Protein AF-0000000074720911 (afdb_homodimer)

Solvent-accessible surface area (backbone atoms only — not comparable to full-atom values): 39497 Å² total; per-residue (Å²): 137,82,77,70,78,76,73,72,75,73,71,76,71,75,72,76,71,71,72,70,71,68,52,63,65,54,59,59,49,51,81,56,53,84,46,71,68,89,48,59,50,49,38,22,54,64,50,20,42,32,40,43,63,40,74,93,71,35,33,31,29,40,37,34,32,38,87,48,54,33,86,55,81,47,31,35,34,38,36,41,27,30,23,65,20,33,26,41,46,35,43,41,56,37,50,49,40,66,62,55,27,39,40,35,16,25,36,38,39,22,45,56,41,35,27,80,91,48,90,47,38,64,61,61,78,58,45,42,39,25,70,89,36,68,88,41,63,62,41,35,60,60,18,51,54,64,19,78,88,44,101,48,32,10,15,42,54,77,93,43,44,70,63,50,51,51,49,54,53,50,50,52,52,45,37,64,73,38,27,29,46,28,68,78,37,23,34,34,26,16,32,30,35,9,5,35,42,30,51,49,38,44,21,75,42,19,86,55,37,51,31,33,36,25,25,26,26,48,72,59,83,77,72,77,72,52,74,85,36,50,61,41,19,31,39,39,38,23,11,69,67,15,76,63,20,44,44,76,71,59,47,46,58,37,53,51,33,29,57,61,25,51,36,75,45,76,44,81,41,70,69,27,69,40,29,40,28,44,34,39,37,75,26,50,93,72,39,50,30,27,40,32,38,28,58,38,42,89,59,66,50,47,51,63,41,64,48,64,66,42,60,72,49,48,42,22,82,55,39,51,53,61,51,51,51,31,53,48,37,61,68,48,58,75,67,39,46,32,36,39,46,78,69,49,71,69,51,47,53,52,52,60,71,62,54,51,73,65,72,57,76,51,44,89,70,53,50,52,66,56,79,44,93,79,48,87,55,76,77,133,137,81,79,76,75,77,73,73,77,73,74,75,71,76,72,76,70,71,72,70,72,67,53,64,66,54,58,57,48,51,75,56,52,78,46,74,64,83,38,57,48,48,42,21,54,62,57,18,47,35,46,45,74,40,74,92,71,36,33,31,29,39,38,34,34,36,86,48,51,35,82,92,42,56,26,33,35,39,35,42,29,29,22,65,18,32,26,42,46,36,44,41,57,38,52,48,41,66,62,54,26,41,40,36,15,25,37,39,38,21,43,55,42,35,26,80,90,49,90,47,36,64,60,63,78,58,44,41,39,27,66,90,37,67,88,41,64,64,43,33,59,57,19,52,55,63,17,79,91,41,99,53,35,9,17,42,53,77,94,44,44,70,64,52,52,53,49,53,52,50,50,54,52,46,36,64,73,39,29,37,46,28,66,77,37,21,34,35,26,17,31,30,35,8,5,34,43,30,50,49,37,45,22,77,41,19,86,55,37,51,32,33,38,26,26,25,26,48,72,61,82,78,72,76,71,50,73,84,36,49,61,40,18,32,39,38,40,23,13,67,67,15,76,62,20,45,41,77,70,57,48,46,59,36,54,50,33,28,57,62,24,51,36,74,44,77,44,82,42,69,68,27,67,43,28,40,27,44,35,40,37,74,25,50,94,72,39,50,29,28,39,30,38,28,63,40,43,87,58,66,42,42,44,62,41,66,48,63,66,43,62,56,62,29,34,25,87,55,38,52,55,60,51,51,52,31,54,49,38,62,69,48,59,74,71,36,44,32,21,46,44,79,68,49,72,68,51,46,51,52,52,60,71,65,53,47,74,65,70,53,84,56,43,90,71,50,55,52,88,50,81,50,94,86,61,80,63,75,78,130

Radius of gyration: 31.22 Å; Cα contacts (8 Å, |Δi|>4): 1624; chains: 2; bounding box: 130×75×125 Å

Nearest PDB structures (foldseek):
  8jh9-assembly1_A  TM=7.903E-01  e=3.657E-13  Sodiomyces alcalophilus
  2h1i-assembly1_A  TM=7.775E-01  e=3.829E-07  Bacillus cereus ATCC 14579
  3og9-assembly2_B  TM=6.683E-01  e=6.910E-06  Lactococcus lactis subsp. lactis Il1403
  2r8b-assembly2_B  TM=6.765E-01  e=2.450E-05  Agrobacterium fabrum str. C58
  3b5e-assembly1_A  TM=7.027E-01  e=6.825E-05  Mesorhizobium japonicum MAFF 303099

Foldseek 3Di:
DCPPPPPVPPPPPPPPVPPPCPVPVVVVVPVVPVQPQPAFAQLLDAAAWFWAADVVLQWIKIKHFALDFQSDQAAAEEEEFEAWQAFQLQVCVQQVVRVLCNLFRHMYIYTWFFWPPDLHFNPPLCTSAACVCPPPSLCSNLPLDGNVPDNGIGGQAPVNLVSVVVVVVVVLVCSVVRHSHPQQQYEYEYAARRLQSLVVCQQPVLRRYQEYEYEQYFDDPPDDHSPPGAQHAYEYEYEPAAPGRPDPVNCVVLVVNLVRQVFDDWDWDDPDPFKIKIWGHPGHPGHTGIYMYGHDYRGQACGDRSNNPRPVDDPPVDSPSVVVSVVSCVVDDPSNTCSDDDPDPVRSVVSVVSHGHNPDPIDPPTPRPNVPVPPVPDDD/DDPPPPPVPPPPPVPPVPPPCPVPVVVVVVVVPVQPQPAQAQLNDAAAWFWAADVVLQWIKIKHFALDFQRPAAAEEEEEFEAWQFFQLQVCVQQVVRVLCNQQRHMYIYTWFFWPPDLHFNPPLCTSAACVCPPPSVCSNLPLDGNVPDRTIGGQAPVNLVSVVVVVVVVLVCSVVRHSHPQQQYEYEYAARRLQSLVVCQQPVLRRYQEYEYEQYFDDPPDDHSPPGAQHAYEYEYEPAAPGRPDPVNCVVLVVNLVRQPFDDWDWDDPDPFKIKIWGHPGHPGHTGIYMYGHDYRGQACGDRSNNPRPPPHGDVDSPSVVVSVVSCVVDDPSNTCSDDDPDPVRSVVSVVSHDHRPDPTPPPTDPDDCPPPDPPDDD

pLDDT: mean 75.84, std 22.83, range [20.45, 98.69]

InterPro domains:
  IPR029058 Alpha/Beta hydrolase fold [G3DSA:3.40.50.1820] (47-317)
  IPR029058 Alpha/Beta hydrolase fold [SSF53474] (48-242)
  IPR043595 Feruloyl esterase B/C/D [PTHR38050] (161-315)

Sequence (760 aa):
MAFFPLAALATLVSCRGEHVDVDLEDLSMSLLQQKHRVGDCSGGYGPGQHIVQLPEIQRQFLFIVPRDHAPLAKIPAMMFFHGMYQSPFFSLRLLGLPDQLERYGWFGILPWGIPENETTSMGGQRQCCAQLCGDDLNCCLESRFVMYQDEGACGFPPEKNDLNLRFVDAIFEWMARETCIDTSKVFAGGFSYGGHFAQVLACHRSHLFQLLAPNASPDFPSEFSCEGARPISYINYCGTADATSCTLRSARLGVLFAKQSRCTAQQHRRQSATVSCTEWTGCAEDHVVMDCRWEGDHDVPGRHAPDGTSVLRPASDIDWTKYIFEQFSLRVDPHQILFYGRPTPEEEEHKMAVWPPKKGTDHVYLRQALLKRGLLTLDEMAFFPLAALATLVSCRGEHVDVDLEDLSMSLLQQKHRVGDCSGGYGPGQHIVQLPEIQRQFLFIVPRDHAPLAKIPAMMFFHGMYQSPFFSLRLLGLPDQLERYGWFGILPWGIPENETTSMGGQRQCCAQLCGDDLNCCLESRFVMYQDEGACGFPPEKNDLNLRFVDAIFEWMARETCIDTSKVFAGGFSYGGHFAQVLACHRSHLFQLLAPNASPDFPSEFSCEGARPISYINYCGTADATSCTLRSARLGVLFAKQSRCTAQQHRRQSATVSCTEWTGCAEDHVVMDCRWEGDHDVPGRHAPDGTSVLRPASDIDWTKYIFEQFSLRVDPHQILFYGRPTPEEEEHKMAVWPPKKGTDHVYLRQALLKRGLLTLDE

Secondary structure (DSSP, 8-state):
-----------------------HHHHHHHTTTS---S-STBTT--SEEEEEEETTTTEEEEEEE-S---SSS-EEEEEEE--TT--HHHHHHHHTHHHHHHHHT-EEEEE--EETT-S-B--GGGTT--GGGTT-HHHHHHT----TTSTT-EE--GGGHHHHHHHHHHHHHHHHHHB-EEEEEEEEEEETHHHHHHHHHHHH-GGG-SEEEEES----SS----TTPPP-EEEEEEETT-TTTSSHHHHHHHHHHHHHTT--EEEEEESSSSEEEEEEES-GGG--EEEEEESSSSS-TTS--TTS-S-S-----S-HHHHHHHHHGGGS-GGG-----PPPHHHHHHHHHTPPPP-S-B-S--------SS------/-----------------------HHHHHHHHHHS---GGGGBTT--SEEEEEEETTTTEEEEEEE-S---SSS-EEEEEEE--TT--HHHHHHHHTHHHHHHHHT-EEEEE--EETT-S-B--GGGTT--GGGTT-HHHHHHT-S-STTSTT-EE--GGGHHHHHHHHHHHHHHHHHHB-EEEEEEEEEEETHHHHHHHHHHHH-GGG-SEEEEES----SS----TTPPP-EEEEEEETT-TTTSSHHHHHHHHHHHHHTT--EEEEEESSSSEEEEEEES-GGG--EEEEEESSSSS-TTS--TTS-S-SS---SS-HHHHHHHHHGGGS-GGG-----PPPHHHHHHHHHTPPP--S---S--------SS------

Structure (mmCIF, N/CA/C/O backbone):
data_AF-0000000074720911-model_v1
#
loop_
_entity.id
_entity.type
_entity.pdbx_description
1 polymer 'Feruloyl esterase'
#
loop_
_atom_site.group_PDB
_atom_site.id
_atom_site.type_symbol
_atom_site.label_atom_id
_atom_site.label_alt_id
_atom_site.label_comp_id
_atom_site.label_asym_id
_atom_site.label_entity_id
_atom_site.label_seq_id
_atom_site.pdbx_PDB_ins_code
_atom_site.Cartn_x
_atom_site.Cartn_y
_atom_site.Cartn_z
_atom_site.occupancy
_atom_site.B_iso_or_equiv
_atom_site.auth_seq_id
_atom_site.auth_comp_id
_atom_site.auth_asym_id
_atom_site.auth_atom_id
_atom_site.pdbx_PDB_model_num
ATOM 1 N N . MET A 1 1 ? -40.656 38.031 -75.312 1 21.39 1 MET A N 1
ATOM 2 C CA . MET A 1 1 ? -40.438 36.719 -74.75 1 21.39 1 MET A CA 1
ATOM 3 C C . MET A 1 1 ? -41.062 36.656 -73.312 1 21.39 1 MET A C 1
ATOM 5 O O . MET A 1 1 ? -41.156 37.656 -72.625 1 21.39 1 MET A O 1
ATOM 9 N N . ALA A 1 2 ? -41.719 35.469 -73.062 1 20.45 2 ALA A N 1
ATOM 10 C CA . ALA A 1 2 ? -42.812 34.812 -72.375 1 20.45 2 ALA A CA 1
ATOM 11 C C . ALA A 1 2 ? -42.562 34.625 -70.875 1 20.45 2 ALA A C 1
ATOM 13 O O . ALA A 1 2 ? -41.781 33.75 -70.5 1 20.45 2 ALA A O 1
ATOM 14 N N . PHE A 1 3 ? -42.062 35.625 -70.312 1 25.17 3 PHE A N 1
ATOM 15 C CA . PHE A 1 3 ? -41.438 35.5 -69 1 25.17 3 PHE A CA 1
ATOM 16 C C . PHE A 1 3 ? -42.469 35 -67.938 1 25.17 3 PHE A C 1
ATOM 18 O O . PHE A 1 3 ? -43.375 35.75 -67.562 1 25.17 3 PHE A O 1
ATOM 25 N N . PHE A 1 4 ? -42.938 33.812 -68.312 1 24.64 4 PHE A N 1
ATOM 26 C CA . PHE A 1 4 ? -44.062 33.25 -67.5 1 24.64 4 PHE A CA 1
ATOM 27 C C . PHE A 1 4 ? -43.688 33.188 -66.062 1 24.64 4 PHE A C 1
ATOM 29 O O . PHE A 1 4 ? -42.594 32.781 -65.688 1 24.64 4 PHE A O 1
ATOM 36 N N . PRO A 1 5 ? -44.312 34.031 -65.312 1 27.33 5 PRO A N 1
ATOM 37 C CA . PRO A 1 5 ? -44.156 34.219 -63.844 1 27.33 5 PRO A CA 1
ATOM 38 C C . PRO A 1 5 ? -44.5 32.969 -63.031 1 27.33 5 PRO A C 1
ATOM 40 O O . PRO A 1 5 ? -45.656 32.531 -63.062 1 27.33 5 PRO A O 1
ATOM 43 N N . LEU A 1 6 ? -43.719 31.875 -63.25 1 23.22 6 LEU A N 1
ATOM 44 C CA . LEU A 1 6 ? -44.125 30.609 -62.656 1 23.22 6 LEU A CA 1
ATOM 45 C C . LEU A 1 6 ? -44.344 30.766 -61.156 1 23.22 6 LEU A C 1
ATOM 47 O O . LEU A 1 6 ? -43.438 31.172 -60.438 1 23.22 6 LEU A O 1
ATOM 51 N N . ALA A 1 7 ? -45.531 31.156 -60.75 1 22.23 7 ALA A N 1
ATOM 52 C CA . ALA A 1 7 ? -46.062 31.344 -59.406 1 22.23 7 ALA A CA 1
ATOM 53 C C . ALA A 1 7 ? -45.938 30.062 -58.594 1 22.23 7 ALA A C 1
ATOM 55 O O . ALA A 1 7 ? -46.656 29.078 -58.844 1 22.23 7 ALA A O 1
ATOM 56 N N . ALA A 1 8 ? -44.719 29.531 -58.531 1 23.53 8 ALA A N 1
ATOM 57 C CA . ALA A 1 8 ? -44.625 28.219 -57.875 1 23.53 8 ALA A CA 1
ATOM 58 C C . ALA A 1 8 ? -45.281 28.234 -56.5 1 23.53 8 ALA A C 1
ATOM 60 O O . ALA A 1 8 ? -44.906 29.031 -55.656 1 23.53 8 ALA A O 1
ATOM 61 N N . LEU A 1 9 ? -46.531 27.984 -56.562 1 23.22 9 LEU A N 1
ATOM 62 C CA . LEU A 1 9 ? -47.375 27.828 -55.375 1 23.22 9 LEU A CA 1
ATOM 63 C C . LEU A 1 9 ? -46.75 26.859 -54.375 1 23.22 9 LEU A C 1
ATOM 65 O O . LEU A 1 9 ? -46.562 25.688 -54.688 1 23.22 9 LEU A O 1
ATOM 69 N N . ALA A 1 10 ? -45.812 27.344 -53.625 1 25.27 10 ALA A N 1
ATOM 70 C CA . ALA A 1 10 ? -45.125 26.547 -52.625 1 25.27 10 ALA A CA 1
ATOM 71 C C . ALA A 1 10 ? -46.094 25.891 -51.656 1 25.27 10 ALA A C 1
ATOM 73 O O . ALA A 1 10 ? -46.844 26.578 -50.969 1 25.27 10 ALA A O 1
ATOM 74 N N . THR A 1 11 ? -46.75 24.953 -52.156 1 24.45 11 THR A N 1
ATOM 75 C CA . THR A 1 11 ? -47.625 24.25 -51.25 1 24.45 11 THR A CA 1
ATOM 76 C C . THR A 1 11 ? -46.906 23.859 -49.969 1 24.45 11 THR A C 1
ATOM 78 O O . THR A 1 11 ? -45.844 23.25 -50.031 1 24.45 11 THR A O 1
ATOM 81 N N . LEU A 1 12 ? -47.062 24.609 -49.031 1 25.45 12 LEU A N 1
ATOM 82 C CA . LEU A 1 12 ? -46.562 24.391 -47.656 1 25.45 12 LEU A CA 1
ATOM 83 C C . LEU A 1 12 ? -47.094 23.062 -47.125 1 25.45 12 LEU A C 1
ATOM 85 O O . LEU A 1 12 ? -48.281 22.891 -46.938 1 25.45 12 LEU A O 1
ATOM 89 N N . VAL A 1 13 ? -46.656 22.047 -47.688 1 26.16 13 VAL A N 1
ATOM 90 C CA . VAL A 1 13 ? -47.062 20.766 -47.125 1 26.16 13 VAL A CA 1
ATOM 91 C C . VAL A 1 13 ? -46.875 20.781 -45.594 1 26.16 13 VAL A C 1
ATOM 93 O O . VAL A 1 13 ? -45.781 21.094 -45.125 1 26.16 13 VAL A O 1
ATOM 96 N N . SER A 1 14 ? -47.844 20.984 -44.938 1 26.94 14 SER A N 1
ATOM 97 C CA . SER A 1 14 ? -47.938 20.875 -43.469 1 26.94 14 SER A CA 1
ATOM 98 C C . SER A 1 14 ? -47.406 19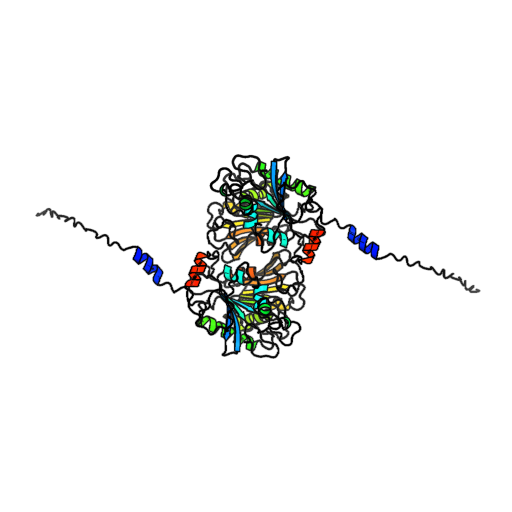.531 -43 1 26.94 14 SER A C 1
ATOM 100 O O . SER A 1 14 ? -48.031 18.5 -43.219 1 26.94 14 SER A O 1
ATOM 102 N N . CYS A 1 15 ? -46.219 19.25 -43.219 1 26.11 15 CYS A N 1
ATOM 103 C CA . CYS A 1 15 ? -45.688 17.984 -42.688 1 26.11 15 CYS A CA 1
ATOM 104 C C . CYS A 1 15 ? -46.094 17.781 -41.25 1 26.11 15 CYS A C 1
ATOM 106 O O . CYS A 1 15 ? -45.656 18.547 -40.375 1 26.11 15 CYS A O 1
ATOM 108 N N . ARG A 1 16 ? -47.344 17.438 -40.969 1 28.31 16 ARG A N 1
ATOM 109 C CA . ARG A 1 16 ? -47.781 16.922 -39.688 1 28.31 16 ARG A CA 1
ATOM 110 C C . ARG A 1 16 ? -46.75 15.914 -39.156 1 28.31 16 ARG A C 1
ATOM 112 O O . ARG A 1 16 ? -46.656 14.797 -39.656 1 28.31 16 ARG A O 1
ATOM 119 N N . GLY A 1 17 ? -45.594 16.406 -38.812 1 26.88 17 GLY A N 1
ATOM 120 C CA . GLY A 1 17 ? -44.531 15.594 -38.25 1 26.88 17 GLY A CA 1
ATOM 121 C C . GLY A 1 17 ? -45 14.695 -37.125 1 26.88 17 GLY A C 1
ATOM 122 O O . GLY A 1 17 ? -45.5 15.188 -36.094 1 26.88 17 GLY A O 1
ATOM 123 N N . GLU A 1 18 ? -45.719 13.641 -37.531 1 30.45 18 GLU A N 1
ATOM 124 C CA . GLU A 1 18 ? -46 12.633 -36.5 1 30.45 18 GLU A CA 1
ATOM 125 C C . GLU A 1 18 ? -44.781 12.414 -35.594 1 30.45 18 GLU A C 1
ATOM 127 O O . GLU A 1 18 ? -43.688 12.117 -36.094 1 30.45 18 GLU A O 1
ATOM 132 N N . HIS A 1 19 ? -44.875 13.117 -34.562 1 30.62 19 HIS A N 1
ATOM 133 C CA . HIS A 1 19 ? -43.938 12.867 -33.469 1 30.62 19 HIS A CA 1
ATOM 134 C C . HIS A 1 19 ? -43.844 11.383 -33.156 1 30.62 19 HIS A C 1
ATOM 136 O O . HIS A 1 19 ? -44.812 10.789 -32.688 1 30.62 19 HIS A O 1
ATOM 142 N N . VAL A 1 20 ? -43.312 10.609 -34.094 1 31.17 20 VAL A N 1
ATOM 143 C CA . VAL A 1 20 ? -43 9.273 -33.594 1 31.17 20 VAL A CA 1
ATOM 144 C C . VAL A 1 20 ? -42.375 9.383 -32.219 1 31.17 20 VAL A C 1
ATOM 146 O O . VAL A 1 20 ? -41.281 9.969 -32.062 1 31.17 20 VAL A O 1
ATOM 149 N N . ASP A 1 21 ? -43.281 9.367 -31.328 1 29.66 21 ASP A N 1
ATOM 150 C CA . ASP A 1 21 ? -42.844 9.125 -29.953 1 29.66 21 ASP A CA 1
ATOM 151 C C . ASP A 1 21 ? -41.906 7.934 -29.875 1 29.66 21 ASP A C 1
ATOM 153 O O . ASP A 1 21 ? -42.312 6.781 -29.906 1 29.66 21 ASP A O 1
ATOM 157 N N . VAL A 1 22 ? -40.781 8.102 -30.672 1 31.47 22 VAL A N 1
ATOM 158 C CA . VAL A 1 22 ? -39.781 7.078 -30.328 1 31.47 22 VAL A CA 1
ATOM 159 C C . VAL A 1 22 ? -39.625 6.988 -28.812 1 31.47 22 VAL A C 1
ATOM 161 O O . VAL A 1 22 ? -39.188 7.941 -28.172 1 31.47 22 VAL A O 1
ATOM 164 N N . ASP A 1 23 ? -40.562 6.254 -28.359 1 30.52 23 ASP A N 1
ATOM 165 C CA . ASP A 1 23 ? -40.5 6.004 -26.922 1 30.52 23 ASP A CA 1
ATOM 166 C C . ASP A 1 23 ? -39.094 5.699 -26.469 1 30.52 23 ASP A C 1
ATOM 168 O O . ASP A 1 23 ? -38.531 4.645 -26.797 1 30.52 23 ASP A O 1
ATOM 172 N N . LEU A 1 24 ? -38.312 6.746 -26.172 1 33.47 24 LEU A N 1
ATOM 173 C CA . LEU A 1 24 ? -36.969 6.758 -25.578 1 33.47 24 LEU A CA 1
ATOM 174 C C . LEU A 1 24 ? -36.844 5.676 -24.516 1 33.47 24 LEU A C 1
ATOM 176 O O . LEU A 1 24 ? -35.75 5.453 -23.984 1 33.47 24 LEU A O 1
ATOM 180 N N . GLU A 1 25 ? -38.031 5.16 -24.078 1 37.59 25 GLU A N 1
ATOM 181 C CA . GLU A 1 25 ? -38.031 3.977 -23.234 1 37.59 25 GLU A CA 1
ATOM 182 C C . GLU A 1 25 ? -37.406 2.777 -23.953 1 37.59 25 GLU A C 1
ATOM 184 O O . GLU A 1 25 ? -36.719 1.963 -23.359 1 37.59 25 GLU A O 1
ATOM 189 N N . ASP A 1 26 ? -37.75 2.594 -25.219 1 37.47 26 ASP A N 1
ATOM 190 C CA . ASP A 1 26 ? -37.312 1.421 -25.984 1 37.47 26 ASP A CA 1
ATOM 191 C C . ASP A 1 26 ? -35.844 1.496 -26.328 1 37.47 26 ASP A C 1
ATOM 193 O O . ASP A 1 26 ? -35.156 0.474 -26.344 1 37.47 26 ASP A O 1
ATOM 197 N N . LEU A 1 27 ? -35.438 2.693 -26.859 1 32.62 27 LEU A N 1
ATOM 198 C CA . LEU A 1 27 ? -34.031 2.771 -27.234 1 32.62 27 LEU A CA 1
ATOM 199 C C . LEU A 1 27 ? -33.125 2.625 -26 1 32.62 27 LEU A C 1
ATOM 201 O O . LEU A 1 27 ? -32 2.131 -26.109 1 32.62 27 LEU A O 1
ATOM 205 N N . SER A 1 28 ? -33.625 3.273 -24.844 1 33 28 SER A N 1
ATOM 206 C CA . SER A 1 28 ? -32.844 3.117 -23.625 1 33 28 SER A CA 1
ATOM 207 C C . SER A 1 28 ? -32.781 1.655 -23.203 1 33 28 SER A C 1
ATOM 209 O O . SER A 1 28 ? -31.766 1.211 -22.656 1 33 28 SER A O 1
ATOM 211 N N . MET A 1 29 ? -33.812 0.8 -23.422 1 31.39 29 MET A N 1
ATOM 212 C CA . MET A 1 29 ? -33.875 -0.64 -23.188 1 31.39 29 MET A CA 1
ATOM 213 C C . MET A 1 29 ? -32.938 -1.389 -24.141 1 31.39 29 MET A C 1
ATOM 215 O O . MET A 1 29 ? -32.375 -2.432 -23.781 1 31.39 29 MET A O 1
ATOM 219 N N . SER A 1 30 ? -32.969 -1.17 -25.453 1 32.44 30 SER A N 1
ATOM 220 C CA . SER A 1 30 ? -32.25 -1.946 -26.453 1 32.44 30 SER A CA 1
ATOM 221 C C . SER A 1 30 ? -30.75 -1.8 -26.297 1 32.44 30 SER A C 1
ATOM 223 O O . SER A 1 30 ? -30 -2.732 -26.578 1 32.44 30 SER A O 1
ATOM 225 N N . LEU A 1 31 ? -30.156 -0.633 -26.266 1 30.3 31 LEU A N 1
ATOM 226 C CA . LEU A 1 31 ? -28.734 -0.447 -26.062 1 30.3 31 LEU A CA 1
ATOM 227 C C . LEU A 1 31 ? -28.297 -0.999 -24.719 1 30.3 31 LEU A C 1
ATOM 229 O O . LEU A 1 31 ? -27.094 -1.013 -24.406 1 30.3 31 LEU A O 1
ATOM 233 N N . LEU A 1 32 ? -29.172 -1.229 -23.672 1 29.94 32 LEU A N 1
ATOM 234 C CA . LEU A 1 32 ? -29.094 -2.104 -22.516 1 29.94 32 LEU A CA 1
AT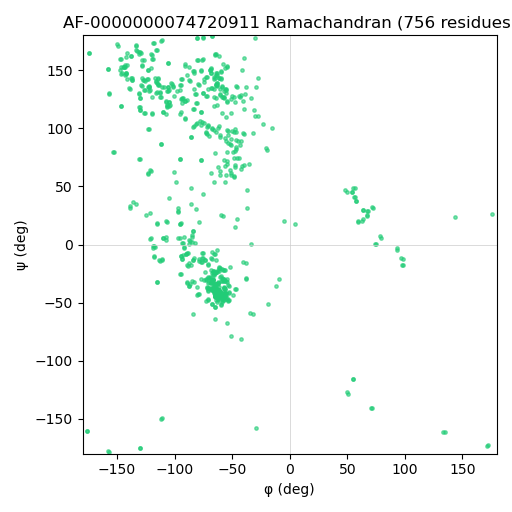OM 235 C C . LEU A 1 32 ? -28.797 -3.541 -22.922 1 29.94 32 LEU A C 1
ATOM 237 O O . LEU A 1 32 ? -28.453 -4.375 -22.094 1 29.94 32 LEU A O 1
ATOM 241 N N . GLN A 1 33 ? -29.531 -4.121 -23.938 1 30.36 33 GLN A N 1
ATOM 242 C CA . GLN A 1 33 ? -29.781 -5.531 -24.219 1 30.36 33 GLN A CA 1
ATOM 243 C C . GLN A 1 33 ? -28.484 -6.25 -24.594 1 30.36 33 GLN A C 1
ATOM 245 O O . GLN A 1 33 ? -28.391 -7.473 -24.469 1 30.36 33 GLN A O 1
ATOM 250 N N . GLN A 1 34 ? -27.859 -5.84 -25.734 1 29.86 34 GLN A N 1
ATOM 251 C CA . GLN A 1 34 ? -26.812 -6.789 -26.078 1 29.86 34 GLN A CA 1
ATOM 252 C C . GLN A 1 34 ? -25.781 -6.902 -24.969 1 29.86 34 GLN A C 1
ATOM 254 O O . GLN A 1 34 ? -24.672 -6.359 -25.062 1 29.86 34 GLN A O 1
ATOM 259 N N . LYS A 1 35 ? -26.188 -6.598 -23.656 1 34.22 35 LYS A N 1
ATOM 260 C CA . LYS A 1 35 ? -25.547 -6.934 -22.391 1 34.22 35 LYS A CA 1
ATOM 261 C C . LYS A 1 35 ? -24.891 -8.312 -22.453 1 34.22 35 LYS A C 1
ATOM 263 O O . LYS A 1 35 ? -25.594 -9.328 -22.594 1 34.22 35 LYS A O 1
ATOM 268 N N . HIS A 1 36 ? -23.828 -8.453 -23.219 1 34.31 36 HIS A N 1
ATOM 269 C CA . HIS A 1 36 ? -23.188 -9.68 -22.75 1 34.31 36 HIS A CA 1
ATOM 270 C C . HIS A 1 36 ? -23.656 -10.031 -21.344 1 34.31 36 HIS A C 1
ATOM 272 O O . HIS A 1 36 ? -23.578 -9.203 -20.438 1 34.31 36 HIS A O 1
ATOM 278 N N . ARG A 1 37 ? -24.688 -10.602 -21 1 35.47 37 ARG A N 1
ATOM 279 C CA . ARG A 1 37 ? -25.047 -11.016 -19.656 1 35.47 37 ARG A CA 1
ATOM 280 C C . ARG A 1 37 ? -23.844 -11.016 -18.734 1 35.47 37 ARG A C 1
ATOM 282 O O . ARG A 1 37 ? -22.766 -11.492 -19.109 1 35.47 37 ARG A O 1
ATOM 289 N N . VAL A 1 38 ? -23.422 -10.109 -17.797 1 40.84 38 VAL A N 1
ATOM 290 C CA . VAL A 1 38 ? -22.531 -10.172 -16.656 1 40.84 38 VAL A CA 1
ATOM 291 C C . VAL A 1 38 ? -22.141 -11.625 -16.375 1 40.84 38 VAL A C 1
ATOM 293 O O . VAL A 1 38 ? -21.453 -11.914 -15.391 1 40.84 38 VAL A O 1
ATOM 296 N N . GLY A 1 39 ? -22.875 -12.641 -16.625 1 45.41 39 GLY A N 1
ATOM 297 C CA . GLY A 1 39 ? -22.859 -14.016 -16.156 1 45.41 39 GLY A CA 1
ATOM 298 C C . GLY A 1 39 ? -21.453 -14.609 -16.094 1 45.41 39 GLY A C 1
ATOM 299 O O . GLY A 1 39 ? -21.016 -15.055 -15.039 1 45.41 39 GLY A O 1
ATOM 300 N N . ASP A 1 40 ? -20.656 -15.234 -17.422 1 57.28 40 ASP A N 1
ATOM 301 C CA . ASP A 1 40 ? -19.828 -16.391 -17.734 1 57.28 40 ASP A CA 1
ATOM 302 C C . ASP A 1 40 ? -18.344 -16.047 -17.609 1 57.28 40 ASP A C 1
ATOM 304 O O . ASP A 1 40 ? -17.484 -16.859 -17.953 1 57.28 40 ASP A O 1
ATOM 308 N N . CYS A 1 41 ? -18 -15.141 -17.031 1 77.38 41 CYS A N 1
ATOM 309 C CA . CYS A 1 41 ? -16.594 -14.781 -17.094 1 77.38 41 CYS A CA 1
ATOM 310 C C . CYS A 1 41 ? -15.781 -15.594 -16.094 1 77.38 41 CYS A C 1
ATOM 312 O O . CYS A 1 41 ? -14.555 -15.625 -16.156 1 77.38 41 CYS A O 1
ATOM 314 N N . SER A 1 42 ? -16.438 -16.203 -15.289 1 78.31 42 SER A N 1
ATOM 315 C CA . SER A 1 42 ? -15.727 -16.922 -14.234 1 78.31 42 SER A CA 1
ATOM 316 C C . SER A 1 42 ? -16.062 -18.406 -14.258 1 78.31 42 SER A C 1
ATOM 318 O O . SER A 1 42 ? -16.031 -19.078 -13.219 1 78.31 42 SER A O 1
ATOM 320 N N . GLY A 1 43 ? -16.438 -18.891 -15.508 1 75.19 43 GLY A N 1
ATOM 321 C CA . GLY A 1 43 ? -16.734 -20.297 -15.617 1 75.19 43 GLY A CA 1
ATOM 322 C C . GLY A 1 43 ? -17.922 -20.734 -14.781 1 75.19 43 GLY A C 1
ATOM 323 O O . GLY A 1 43 ? -18.016 -21.891 -14.375 1 75.19 43 GLY A O 1
ATOM 324 N N . GLY A 1 44 ? -18.719 -19.781 -14.445 1 75.19 44 GLY A N 1
ATOM 325 C CA . GLY A 1 44 ? -19.891 -20.078 -13.625 1 75.19 44 GLY A CA 1
ATOM 326 C C . GLY A 1 44 ? -19.641 -19.906 -12.141 1 75.19 44 GLY A C 1
ATOM 327 O O . GLY A 1 44 ? -20.531 -20.125 -11.328 1 75.19 44 GLY A O 1
ATOM 328 N N . TYR A 1 45 ? -18.438 -19.578 -11.758 1 78.06 45 TYR A N 1
ATOM 329 C CA . TYR A 1 45 ? -18.125 -19.328 -10.359 1 78.06 45 TYR A CA 1
ATOM 330 C C . TYR A 1 45 ? -18.5 -17.906 -9.961 1 78.06 45 TYR A C 1
ATOM 332 O O . TYR A 1 45 ? -18.141 -16.953 -10.656 1 78.06 45 TYR A O 1
ATOM 340 N N . GLY A 1 46 ? -19.25 -17.734 -8.836 1 74.19 46 GLY A N 1
ATOM 341 C CA . GLY A 1 46 ? -19.594 -16.422 -8.328 1 74.19 46 GLY A CA 1
ATOM 342 C C . GLY A 1 46 ? -18.469 -15.781 -7.52 1 74.19 46 GLY A C 1
ATOM 343 O O . GLY A 1 46 ? -17.406 -16.391 -7.328 1 74.19 46 GLY A O 1
ATOM 344 N N . PRO A 1 47 ? -18.734 -14.539 -7.07 1 75.62 47 PRO A N 1
ATOM 345 C CA . PRO A 1 47 ? -17.719 -13.883 -6.246 1 75.62 47 PRO A CA 1
ATOM 346 C C . PRO A 1 47 ? -17.328 -14.711 -5.023 1 75.62 47 PRO A C 1
ATOM 348 O O . PRO A 1 47 ? -18.172 -15.344 -4.402 1 75.62 47 PRO A O 1
ATOM 351 N N . GLY A 1 48 ? -16.031 -14.828 -4.805 1 79.56 48 GLY A N 1
ATOM 352 C CA . GLY A 1 48 ? -15.555 -15.586 -3.658 1 79.56 48 GLY A CA 1
ATOM 353 C C . GLY A 1 48 ? -14.414 -16.516 -4 1 79.56 48 GLY A C 1
ATOM 354 O O . GLY A 1 48 ? -13.672 -16.281 -4.957 1 79.56 48 GLY A O 1
ATOM 355 N N . GLN A 1 49 ? -14.203 -17.5 -3.111 1 85.44 49 GLN A N 1
ATOM 356 C CA . GLN A 1 49 ? -13.148 -18.5 -3.266 1 85.44 49 GLN A CA 1
ATOM 357 C C . GLN A 1 49 ? -13.719 -19.844 -3.674 1 85.44 49 GLN A C 1
ATOM 359 O O . GLN A 1 49 ? -14.727 -20.297 -3.119 1 85.44 49 GLN A O 1
ATOM 364 N N . HIS A 1 50 ? -13.031 -20.484 -4.672 1 84.62 50 HIS A N 1
ATOM 365 C CA . HIS A 1 50 ? -13.484 -21.766 -5.191 1 84.62 50 HIS A CA 1
ATOM 366 C C . HIS A 1 50 ? -12.305 -22.719 -5.398 1 84.62 50 HIS A C 1
ATOM 368 O O . HIS A 1 50 ? -11.219 -22.281 -5.793 1 84.62 50 HIS A O 1
ATOM 374 N N . ILE A 1 51 ? -12.555 -23.984 -5.113 1 88.44 51 ILE A N 1
ATOM 375 C CA . ILE A 1 51 ? -11.586 -25.016 -5.477 1 88.44 51 ILE A CA 1
ATOM 376 C C . ILE A 1 51 ? -11.961 -25.609 -6.832 1 88.44 51 ILE A C 1
ATOM 378 O O . ILE A 1 51 ? -13.008 -26.25 -6.973 1 88.44 51 ILE A O 1
ATOM 382 N N . VAL A 1 52 ? -11.172 -25.406 -7.766 1 89.06 52 VAL A N 1
ATOM 383 C CA . VAL A 1 52 ? -11.359 -25.969 -9.094 1 89.06 52 VAL A CA 1
ATOM 384 C C . VAL A 1 52 ? -10.516 -27.234 -9.242 1 89.06 52 VAL A C 1
ATOM 386 O O . VAL A 1 52 ? -9.32 -27.234 -8.938 1 89.06 52 VAL A O 1
ATOM 389 N N . GLN A 1 53 ? -11.125 -28.281 -9.734 1 90.19 53 GLN A N 1
ATOM 390 C CA . GLN A 1 53 ? -10.43 -29.547 -9.922 1 90.19 53 GLN A CA 1
ATOM 391 C C . GLN A 1 53 ? -10.211 -29.844 -11.406 1 90.19 53 GLN A C 1
ATOM 393 O O . GLN A 1 53 ? -11.086 -29.578 -12.227 1 90.19 53 GLN A O 1
ATOM 398 N N . LEU A 1 54 ? -9.055 -30.266 -11.664 1 91.81 54 LEU A N 1
ATOM 399 C CA . LEU A 1 54 ? -8.688 -30.75 -12.992 1 91.81 54 LEU A CA 1
ATOM 400 C C . LEU A 1 54 ? -8.438 -32.25 -12.961 1 91.81 54 LEU A C 1
ATOM 402 O O . LEU A 1 54 ? -7.293 -32.688 -12.852 1 91.81 54 LEU A O 1
ATOM 406 N N . PRO A 1 55 ? -9.523 -33 -13.133 1 89.81 55 PRO A N 1
ATOM 407 C CA . PRO A 1 55 ? -9.422 -34.469 -12.953 1 89.81 55 PRO A CA 1
ATOM 408 C C . PRO A 1 55 ? -8.469 -35.094 -13.945 1 89.81 55 PRO A C 1
ATOM 410 O O . PRO A 1 55 ? -7.824 -36.125 -13.625 1 89.81 55 PRO A O 1
ATOM 413 N N . GLU A 1 56 ? -8.391 -34.594 -15.094 1 90.62 56 GLU A N 1
ATOM 414 C CA . GLU A 1 56 ? -7.574 -35.188 -16.141 1 90.62 56 GLU A CA 1
ATOM 415 C C . GLU A 1 56 ? -6.109 -35.281 -15.727 1 90.62 56 GLU A C 1
ATOM 417 O O . GLU A 1 56 ? -5.383 -36.188 -16.172 1 90.62 56 GLU A O 1
ATOM 422 N N . ILE A 1 57 ? -5.652 -34.344 -14.844 1 93.94 57 ILE A N 1
ATOM 423 C CA . ILE A 1 57 ? -4.262 -34.375 -14.406 1 93.94 57 ILE A CA 1
ATOM 424 C C . ILE A 1 57 ? -4.199 -34.531 -12.891 1 93.94 57 ILE A C 1
ATOM 426 O O . ILE A 1 57 ? -3.117 -34.5 -12.297 1 93.94 57 ILE A O 1
ATOM 430 N N . GLN A 1 58 ? -5.281 -34.719 -12.266 1 93.25 58 GLN A N 1
ATOM 431 C CA . GLN A 1 58 ? -5.445 -34.938 -10.836 1 93.25 58 GLN A CA 1
ATOM 432 C C . GLN A 1 58 ? -4.809 -33.812 -10.016 1 93.25 58 GLN A C 1
ATOM 434 O O . GLN A 1 58 ? -4.035 -34.094 -9.094 1 93.25 58 GLN A O 1
ATOM 439 N N . ARG A 1 59 ? -5.102 -32.594 -10.375 1 95 59 ARG A N 1
ATOM 440 C CA . ARG A 1 59 ? -4.645 -31.391 -9.68 1 95 59 ARG A CA 1
ATOM 441 C C . ARG A 1 59 ? -5.805 -30.438 -9.398 1 95 59 ARG A C 1
ATOM 443 O O . ARG A 1 59 ? -6.914 -30.656 -9.891 1 95 59 ARG A O 1
ATOM 450 N N . GLN A 1 60 ? -5.598 -29.469 -8.539 1 93 60 GLN A N 1
ATOM 451 C CA . GLN A 1 60 ? -6.621 -28.484 -8.219 1 93 60 GLN A CA 1
ATOM 452 C C . GLN A 1 60 ? -5.996 -27.125 -7.906 1 93 60 GLN A C 1
ATOM 454 O O . GLN A 1 60 ? -4.805 -27.047 -7.609 1 93 60 GLN A O 1
ATOM 459 N N . PHE A 1 61 ? -6.746 -26.125 -8 1 95.06 61 PHE A N 1
ATOM 460 C CA . PHE A 1 61 ? -6.305 -24.781 -7.609 1 95.06 61 PHE A CA 1
ATOM 461 C C . PHE A 1 61 ? -7.445 -24 -6.973 1 95.06 61 PHE A C 1
ATOM 463 O O . PHE A 1 61 ? -8.617 -24.344 -7.148 1 95.06 61 PHE A O 1
ATOM 470 N N . LEU A 1 62 ? -7.039 -23.094 -6.137 1 92.81 62 LEU A N 1
ATOM 471 C CA . LEU A 1 62 ? -7.973 -22.141 -5.566 1 92.81 62 LEU A CA 1
ATOM 472 C C . LEU A 1 62 ? -8.242 -21 -6.543 1 92.81 62 LEU A C 1
ATOM 474 O O . LEU A 1 62 ? -7.301 -20.375 -7.047 1 92.81 62 LEU A O 1
ATOM 478 N N . PHE A 1 63 ? -9.508 -20.781 -6.93 1 91.81 63 PHE A N 1
ATOM 479 C CA . PHE A 1 63 ? -9.938 -19.734 -7.848 1 91.81 63 PHE A CA 1
ATOM 480 C C . PHE A 1 63 ? -10.664 -18.625 -7.102 1 91.81 63 PHE A C 1
ATOM 482 O O . PHE A 1 63 ? -11.648 -18.875 -6.406 1 91.81 63 PHE A O 1
ATOM 489 N N . ILE A 1 64 ? -10.125 -17.422 -7.164 1 90.44 64 ILE A N 1
ATOM 490 C CA . ILE A 1 64 ? -10.711 -16.281 -6.484 1 90.44 64 ILE A CA 1
ATOM 491 C C . ILE A 1 64 ? -11.414 -15.375 -7.5 1 90.44 64 ILE A C 1
ATOM 493 O O . ILE A 1 64 ? -10.781 -14.883 -8.438 1 90.44 64 ILE A O 1
ATOM 497 N N . VAL A 1 65 ? -12.672 -15.172 -7.262 1 85.06 65 VAL A N 1
ATOM 498 C CA . VAL A 1 65 ? -13.5 -14.328 -8.117 1 85.06 65 VAL A CA 1
ATOM 499 C C . VAL A 1 65 ? -13.867 -13.039 -7.387 1 85.06 65 VAL A C 1
ATOM 501 O O . VAL A 1 65 ? -14.5 -13.078 -6.332 1 85.06 65 VAL A O 1
ATOM 504 N N . PRO A 1 66 ? -13.352 -11.875 -7.902 1 84.19 66 PRO A N 1
ATOM 505 C CA . PRO A 1 66 ? -13.742 -10.617 -7.254 1 84.19 66 PRO A CA 1
ATOM 506 C C . PRO A 1 66 ? -15.234 -10.32 -7.398 1 84.19 66 PRO A C 1
ATOM 508 O O . PRO A 1 66 ? -15.906 -10.898 -8.258 1 84.19 66 PRO A O 1
ATOM 511 N N . ARG A 1 67 ? -15.773 -9.383 -6.59 1 78.25 67 ARG A N 1
ATOM 512 C CA . ARG A 1 67 ? -17.188 -9.023 -6.586 1 78.25 67 ARG A CA 1
ATOM 513 C C . ARG A 1 67 ? -17.562 -8.266 -7.855 1 78.25 67 ARG A C 1
ATOM 515 O O . ARG A 1 67 ? -18.734 -8.242 -8.25 1 78.25 67 ARG A O 1
ATOM 522 N N . ASP A 1 68 ? -16.5 -7.574 -8.383 1 76.62 68 ASP A N 1
ATOM 523 C CA . ASP A 1 68 ? -16.688 -6.805 -9.609 1 76.62 68 ASP A CA 1
ATOM 524 C C . ASP A 1 68 ? -15.422 -6.805 -10.461 1 76.62 68 ASP A C 1
ATOM 526 O O . ASP A 1 68 ? -14.336 -7.098 -9.961 1 76.62 68 ASP A O 1
ATOM 530 N N . HIS A 1 69 ? -15.664 -6.66 -11.719 1 77.94 69 HIS A N 1
ATOM 531 C CA . HIS A 1 69 ? -14.562 -6.508 -12.656 1 77.94 69 HIS A CA 1
ATOM 532 C C . HIS A 1 69 ? -14.906 -5.508 -13.758 1 77.94 69 HIS A C 1
ATOM 534 O O . HIS A 1 69 ? -16.062 -5.105 -13.898 1 77.94 69 HIS A O 1
ATOM 540 N N . ALA A 1 70 ? -13.859 -5.043 -14.391 1 73.94 70 ALA A N 1
ATOM 541 C CA . ALA A 1 70 ? -14.062 -4.105 -15.492 1 73.94 70 ALA A CA 1
ATOM 542 C C . ALA A 1 70 ? -14.992 -4.695 -16.547 1 73.94 70 ALA A C 1
ATOM 544 O O . ALA A 1 70 ? -14.938 -5.898 -16.828 1 73.94 70 ALA A O 1
ATOM 545 N N . PRO A 1 71 ? -15.961 -3.93 -16.922 1 65.19 71 PRO A N 1
ATOM 546 C CA . PRO A 1 71 ? -17 -4.414 -17.844 1 65.19 71 PRO A CA 1
ATOM 547 C C . PRO A 1 71 ? -16.422 -4.969 -19.141 1 65.19 71 PRO A C 1
ATOM 549 O O . PRO A 1 71 ? -17.062 -5.785 -19.812 1 65.19 71 PRO A O 1
ATOM 552 N N . LEU A 1 72 ? -15.359 -4.453 -19.547 1 61.31 72 LEU A N 1
ATOM 553 C CA . LEU A 1 72 ? -14.922 -4.848 -20.875 1 61.31 72 LEU A CA 1
ATOM 554 C C . LEU A 1 72 ? -14.164 -6.168 -20.844 1 61.31 72 LEU A C 1
ATOM 556 O O . LEU A 1 72 ? -13.445 -6.445 -19.875 1 61.31 72 LEU A O 1
ATOM 560 N N . ALA A 1 73 ? -14.547 -7.246 -21.922 1 66.19 73 ALA A N 1
ATOM 561 C CA . ALA A 1 73 ? -14.516 -8.633 -22.375 1 66.19 73 ALA A CA 1
ATOM 562 C C . ALA A 1 73 ? -13.422 -9.422 -21.672 1 66.19 73 ALA A C 1
ATOM 564 O O . ALA A 1 73 ? -13.68 -10.492 -21.109 1 66.19 73 ALA A O 1
ATOM 565 N N . LYS A 1 74 ? -12.047 -9.047 -21.547 1 88 74 LYS A N 1
ATOM 566 C CA . LYS A 1 74 ? -11.031 -9.953 -21.016 1 88 74 LYS A CA 1
ATOM 567 C C . LYS A 1 74 ? -10.367 -9.375 -19.766 1 88 74 LYS A C 1
ATOM 569 O O . LYS A 1 74 ? -10.094 -8.172 -19.703 1 88 74 LYS A O 1
ATOM 574 N N . ILE A 1 75 ? -10.352 -10.156 -18.672 1 92.69 75 ILE A N 1
ATOM 575 C CA . ILE A 1 75 ? -9.938 -9.719 -17.344 1 92.69 75 ILE A CA 1
ATOM 576 C C . ILE A 1 75 ? -8.578 -10.312 -17 1 92.69 75 ILE A C 1
ATOM 578 O O . ILE A 1 75 ? -8.352 -11.516 -17.188 1 92.69 75 ILE A O 1
ATOM 582 N N . PRO A 1 76 ? -7.648 -9.508 -16.516 1 95.19 76 PRO A N 1
ATOM 583 C CA . PRO A 1 76 ? -6.352 -10.039 -16.094 1 95.19 76 PRO A CA 1
ATOM 584 C C . PRO A 1 76 ? -6.473 -11 -14.906 1 95.19 76 PRO A C 1
ATOM 586 O O . PRO A 1 76 ? -7.512 -11.039 -14.242 1 95.19 76 PRO A O 1
ATOM 589 N N . ALA A 1 77 ? -5.387 -11.781 -14.695 1 97 77 ALA A N 1
ATOM 590 C CA . ALA A 1 77 ? -5.367 -12.711 -13.57 1 97 77 ALA A CA 1
ATOM 591 C C . ALA A 1 77 ? -3.977 -12.789 -12.945 1 97 77 ALA A C 1
ATOM 593 O O . ALA A 1 77 ? -2.98 -12.453 -13.594 1 97 77 ALA A O 1
ATOM 594 N N . MET A 1 78 ? -3.992 -13.141 -11.719 1 97.38 78 MET A N 1
ATOM 595 C CA . MET A 1 78 ? -2.75 -13.383 -10.992 1 97.38 78 MET A CA 1
ATOM 596 C C . MET A 1 78 ? -2.652 -14.844 -10.547 1 97.38 78 MET A C 1
ATOM 598 O O . MET A 1 78 ? -3.645 -15.43 -10.125 1 97.38 78 MET A O 1
ATOM 602 N N . MET A 1 79 ? -1.46 -15.398 -10.648 1 98.44 79 MET A N 1
ATOM 603 C CA . MET A 1 79 ? -1.16 -16.703 -10.062 1 98.44 79 MET A CA 1
ATOM 604 C C . MET A 1 79 ? -0.135 -16.562 -8.938 1 98.44 79 MET A C 1
ATOM 606 O O . MET A 1 79 ? 0.779 -15.742 -9.016 1 98.44 79 MET A O 1
ATOM 610 N N . PHE A 1 80 ? -0.292 -17.344 -7.914 1 98.31 80 PHE A N 1
ATOM 611 C CA . PHE A 1 80 ? 0.708 -17.344 -6.855 1 98.31 80 PHE A CA 1
ATOM 612 C C . PHE A 1 80 ? 0.98 -18.766 -6.363 1 98.31 80 PHE A C 1
ATOM 614 O O . PHE A 1 80 ? 0.047 -19.516 -6.094 1 98.31 80 PHE A O 1
ATOM 621 N N . PHE A 1 81 ? 2.232 -19.094 -6.207 1 98.06 81 PHE A N 1
ATOM 622 C CA . PHE A 1 81 ? 2.664 -20.422 -5.781 1 98.06 81 PHE A CA 1
ATOM 623 C C . PHE A 1 81 ? 3.182 -20.391 -4.348 1 98.06 81 PHE A C 1
ATOM 625 O O . PHE A 1 81 ? 4.129 -19.672 -4.043 1 98.06 81 PHE A O 1
ATOM 632 N N . HIS A 1 82 ? 2.549 -21.234 -3.494 1 94.75 82 HIS A N 1
ATOM 633 C CA . HIS A 1 82 ? 2.857 -21.219 -2.068 1 94.75 82 HIS A CA 1
ATOM 634 C C . HIS A 1 82 ? 4.195 -21.891 -1.785 1 94.75 82 HIS A C 1
ATOM 636 O O . HIS A 1 82 ? 4.695 -22.656 -2.615 1 94.75 82 HIS A O 1
ATOM 642 N N . GLY A 1 83 ? 4.777 -21.578 -0.629 1 92 83 GLY A N 1
ATOM 643 C CA . GLY A 1 83 ? 6.02 -22.172 -0.184 1 92 83 GLY A CA 1
ATOM 644 C C . GLY A 1 83 ? 5.844 -23.594 0.328 1 92 83 GLY A C 1
ATOM 645 O O . GLY A 1 83 ? 4.719 -24.094 0.415 1 92 83 GLY A O 1
ATOM 646 N N . MET A 1 84 ? 7.004 -24.109 0.676 1 89.69 84 MET A N 1
ATOM 647 C CA . MET A 1 84 ? 6.941 -25.422 1.315 1 89.69 84 MET A CA 1
ATOM 648 C C . MET A 1 84 ? 6.199 -25.359 2.645 1 89.69 84 MET A C 1
ATOM 650 O O . MET A 1 84 ? 6.324 -24.375 3.377 1 89.69 84 MET A O 1
ATOM 654 N N . TYR A 1 85 ? 5.328 -26.297 2.969 1 85.88 85 TYR A N 1
ATOM 655 C CA . TYR A 1 85 ? 4.578 -26.453 4.211 1 85.88 85 TYR A CA 1
ATOM 656 C C . TYR A 1 85 ? 3.383 -25.516 4.25 1 85.88 85 TYR A C 1
ATOM 658 O O . TYR A 1 85 ? 2.719 -25.375 5.281 1 85.88 85 TYR A O 1
ATOM 666 N N . GLN A 1 86 ? 3.178 -24.859 3.166 1 88.56 86 GLN A N 1
ATOM 667 C CA . GLN A 1 86 ? 2.068 -23.922 3.111 1 88.56 86 GLN A CA 1
ATOM 668 C C . GLN A 1 86 ? 0.97 -24.422 2.176 1 88.56 86 GLN A C 1
ATOM 670 O O . GLN A 1 86 ? 1.091 -25.484 1.58 1 88.56 86 GLN A O 1
ATOM 675 N N . SER A 1 87 ? -0.107 -23.703 2.109 1 88 87 SER A N 1
ATOM 676 C CA . SER A 1 87 ? -1.247 -23.969 1.235 1 88 87 SER A CA 1
ATOM 677 C C . SER A 1 87 ? -1.693 -22.688 0.521 1 88 87 SER A C 1
ATOM 679 O O . SER A 1 87 ? -1.257 -21.594 0.867 1 88 87 SER A O 1
ATOM 681 N N . PRO A 1 88 ? -2.518 -22.875 -0.459 1 92.06 88 PRO A N 1
ATOM 682 C CA . PRO A 1 88 ? -3.064 -21.672 -1.096 1 92.06 88 PRO A CA 1
ATOM 683 C C . PRO A 1 88 ? -3.816 -20.766 -0.116 1 92.06 88 PRO A C 1
ATOM 685 O O . PRO A 1 88 ? -3.781 -19.547 -0.245 1 92.06 88 PRO A O 1
ATOM 688 N N . PHE A 1 89 ? -4.406 -21.375 0.904 1 86.31 89 PHE A N 1
ATOM 689 C CA . PHE A 1 89 ? -5.113 -20.578 1.904 1 86.31 89 PHE A CA 1
ATOM 690 C C . PHE A 1 89 ? -4.137 -19.734 2.711 1 86.31 89 PHE A C 1
ATOM 692 O O . PHE A 1 89 ? -4.422 -18.578 3.021 1 86.31 89 PHE A O 1
ATOM 699 N N . PHE A 1 90 ? -3.057 -20.312 2.979 1 85.12 90 PHE A N 1
ATOM 700 C CA . PHE A 1 90 ? -2.014 -19.578 3.682 1 85.12 90 PHE A CA 1
ATOM 701 C C . PHE A 1 90 ? -1.538 -18.391 2.852 1 85.12 90 PHE A C 1
ATOM 703 O O . PHE A 1 90 ? -1.444 -17.266 3.359 1 85.12 90 PHE A O 1
ATOM 710 N N . SER A 1 91 ? -1.29 -18.609 1.585 1 90.06 91 SER A N 1
ATOM 711 C CA . SER A 1 91 ? -0.809 -17.547 0.698 1 90.06 91 SER A CA 1
ATOM 712 C C . SER A 1 91 ? -1.842 -16.438 0.547 1 90.06 91 SER A C 1
ATOM 714 O O . SER A 1 91 ? -1.488 -15.258 0.49 1 90.06 91 SER A O 1
ATOM 716 N N . LEU A 1 92 ? -3.039 -16.875 0.434 1 88.94 92 LEU A N 1
ATOM 717 C CA . LEU A 1 92 ? -4.117 -15.914 0.287 1 88.94 92 LEU A CA 1
ATOM 718 C C . LEU A 1 92 ? -4.113 -14.914 1.442 1 88.94 92 LEU A C 1
ATOM 720 O O . LEU A 1 92 ? -4.211 -13.703 1.226 1 88.94 92 LEU A O 1
ATOM 724 N N . ARG A 1 93 ? -3.908 -15.336 2.588 1 82.06 93 ARG A N 1
ATOM 725 C CA . ARG A 1 93 ? -3.928 -14.508 3.785 1 82.06 93 ARG A CA 1
ATOM 726 C C . ARG A 1 93 ? -2.609 -13.758 3.953 1 82.06 93 ARG A C 1
ATOM 728 O O . ARG A 1 93 ? -2.604 -12.562 4.266 1 82.06 93 ARG A O 1
ATOM 735 N N . LEU A 1 94 ? -1.563 -14.484 3.721 1 81.5 94 LEU A N 1
ATOM 736 C CA . LEU A 1 94 ? -0.236 -13.891 3.85 1 81.5 94 LEU A CA 1
ATOM 737 C C . LEU A 1 94 ? -0.093 -12.672 2.951 1 81.5 94 LEU A C 1
ATOM 739 O O . LEU A 1 94 ? 0.484 -11.664 3.357 1 81.5 94 LEU A O 1
ATOM 743 N N . LEU A 1 95 ? -0.661 -12.75 1.84 1 87.5 95 LEU A N 1
ATOM 744 C CA . LEU A 1 95 ? -0.455 -11.719 0.827 1 87.5 95 LEU A CA 1
ATOM 745 C C . LEU A 1 95 ? -1.554 -10.664 0.895 1 87.5 95 LEU A C 1
ATOM 747 O O . LEU A 1 95 ? -1.447 -9.609 0.262 1 87.5 95 LEU A O 1
ATOM 751 N N . GLY A 1 96 ? -2.609 -10.875 1.655 1 83.38 96 GLY A N 1
ATOM 752 C CA . GLY A 1 96 ? -3.758 -9.984 1.57 1 83.38 96 GLY A CA 1
ATOM 753 C C . GLY A 1 96 ? -4.34 -9.898 0.172 1 83.38 96 GLY A C 1
ATOM 754 O O . GLY A 1 96 ? -4.75 -8.82 -0.265 1 83.38 96 GLY A O 1
ATOM 755 N N . LEU A 1 97 ? -4.363 -10.969 -0.518 1 88.5 97 LEU A N 1
ATOM 756 C CA . LEU A 1 97 ? -4.656 -11 -1.946 1 88.5 97 LEU A CA 1
ATOM 757 C C . LEU A 1 97 ? -6.102 -10.594 -2.215 1 88.5 97 LEU A C 1
ATOM 759 O O . LEU A 1 97 ? -6.387 -9.906 -3.197 1 88.5 97 LEU A O 1
ATOM 763 N N . PRO A 1 98 ? -7.059 -11.008 -1.376 1 82.19 98 PRO A N 1
ATOM 764 C CA . PRO A 1 98 ? -8.453 -10.68 -1.692 1 82.19 98 PRO A CA 1
ATOM 765 C C . PRO A 1 98 ? -8.68 -9.18 -1.857 1 82.19 98 PRO A C 1
ATOM 767 O O . PRO A 1 98 ? -9.383 -8.75 -2.779 1 82.19 98 PRO A O 1
ATOM 770 N N . ASP A 1 99 ? -8.023 -8.359 -1.025 1 79.31 99 ASP A N 1
ATOM 771 C CA . ASP A 1 99 ? -8.195 -6.91 -1.105 1 79.31 99 ASP A CA 1
ATOM 772 C C . ASP A 1 99 ? -7.684 -6.367 -2.438 1 79.31 99 ASP A C 1
ATOM 774 O O . ASP A 1 99 ? -8.328 -5.52 -3.059 1 79.31 99 ASP A O 1
ATOM 778 N N . GLN A 1 100 ? -6.547 -6.852 -2.834 1 87.25 100 GLN A N 1
ATOM 779 C CA . GLN A 1 100 ? -5.965 -6.359 -4.078 1 87.25 100 GLN A CA 1
ATOM 780 C C . GLN A 1 100 ? -6.754 -6.852 -5.289 1 87.25 100 GLN A C 1
ATOM 782 O O . GLN A 1 100 ? -6.957 -6.105 -6.25 1 87.25 100 GLN A O 1
ATOM 787 N N . LEU A 1 101 ? -7.188 -8.102 -5.246 1 90.25 101 LEU A N 1
ATOM 788 C CA . LEU A 1 101 ? -7.984 -8.641 -6.344 1 90.25 101 LEU A CA 1
ATOM 789 C C . LEU A 1 101 ? -9.312 -7.898 -6.473 1 90.25 101 LEU A C 1
ATOM 791 O O . LEU A 1 101 ? -9.773 -7.633 -7.586 1 90.25 101 LEU A O 1
ATOM 795 N N . GLU A 1 102 ? -9.891 -7.582 -5.367 1 81.38 102 GLU A N 1
ATOM 796 C CA . GLU A 1 102 ? -11.125 -6.805 -5.375 1 81.38 102 GLU A CA 1
ATOM 797 C C . GLU A 1 102 ? -10.891 -5.402 -5.938 1 81.38 102 GLU A C 1
ATOM 799 O O . GLU A 1 102 ? -11.703 -4.895 -6.707 1 81.38 102 GLU A O 1
ATOM 804 N N . ARG A 1 103 ? -9.805 -4.812 -5.52 1 81.06 103 ARG A N 1
ATOM 805 C CA . ARG A 1 103 ? -9.508 -3.443 -5.922 1 81.06 103 ARG A CA 1
ATOM 806 C C . ARG A 1 103 ? -9.305 -3.348 -7.43 1 81.06 103 ARG A C 1
ATOM 808 O O . ARG A 1 103 ? -9.82 -2.43 -8.07 1 81.06 103 ARG A O 1
ATOM 815 N N . TYR A 1 104 ? -8.586 -4.23 -8.008 1 87.12 104 TYR A N 1
ATOM 816 C CA . TYR A 1 104 ? -8.25 -4.168 -9.422 1 87.12 104 TYR A CA 1
ATOM 817 C C . TYR A 1 104 ? -9.32 -4.852 -10.273 1 87.12 104 TYR A C 1
ATOM 819 O O . TYR A 1 104 ? -9.391 -4.641 -11.484 1 87.12 104 TYR A O 1
ATOM 827 N N . GLY A 1 105 ? -10.164 -5.738 -9.57 1 86.56 105 GLY A N 1
ATOM 828 C CA . GLY A 1 105 ? -11.141 -6.531 -10.297 1 86.56 105 GLY A CA 1
ATOM 829 C C . GLY A 1 105 ? -10.516 -7.648 -11.109 1 86.56 105 GLY A C 1
ATOM 830 O O . GLY A 1 105 ? -10.953 -7.941 -12.227 1 86.56 105 GLY A O 1
ATOM 831 N N . TRP A 1 106 ? -9.422 -8.219 -10.672 1 92.31 106 TRP A N 1
ATOM 832 C CA . TRP A 1 106 ? -8.711 -9.273 -11.375 1 92.31 106 TRP A CA 1
ATOM 833 C C . TRP A 1 106 ? -8.938 -10.633 -10.711 1 92.31 106 TRP A C 1
ATOM 835 O O . TRP A 1 106 ? -9.266 -10.695 -9.523 1 92.31 106 TRP A O 1
ATOM 845 N N . PHE A 1 107 ? -8.781 -11.688 -11.453 1 93.69 107 PHE A N 1
ATOM 846 C CA . PHE A 1 107 ? -8.961 -13.031 -10.922 1 93.69 107 PHE A CA 1
ATOM 847 C C . PHE A 1 107 ? -7.691 -13.516 -10.234 1 93.69 107 PHE A C 1
ATOM 849 O O . PHE A 1 107 ? -6.59 -13.086 -10.578 1 93.69 107 PHE A O 1
ATOM 856 N N . GLY A 1 108 ? -7.902 -14.328 -9.25 1 96.75 108 GLY A N 1
ATOM 857 C CA . GLY A 1 108 ? -6.793 -14.992 -8.578 1 96.75 108 GLY A CA 1
ATOM 858 C C . GLY A 1 108 ? -6.797 -16.5 -8.773 1 96.75 108 GLY A C 1
ATOM 859 O O . GLY A 1 108 ? -7.855 -17.125 -8.75 1 96.75 108 GLY A O 1
ATOM 860 N N . ILE A 1 109 ? -5.641 -17.062 -9.023 1 97.81 109 ILE A N 1
ATOM 861 C CA . ILE A 1 109 ? -5.441 -18.5 -9.18 1 97.81 109 ILE A CA 1
ATOM 862 C C . ILE A 1 109 ? -4.273 -18.953 -8.305 1 97.81 109 ILE A C 1
ATOM 864 O O . ILE A 1 109 ? -3.131 -18.547 -8.516 1 97.81 109 ILE A O 1
ATOM 868 N N . LEU A 1 110 ? -4.543 -19.781 -7.344 1 97.38 110 LEU A N 1
ATOM 869 C CA . LEU A 1 110 ? -3.525 -20.281 -6.426 1 97.38 110 LEU A CA 1
ATOM 870 C C . LEU A 1 110 ? -3.471 -21.812 -6.457 1 97.38 110 LEU A C 1
ATOM 872 O O . LEU A 1 110 ? -4.266 -22.484 -5.793 1 97.38 110 LEU A O 1
ATOM 876 N N . PRO A 1 111 ? -2.52 -22.312 -7.184 1 97.88 111 PRO A N 1
ATOM 877 C CA . PRO A 1 111 ? -2.408 -23.766 -7.332 1 97.88 111 PRO A CA 1
ATOM 878 C C . PRO A 1 111 ? -1.896 -24.453 -6.066 1 97.88 111 PRO A C 1
ATOM 880 O O . PRO A 1 111 ? -1.043 -23.906 -5.367 1 97.88 111 PRO A O 1
ATOM 883 N N . TRP A 1 112 ? -2.438 -25.656 -5.836 1 95.31 112 TRP A N 1
ATOM 884 C CA . TRP A 1 112 ? -1.873 -26.5 -4.785 1 95.31 112 TRP A CA 1
ATOM 885 C C . TRP A 1 112 ? -0.562 -27.125 -5.238 1 95.31 112 TRP A C 1
ATOM 887 O O . TRP A 1 112 ? -0.458 -27.609 -6.371 1 95.31 112 TRP A O 1
ATOM 897 N N . GLY A 1 113 ? 0.466 -27.016 -4.398 1 95.5 113 GLY A N 1
ATOM 898 C CA . GLY A 1 113 ? 1.66 -27.812 -4.625 1 95.5 113 GLY A CA 1
ATOM 899 C C . GLY A 1 113 ? 1.432 -29.297 -4.426 1 95.5 113 GLY A C 1
ATOM 900 O O . GLY A 1 113 ? 0.313 -29.719 -4.133 1 95.5 113 GLY A O 1
ATOM 901 N N . ILE A 1 114 ? 2.496 -30.047 -4.633 1 92 114 ILE A N 1
ATOM 902 C CA . ILE A 1 114 ? 2.436 -31.5 -4.531 1 92 114 ILE A CA 1
ATOM 903 C C . ILE A 1 114 ? 3.105 -31.953 -3.238 1 92 114 ILE A C 1
ATOM 905 O O . ILE A 1 114 ? 4.191 -31.484 -2.896 1 92 114 ILE A O 1
ATOM 909 N N . PRO A 1 115 ? 2.41 -32.844 -2.508 1 85.81 115 PRO A N 1
ATOM 910 C CA . PRO A 1 115 ? 3.129 -33.438 -1.379 1 85.81 115 PRO A CA 1
ATOM 911 C C . PRO A 1 115 ? 4.391 -34.188 -1.81 1 85.81 115 PRO A C 1
ATOM 913 O O . PRO A 1 115 ? 4.445 -34.719 -2.918 1 85.81 115 PRO A O 1
ATOM 916 N N . GLU A 1 116 ? 5.363 -34.188 -0.982 1 79.06 116 GLU A N 1
ATOM 917 C CA . GLU A 1 116 ? 6.684 -34.719 -1.293 1 79.06 116 GLU A CA 1
ATOM 918 C C . GLU A 1 116 ? 6.586 -36.156 -1.82 1 79.06 116 GLU A C 1
ATOM 920 O O . GLU A 1 116 ? 7.312 -36.531 -2.738 1 79.06 116 GLU A O 1
ATOM 925 N N . ASN A 1 117 ? 5.691 -36.938 -1.331 1 81.94 117 ASN A N 1
ATOM 926 C CA . ASN A 1 117 ? 5.645 -38.344 -1.699 1 81.94 117 ASN A CA 1
ATOM 927 C C . ASN A 1 117 ? 4.484 -38.656 -2.648 1 81.94 117 ASN A C 1
ATOM 929 O O . ASN A 1 117 ? 4.098 -39.812 -2.822 1 81.94 117 ASN A O 1
ATOM 933 N N . GLU A 1 118 ? 3.988 -37.656 -3.275 1 88.25 118 GLU A N 1
ATOM 934 C CA . GLU A 1 118 ? 2.854 -37.812 -4.176 1 88.25 118 GLU A CA 1
ATOM 935 C C . GLU A 1 118 ? 3.123 -37.188 -5.531 1 88.25 118 GLU A C 1
ATOM 937 O O . GLU A 1 118 ? 4.117 -36.469 -5.703 1 88.25 118 GLU A O 1
ATOM 942 N N . THR A 1 119 ? 2.299 -37.531 -6.523 1 89.56 119 THR A N 1
ATOM 943 C CA . THR A 1 119 ? 2.373 -36.938 -7.848 1 89.56 119 THR A CA 1
ATOM 944 C C . THR A 1 119 ? 1.071 -36.219 -8.18 1 89.56 119 THR A C 1
ATOM 946 O O . THR A 1 119 ? 0.939 -35.625 -9.258 1 89.56 119 THR A O 1
ATOM 949 N N . THR A 1 120 ? 0.142 -36.312 -7.289 1 90 120 THR A N 1
ATOM 950 C CA . THR A 1 120 ? -1.166 -35.688 -7.445 1 90 120 THR A CA 1
ATOM 951 C C . THR A 1 120 ? -1.501 -34.812 -6.227 1 90 120 THR A C 1
ATOM 953 O O . THR A 1 120 ? -0.836 -34.906 -5.191 1 90 120 THR A O 1
ATOM 956 N N . SER A 1 121 ? -2.379 -33.906 -6.371 1 91.12 121 SER A N 1
ATOM 957 C CA . SER A 1 121 ? -2.828 -33.031 -5.305 1 91.12 121 SER A CA 1
ATOM 958 C C . SER A 1 121 ? -4.254 -32.531 -5.547 1 91.12 121 SER A C 1
ATOM 960 O O . SER A 1 121 ? -4.465 -31.5 -6.164 1 91.12 121 SER A O 1
ATOM 962 N N . MET A 1 122 ? -5.266 -33.375 -5.234 1 87.62 122 MET A N 1
ATOM 963 C CA . MET A 1 122 ? -6.664 -33.031 -5.48 1 87.62 122 MET A CA 1
ATOM 964 C C . MET A 1 122 ? -7.535 -33.406 -4.277 1 87.62 122 MET A C 1
ATOM 966 O O . MET A 1 122 ? -8.656 -33.875 -4.438 1 87.62 122 MET A O 1
ATOM 970 N N . GLY A 1 123 ? -6.949 -33.219 -3.1 1 84.06 123 GLY A N 1
ATOM 971 C CA . GLY A 1 123 ? -7.613 -33.594 -1.861 1 84.06 123 GLY A CA 1
ATOM 972 C C . GLY A 1 123 ? -8.562 -32.531 -1.349 1 84.06 123 GLY A C 1
ATOM 973 O O . GLY A 1 123 ? -8.984 -32.562 -0.191 1 84.06 123 GLY A O 1
ATOM 974 N N . GLY A 1 124 ? -8.852 -31.547 -2.152 1 84.31 124 GLY A N 1
ATOM 975 C CA . GLY A 1 124 ? -9.781 -30.5 -1.747 1 84.31 124 GLY A CA 1
ATOM 976 C C . GLY A 1 124 ? -9.227 -29.578 -0.684 1 84.31 124 GLY A C 1
ATOM 977 O O . GLY A 1 124 ? -8.047 -29.219 -0.731 1 84.31 124 GLY A O 1
ATOM 978 N N . GLN A 1 125 ? -10.047 -29.203 0.232 1 81.38 125 GLN A N 1
ATOM 979 C CA . GLN A 1 125 ? -9.695 -28.234 1.261 1 81.38 125 GLN A CA 1
ATOM 980 C C . GLN A 1 125 ? -8.617 -28.781 2.193 1 81.38 125 GLN A C 1
ATOM 982 O O . GLN A 1 125 ? -7.82 -28.031 2.746 1 81.38 125 GLN A O 1
ATOM 987 N N . ARG A 1 126 ? -8.57 -30.047 2.236 1 81.56 126 ARG A N 1
ATOM 988 C CA . ARG A 1 126 ? -7.66 -30.672 3.184 1 81.56 126 ARG A CA 1
ATOM 989 C C . ARG A 1 126 ? -6.27 -30.844 2.582 1 81.56 126 ARG A C 1
ATOM 991 O O . ARG A 1 126 ? -5.305 -31.109 3.301 1 81.56 126 ARG A O 1
ATOM 998 N N . GLN A 1 127 ? -6.312 -30.703 1.288 1 85.94 127 GLN A N 1
ATOM 999 C CA . GLN A 1 127 ? -5.016 -30.859 0.632 1 85.94 127 GLN A CA 1
ATOM 1000 C C . GLN A 1 127 ? -4.004 -29.859 1.184 1 85.94 127 GLN A C 1
ATOM 1002 O O . GLN A 1 127 ? -4.277 -28.656 1.243 1 85.94 127 GLN A O 1
ATOM 1007 N N . CYS A 1 128 ? -2.824 -30.25 1.64 1 85.94 128 CYS A N 1
ATOM 1008 C CA . CYS A 1 128 ? -1.728 -29.453 2.176 1 85.94 128 CYS A CA 1
ATOM 1009 C C . CYS A 1 128 ? -2.117 -28.812 3.504 1 85.94 128 CYS A C 1
ATOM 1011 O O . CYS A 1 128 ? -1.614 -27.734 3.854 1 85.94 128 CYS A O 1
ATOM 1013 N N . CYS A 1 129 ? -3.033 -29.375 4.176 1 81 129 CYS A N 1
ATOM 1014 C CA . CYS A 1 129 ? -3.43 -28.891 5.488 1 81 129 CYS A CA 1
ATOM 1015 C C . CYS A 1 129 ? -2.557 -29.484 6.582 1 81 129 CYS A C 1
ATOM 1017 O O . CYS A 1 129 ? -2.25 -30.688 6.555 1 81 129 CYS A O 1
ATOM 1019 N N . ALA A 1 130 ? -2.273 -28.594 7.504 1 78 130 ALA A N 1
ATOM 1020 C CA . ALA A 1 130 ? -1.455 -29.094 8.609 1 78 130 ALA A CA 1
ATOM 1021 C C . ALA A 1 130 ? -2.176 -30.188 9.383 1 78 130 ALA A C 1
ATOM 1023 O O . ALA A 1 130 ? -3.387 -30.109 9.609 1 78 130 ALA A O 1
ATOM 1024 N N . GLN A 1 131 ? -1.418 -31.109 9.859 1 76.81 131 GLN A N 1
ATOM 1025 C CA . GLN A 1 131 ? -1.996 -32.219 10.641 1 76.81 131 GLN A CA 1
ATOM 1026 C C . GLN A 1 131 ? -2.564 -31.703 11.961 1 76.81 131 GLN A C 1
ATOM 1028 O O . GLN A 1 131 ? -3.537 -32.25 12.477 1 76.81 131 GLN A O 1
ATOM 1033 N N . LEU A 1 132 ? -1.988 -30.688 12.43 1 77.69 132 LEU A N 1
ATOM 1034 C CA . LEU A 1 132 ? -2.414 -30.109 13.703 1 77.69 132 LEU A CA 1
ATOM 1035 C C . LEU A 1 132 ? -3.861 -29.641 13.625 1 77.69 132 LEU A C 1
ATOM 1037 O O . LEU A 1 132 ? -4.508 -29.422 14.656 1 77.69 132 LEU A O 1
ATOM 1041 N N . CYS A 1 133 ? -4.301 -29.453 12.438 1 77.69 133 CYS A N 1
ATOM 1042 C CA . CYS A 1 133 ? -5.68 -29.016 12.266 1 77.69 133 CYS A CA 1
ATOM 1043 C C . CYS A 1 133 ? -6.656 -30.156 12.539 1 77.69 133 CYS A C 1
ATOM 1045 O O . CYS A 1 133 ? -7.848 -29.922 12.75 1 77.69 133 CYS A O 1
ATOM 1047 N N . GLY A 1 134 ? -6.199 -31.344 12.617 1 77.88 134 GLY A N 1
ATOM 1048 C CA . GLY A 1 134 ? -7.102 -32.469 12.789 1 77.88 134 GLY A CA 1
ATOM 1049 C C . GLY A 1 134 ? -8.258 -32.469 11.805 1 77.88 134 GLY A C 1
ATOM 1050 O O . GLY A 1 134 ? -8.055 -32.312 10.602 1 77.88 134 GLY A O 1
ATOM 1051 N N . ASP A 1 135 ? -9.453 -32.562 12.297 1 78.56 135 ASP A N 1
ATOM 1052 C CA . ASP A 1 135 ? -10.633 -32.656 11.445 1 78.56 135 ASP A CA 1
ATOM 1053 C C . ASP A 1 135 ? -11.281 -31.266 11.266 1 78.56 135 ASP A C 1
ATOM 1055 O O . ASP A 1 135 ? -12.305 -31.141 10.586 1 78.56 135 ASP A O 1
ATOM 1059 N N . ASP A 1 136 ? -10.656 -30.312 11.766 1 78.12 136 ASP A N 1
ATOM 1060 C CA . ASP A 1 136 ? -11.211 -28.969 11.664 1 78.12 136 ASP A CA 1
ATOM 1061 C C . ASP A 1 136 ? -10.852 -28.328 10.328 1 78.12 136 ASP A C 1
ATOM 1063 O O . ASP A 1 136 ? -9.766 -27.766 10.172 1 78.12 136 ASP A O 1
ATOM 1067 N N . LEU A 1 137 ? -11.797 -28.344 9.469 1 73.75 137 LEU A N 1
ATOM 1068 C CA . LEU A 1 137 ? -11.562 -27.781 8.141 1 73.75 137 LEU A CA 1
ATOM 1069 C C . LEU A 1 137 ? -11.375 -26.281 8.203 1 73.75 137 LEU A C 1
ATOM 1071 O O . LEU A 1 137 ? -10.68 -25.688 7.367 1 73.75 137 LEU A O 1
ATOM 1075 N N . ASN A 1 138 ? -11.922 -25.672 9.242 1 74.56 138 ASN A N 1
ATOM 1076 C CA . ASN A 1 138 ? -11.75 -24.234 9.406 1 74.56 138 ASN A CA 1
ATOM 1077 C C . ASN A 1 138 ? -10.305 -23.875 9.75 1 74.56 138 ASN A C 1
ATOM 1079 O O . ASN A 1 138 ? -9.812 -22.828 9.344 1 74.56 138 ASN A O 1
ATOM 1083 N N . CYS A 1 139 ? -9.758 -24.75 10.344 1 74 139 CYS A N 1
ATOM 1084 C CA . CYS A 1 139 ? -8.352 -24.578 10.672 1 74 139 CYS A CA 1
ATOM 1085 C C . CYS A 1 139 ? -7.5 -24.5 9.406 1 74 139 CYS A C 1
ATOM 1087 O O . CYS A 1 139 ? -6.598 -23.672 9.305 1 74 139 CYS A O 1
ATOM 1089 N N . CYS A 1 140 ? -7.844 -25.281 8.383 1 76.75 140 CYS A N 1
ATOM 1090 C CA . CYS A 1 140 ? -7.137 -25.297 7.105 1 76.75 140 CYS A CA 1
ATOM 1091 C C . CYS A 1 140 ? -7.379 -24 6.34 1 76.75 140 CYS A C 1
ATOM 1093 O O . CYS A 1 140 ? -6.441 -23.406 5.809 1 76.75 140 CYS A O 1
ATOM 1095 N N . LEU A 1 141 ? -8.555 -23.562 6.469 1 76.75 141 LEU A N 1
ATOM 1096 C CA . LEU A 1 141 ? -8.953 -22.359 5.762 1 76.75 141 LEU A CA 1
ATOM 1097 C C . LEU A 1 141 ? -8.273 -21.125 6.367 1 76.75 141 LEU A C 1
ATOM 1099 O O . LEU A 1 141 ? -7.902 -20.203 5.648 1 76.75 141 LEU A O 1
ATOM 1103 N N . GLU A 1 142 ? -8.078 -21.203 7.668 1 73.94 142 GLU A N 1
ATOM 1104 C CA . GLU A 1 142 ? -7.52 -20.062 8.383 1 73.94 142 GLU A CA 1
ATOM 1105 C C . GLU A 1 142 ? -5.996 -20.109 8.398 1 73.94 142 GLU A C 1
ATOM 1107 O O . GLU A 1 142 ? -5.34 -19.125 8.766 1 73.94 142 GLU A O 1
ATOM 1112 N N . SER A 1 143 ? -5.508 -21.219 7.918 1 75.06 143 SER A N 1
ATOM 1113 C CA . SER A 1 143 ? -4.066 -21.406 7.82 1 75.06 143 SER A CA 1
ATOM 1114 C C . SER A 1 143 ? -3.367 -21.062 9.125 1 75.06 143 SER A C 1
ATOM 1116 O O . SER A 1 143 ? -2.371 -20.328 9.133 1 75.06 143 SER A O 1
ATOM 1118 N N . ARG A 1 144 ? -3.826 -21.469 10.141 1 66.25 144 ARG A N 1
ATOM 1119 C CA . ARG A 1 144 ? -3.314 -21.172 11.469 1 66.25 144 ARG A CA 1
ATOM 1120 C C . ARG A 1 144 ? -1.935 -21.781 11.68 1 66.25 144 ARG A C 1
ATOM 1122 O O . ARG A 1 144 ? -1.129 -21.266 12.453 1 66.25 144 ARG A O 1
ATOM 1129 N N . PHE A 1 145 ? -1.731 -22.984 10.938 1 64.44 145 PHE A N 1
ATOM 1130 C CA . PHE A 1 145 ? -0.478 -23.703 11.102 1 64.44 145 PHE A CA 1
ATOM 1131 C C . PHE A 1 145 ? 0.162 -24 9.75 1 64.44 145 PHE A C 1
ATOM 1133 O O . PHE A 1 145 ? -0.537 -24.141 8.742 1 64.44 145 PHE A O 1
ATOM 1140 N N . VAL A 1 146 ? 1.568 -23.906 9.773 1 67.69 146 VAL A N 1
ATOM 1141 C CA . VAL A 1 146 ? 2.285 -24.453 8.625 1 67.69 146 VAL A CA 1
ATOM 1142 C C . VAL A 1 146 ? 2.629 -25.922 8.875 1 67.69 146 VAL A C 1
ATOM 1144 O O . VAL A 1 146 ? 2.57 -26.391 10.016 1 67.69 146 VAL A O 1
ATOM 1147 N N . MET A 1 147 ? 2.807 -26.641 7.805 1 61.5 147 MET A N 1
ATOM 1148 C CA . MET A 1 147 ? 2.975 -28.094 7.871 1 61.5 147 MET A CA 1
ATOM 1149 C C . MET A 1 147 ? 4.434 -28.453 8.117 1 61.5 147 MET A C 1
ATOM 1151 O O . MET A 1 147 ? 4.922 -29.453 7.582 1 61.5 147 MET A O 1
ATOM 1155 N N . TYR A 1 148 ? 5.234 -27.672 8.906 1 58.03 148 TYR A N 1
ATOM 1156 C CA . TYR A 1 148 ? 6.66 -27.984 8.953 1 58.03 148 TYR A CA 1
ATOM 1157 C C . TYR A 1 148 ? 6.887 -29.438 9.359 1 58.03 148 TYR A C 1
ATOM 1159 O O . TYR A 1 148 ? 7.855 -30.062 8.93 1 58.03 148 TYR A O 1
ATOM 1167 N N . GLN A 1 149 ? 6.207 -29.922 10.414 1 52.88 149 GLN A N 1
ATOM 1168 C CA . GLN A 1 149 ? 6.641 -31.172 11.023 1 52.88 149 GLN A CA 1
ATOM 1169 C C . GLN A 1 149 ? 5.922 -32.375 10.398 1 52.88 149 GLN A C 1
ATOM 1171 O O . GLN A 1 149 ? 6.004 -33.5 10.914 1 52.88 149 GLN A O 1
ATOM 1176 N N . ASP A 1 150 ? 5.125 -32.219 9.336 1 56.47 150 ASP A N 1
ATOM 1177 C CA . ASP A 1 150 ? 4.254 -33.375 9.109 1 56.47 150 ASP A CA 1
ATOM 1178 C C . ASP A 1 150 ? 4.559 -34.031 7.766 1 56.47 150 ASP A C 1
ATOM 1180 O O . ASP A 1 150 ? 5.156 -33.406 6.883 1 56.47 150 ASP A O 1
ATOM 1184 N N . GLU A 1 151 ? 4.449 -35.469 7.789 1 57.09 151 GLU A N 1
ATOM 1185 C CA . GLU A 1 151 ? 4.434 -36.344 6.641 1 57.09 151 GLU A CA 1
ATOM 1186 C C . GLU A 1 151 ? 3.465 -35.875 5.57 1 57.09 151 GLU A C 1
ATOM 1188 O O . GLU A 1 151 ? 2.307 -35.562 5.867 1 57.09 151 GLU A O 1
ATOM 1193 N N . GLY A 1 152 ? 3.576 -34.625 4.98 1 62.94 152 GLY A N 1
ATOM 1194 C CA . GLY A 1 152 ? 2.656 -34.188 3.939 1 62.94 152 GLY A CA 1
ATOM 1195 C C . GLY A 1 152 ? 2.881 -32.75 3.496 1 62.94 152 GLY A C 1
ATOM 1196 O O . GLY A 1 152 ? 1.952 -32.094 3.037 1 62.94 152 GLY A O 1
ATOM 1197 N N . ALA A 1 153 ? 4.164 -32.469 3.73 1 77.69 153 ALA A N 1
ATOM 1198 C CA . ALA A 1 153 ? 4.516 -31.125 3.295 1 77.69 153 ALA A CA 1
ATOM 1199 C C . ALA A 1 153 ? 4.242 -30.953 1.806 1 77.69 153 ALA A C 1
ATOM 1201 O O . ALA A 1 153 ? 4.484 -31.859 1.007 1 77.69 153 ALA A O 1
ATOM 1202 N N . CYS A 1 154 ? 3.539 -29.984 1.517 1 88.44 154 CYS A N 1
ATOM 1203 C CA . CYS A 1 154 ? 3.154 -29.641 0.154 1 88.44 154 CYS A CA 1
ATOM 1204 C C . CYS A 1 154 ? 3.984 -28.469 -0.362 1 88.44 154 CYS A C 1
ATOM 1206 O O . CYS A 1 154 ? 4.34 -27.578 0.401 1 88.44 154 CYS A O 1
ATOM 1208 N N . GLY A 1 155 ? 4.395 -28.578 -1.653 1 92.12 155 GLY A N 1
ATOM 1209 C CA . GLY A 1 155 ? 5.094 -27.469 -2.26 1 92.12 155 GLY A CA 1
ATOM 1210 C C . GLY A 1 155 ? 5.41 -27.672 -3.727 1 92.12 155 GLY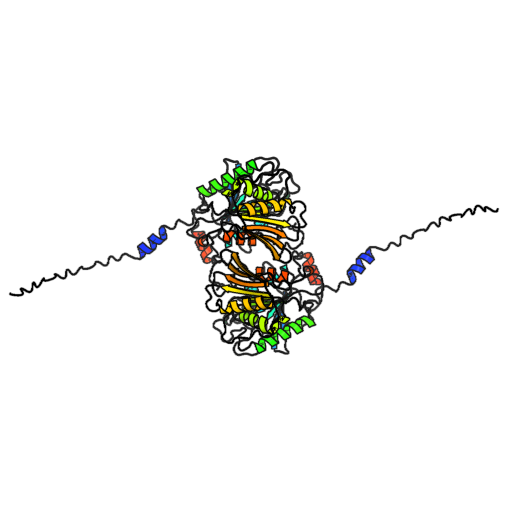 A C 1
ATOM 1211 O O . GLY A 1 155 ? 4.688 -28.391 -4.426 1 92.12 155 GLY A O 1
ATOM 1212 N N . PHE A 1 156 ? 6.316 -26.953 -4.211 1 94.44 156 PHE A N 1
ATOM 1213 C CA . PHE A 1 156 ? 6.766 -27 -5.598 1 94.44 156 PHE A CA 1
ATOM 1214 C C . PHE A 1 156 ? 8.25 -27.328 -5.68 1 94.44 156 PHE A C 1
ATOM 1216 O O . PHE A 1 156 ? 9.047 -26.531 -6.18 1 94.44 156 PHE A O 1
ATOM 1223 N N . PRO A 1 157 ? 8.602 -28.5 -5.246 1 90.88 157 PRO A N 1
ATOM 1224 C CA . PRO A 1 157 ? 10.023 -28.844 -5.258 1 90.88 157 PRO A CA 1
ATOM 1225 C C . PRO A 1 157 ? 10.586 -29 -6.668 1 90.88 157 PRO A C 1
ATOM 1227 O O . PRO A 1 157 ? 9.859 -29.391 -7.586 1 90.88 157 PRO A O 1
ATOM 1230 N N . PRO A 1 158 ? 11.898 -28.719 -6.824 1 90.25 158 PRO A N 1
ATOM 1231 C CA . PRO A 1 158 ? 12.516 -28.734 -8.148 1 90.25 158 PRO A CA 1
ATOM 1232 C C . PRO A 1 158 ? 12.352 -30.078 -8.867 1 90.25 158 PRO A C 1
ATOM 1234 O O . PRO A 1 158 ? 12.242 -30.125 -10.094 1 90.25 158 PRO A O 1
ATOM 1237 N N . GLU A 1 159 ? 12.305 -31.188 -8.125 1 89.75 159 GLU A N 1
ATOM 1238 C CA . GLU A 1 159 ? 12.211 -32.531 -8.719 1 89.75 159 GLU A CA 1
ATOM 1239 C C . GLU A 1 159 ? 10.859 -32.719 -9.391 1 89.75 159 GLU A C 1
ATOM 1241 O O . GLU A 1 159 ? 10.688 -33.688 -10.156 1 89.75 159 GLU A O 1
ATOM 1246 N N . LYS A 1 160 ? 9.969 -31.844 -9.133 1 92.5 160 LYS A N 1
ATOM 1247 C CA . LYS A 1 160 ? 8.633 -32 -9.695 1 92.5 160 LYS A CA 1
ATOM 1248 C C . LYS A 1 160 ? 8.32 -30.875 -10.68 1 92.5 160 LYS A C 1
ATOM 1250 O O . LYS A 1 160 ? 7.152 -30.641 -11.008 1 92.5 160 LYS A O 1
ATOM 1255 N N . ASN A 1 161 ? 9.266 -30.141 -11.211 1 92.81 161 ASN A N 1
ATOM 1256 C CA . ASN A 1 161 ? 9.062 -29 -12.102 1 92.81 161 ASN A CA 1
ATOM 1257 C C . ASN A 1 161 ? 8.281 -29.391 -13.344 1 92.81 161 ASN A C 1
ATOM 1259 O O . ASN A 1 161 ? 7.363 -28.688 -13.758 1 92.81 161 ASN A O 1
ATOM 1263 N N . ASP A 1 162 ? 8.609 -30.594 -13.906 1 93.44 162 ASP A N 1
ATOM 1264 C CA . ASP A 1 162 ? 7.918 -31.016 -15.117 1 93.44 162 ASP A CA 1
ATOM 1265 C C . ASP A 1 162 ? 6.426 -31.203 -14.867 1 93.44 162 ASP A C 1
ATOM 1267 O O . ASP A 1 162 ? 5.594 -30.766 -15.672 1 93.44 162 ASP A O 1
ATOM 1271 N N . LEU A 1 163 ? 6.102 -31.859 -13.758 1 95.62 163 LEU A N 1
ATOM 1272 C CA . LEU A 1 163 ? 4.703 -32.062 -13.391 1 95.62 163 LEU A CA 1
ATOM 1273 C C . LEU A 1 163 ? 4.012 -30.719 -13.148 1 95.62 163 LEU A C 1
ATOM 1275 O O . LEU A 1 163 ? 2.871 -30.516 -13.562 1 95.62 163 LEU A O 1
ATOM 1279 N N . ASN A 1 164 ? 4.73 -29.828 -12.5 1 96.94 164 ASN A N 1
ATOM 1280 C CA . ASN A 1 164 ? 4.156 -28.531 -12.164 1 96.94 164 ASN A CA 1
ATOM 1281 C C . ASN A 1 164 ? 4.004 -27.656 -13.398 1 96.94 164 ASN A C 1
ATOM 1283 O O . ASN A 1 164 ? 3.047 -26.891 -13.508 1 96.94 164 ASN A O 1
ATOM 1287 N N . LEU A 1 165 ? 4.969 -27.703 -14.367 1 96.88 165 LEU A N 1
ATOM 1288 C CA . LEU A 1 165 ? 4.836 -26.969 -15.617 1 96.88 165 LEU A CA 1
ATOM 1289 C C . LEU A 1 165 ? 3.613 -27.438 -16.406 1 96.88 165 LEU A C 1
ATOM 1291 O O . LEU A 1 165 ? 2.861 -26.609 -16.938 1 96.88 165 LEU A O 1
ATOM 1295 N N . ARG A 1 166 ? 3.359 -28.734 -16.438 1 97.38 166 ARG A N 1
ATOM 1296 C CA . ARG A 1 166 ? 2.176 -29.266 -17.109 1 97.38 166 ARG A CA 1
ATOM 1297 C C . ARG A 1 166 ? 0.9 -28.797 -16.422 1 97.38 166 ARG A C 1
ATOM 1299 O O . ARG A 1 166 ? -0.113 -28.562 -17.078 1 97.38 166 ARG A O 1
ATOM 1306 N N . PHE A 1 167 ? 0.954 -28.766 -15.125 1 98.25 167 PHE A N 1
ATOM 1307 C CA . PHE A 1 167 ? -0.175 -28.266 -14.352 1 98.25 167 PHE A CA 1
ATOM 1308 C C . PHE A 1 167 ? -0.515 -26.844 -14.758 1 98.25 167 PHE A C 1
ATOM 1310 O O . PHE A 1 167 ? -1.679 -26.516 -15 1 98.25 167 PHE A O 1
ATOM 1317 N N . VAL A 1 168 ? 0.506 -25.906 -14.867 1 98.69 168 VAL A N 1
ATOM 1318 C CA . VAL A 1 168 ? 0.299 -24.516 -15.266 1 98.69 168 VAL A CA 1
ATOM 1319 C C . VAL A 1 168 ? -0.273 -24.469 -16.688 1 98.69 168 VAL A C 1
ATOM 1321 O O . VAL A 1 168 ? -1.198 -23.703 -16.953 1 98.69 168 VAL A O 1
ATOM 1324 N N . ASP A 1 169 ? 0.218 -25.344 -17.625 1 98.62 169 ASP A N 1
ATOM 1325 C CA . ASP A 1 169 ? -0.35 -25.438 -18.953 1 98.62 169 ASP A CA 1
ATOM 1326 C C . ASP A 1 169 ? -1.842 -25.75 -18.906 1 98.62 169 ASP A C 1
ATOM 1328 O O . ASP A 1 169 ? -2.643 -25.141 -19.609 1 98.62 169 ASP A O 1
ATOM 1332 N N . ALA A 1 170 ? -2.184 -26.672 -18.047 1 97.81 170 ALA A N 1
ATOM 1333 C CA . ALA A 1 170 ? -3.576 -27.094 -17.922 1 97.81 170 ALA A CA 1
ATOM 1334 C C . ALA A 1 170 ? -4.441 -25.969 -17.375 1 97.81 170 ALA A C 1
ATOM 1336 O O . ALA A 1 170 ? -5.602 -25.812 -17.766 1 97.81 170 ALA A O 1
ATOM 1337 N N . ILE A 1 171 ? -3.898 -25.203 -16.469 1 98.12 171 ILE A N 1
ATOM 1338 C CA . ILE A 1 171 ? -4.641 -24.078 -15.906 1 98.12 171 ILE A CA 1
ATOM 1339 C C . ILE A 1 171 ? -4.91 -23.047 -17 1 98.12 171 ILE A C 1
ATOM 1341 O O . ILE A 1 171 ? -6.016 -22.5 -17.094 1 98.12 171 ILE A O 1
ATOM 1345 N N . PHE A 1 172 ? -3.928 -22.734 -17.812 1 98.31 172 PHE A N 1
ATOM 1346 C CA . PHE A 1 172 ? -4.125 -21.781 -18.891 1 98.31 172 PHE A CA 1
ATOM 1347 C C . PHE A 1 172 ? -5.184 -22.266 -19.875 1 98.31 172 PHE A C 1
ATOM 1349 O O . PHE A 1 172 ? -5.988 -21.484 -20.375 1 98.31 172 PHE A O 1
ATOM 1356 N N . GLU A 1 173 ? -5.199 -23.594 -20.172 1 96.62 173 GLU A N 1
ATOM 1357 C CA . GLU A 1 173 ? -6.246 -24.172 -21.016 1 96.62 173 GLU A CA 1
ATOM 1358 C C . GLU A 1 173 ? -7.625 -24 -20.375 1 96.62 173 GLU A C 1
ATOM 1360 O O . GLU A 1 173 ? -8.586 -23.625 -21.062 1 96.62 173 GLU A O 1
ATOM 1365 N N . TRP A 1 174 ? -7.625 -24.25 -19.125 1 93.38 174 TRP A N 1
ATOM 1366 C CA . TRP A 1 174 ? -8.883 -24.094 -18.406 1 93.38 174 TRP A CA 1
ATOM 1367 C C . TRP A 1 174 ? -9.359 -22.641 -18.469 1 93.38 174 TRP A C 1
ATOM 1369 O O . TRP A 1 174 ? -10.539 -22.375 -18.719 1 93.38 174 TRP A O 1
ATOM 1379 N N . MET A 1 175 ? -8.453 -21.703 -18.188 1 94.88 175 MET A N 1
ATOM 1380 C CA . MET A 1 175 ? -8.805 -20.281 -18.25 1 94.88 175 MET A CA 1
ATOM 1381 C C . MET A 1 175 ? -9.383 -19.922 -19.609 1 94.88 175 MET A C 1
ATOM 1383 O O . MET A 1 175 ? -10.422 -19.266 -19.703 1 94.88 175 MET A O 1
ATOM 1387 N N . ALA A 1 176 ? -8.734 -20.375 -20.672 1 93.62 176 ALA A N 1
ATOM 1388 C CA . ALA A 1 176 ? -9.141 -20.047 -22.047 1 93.62 176 ALA A CA 1
ATOM 1389 C C . ALA A 1 176 ? -10.523 -20.625 -22.344 1 93.62 176 ALA A C 1
ATOM 1391 O O . ALA A 1 176 ? -11.32 -19.984 -23.047 1 93.62 176 ALA A O 1
ATOM 1392 N N . ARG A 1 177 ? -10.805 -21.703 -21.812 1 90.25 177 ARG A N 1
ATOM 1393 C CA . ARG A 1 177 ? -12.039 -22.406 -22.156 1 90.25 177 ARG A CA 1
ATOM 1394 C C . ARG A 1 177 ? -13.195 -21.938 -21.281 1 90.25 177 ARG A C 1
ATOM 1396 O O . ARG A 1 177 ? -14.328 -21.828 -21.75 1 90.25 177 ARG A O 1
ATOM 1403 N N . GLU A 1 178 ? -12.891 -21.641 -20 1 86.75 178 GLU A N 1
ATOM 1404 C CA . GLU A 1 178 ? -13.984 -21.547 -19.047 1 86.75 178 GLU A CA 1
ATOM 1405 C C . GLU A 1 178 ? -14.211 -20.109 -18.578 1 86.75 178 GLU A C 1
ATOM 1407 O O . GLU A 1 178 ? -15.234 -19.797 -17.984 1 86.75 178 GLU A O 1
ATOM 1412 N N . THR A 1 179 ? -13.25 -19.25 -18.891 1 89.25 179 THR A N 1
ATOM 1413 C CA . THR A 1 179 ? -13.328 -17.922 -18.297 1 89.25 179 THR A CA 1
ATOM 1414 C C . THR A 1 179 ? -13.086 -16.828 -19.344 1 89.25 179 THR A C 1
ATOM 1416 O O . THR A 1 179 ? -12.734 -17.141 -20.484 1 89.25 179 THR A O 1
ATOM 1419 N N . CYS A 1 180 ? -13.32 -15.594 -18.953 1 90.69 180 CYS A N 1
ATOM 1420 C CA . CYS A 1 180 ? -13 -14.445 -19.797 1 90.69 180 CYS A CA 1
ATOM 1421 C C . CYS A 1 180 ? -11.641 -13.867 -19.438 1 90.69 180 CYS A C 1
ATOM 1423 O O . CYS A 1 180 ? -11.367 -12.695 -19.703 1 90.69 180 CYS A O 1
ATOM 1425 N N . ILE A 1 181 ? -10.836 -14.641 -18.75 1 94.75 181 ILE A N 1
ATOM 1426 C CA . ILE A 1 181 ? -9.5 -14.18 -18.391 1 94.75 181 ILE A CA 1
ATOM 1427 C C . ILE A 1 181 ? -8.703 -13.875 -19.656 1 94.75 181 ILE A C 1
ATOM 1429 O O . ILE A 1 181 ? -8.75 -14.648 -20.625 1 94.75 181 ILE A O 1
ATOM 1433 N N . ASP A 1 182 ? -8.133 -12.719 -19.703 1 95.31 182 ASP A N 1
ATOM 1434 C CA . ASP A 1 182 ? -7.172 -12.391 -20.75 1 95.31 182 ASP A CA 1
ATOM 1435 C C . ASP A 1 182 ? -5.855 -13.133 -20.547 1 95.31 182 ASP A C 1
ATOM 1437 O O . ASP A 1 182 ? -4.977 -12.672 -19.812 1 95.31 182 ASP A O 1
ATOM 1441 N N . THR A 1 183 ? -5.711 -14.273 -21.219 1 96.31 183 THR A N 1
ATOM 1442 C CA . THR A 1 183 ? -4.57 -15.148 -20.984 1 96.31 183 THR A CA 1
ATOM 1443 C C . THR A 1 183 ? -3.27 -14.469 -21.391 1 96.31 183 THR A C 1
ATOM 1445 O O . THR A 1 183 ? -2.182 -14.945 -21.062 1 96.31 183 THR A O 1
ATOM 1448 N N . SER A 1 184 ? -3.326 -13.305 -22.031 1 95.81 184 SER A N 1
ATOM 1449 C CA . SER A 1 184 ? -2.125 -12.539 -22.359 1 95.81 184 SER A CA 1
ATOM 1450 C C . SER A 1 184 ? -1.762 -11.57 -21.234 1 95.81 184 SER A C 1
ATOM 1452 O O . SER A 1 184 ? -0.712 -10.93 -21.281 1 95.81 184 SER A O 1
ATOM 1454 N N . LYS A 1 185 ? -2.621 -11.438 -20.25 1 96.62 185 LYS A N 1
ATOM 1455 C CA . LYS A 1 185 ? -2.412 -10.539 -19.109 1 96.62 185 LYS A CA 1
ATOM 1456 C C . LYS A 1 185 ? -2.479 -11.305 -17.797 1 96.62 185 LYS A C 1
ATOM 1458 O O . LYS A 1 185 ? -3.293 -10.977 -16.922 1 96.62 185 LYS A O 1
ATOM 1463 N N . VAL A 1 186 ? -1.572 -12.227 -17.656 1 98.19 186 VAL A N 1
ATOM 1464 C CA . VAL A 1 186 ? -1.416 -13 -16.438 1 98.19 186 VAL A CA 1
ATOM 1465 C C . VAL A 1 186 ? -0.048 -12.719 -15.812 1 98.19 186 VAL A C 1
ATOM 1467 O O . VAL A 1 186 ? 0.959 -12.656 -16.531 1 98.19 186 VAL A O 1
ATOM 1470 N N . PHE A 1 187 ? 0.013 -12.43 -14.57 1 98.31 187 PHE A N 1
ATOM 1471 C CA . PHE A 1 187 ? 1.286 -12.375 -13.859 1 98.31 187 PHE A CA 1
ATOM 1472 C C . PHE A 1 187 ? 1.324 -13.398 -12.727 1 98.31 187 PHE A C 1
ATOM 1474 O O . PHE A 1 187 ? 0.283 -13.906 -12.312 1 98.31 187 PHE A O 1
ATOM 1481 N N . ALA A 1 188 ? 2.557 -13.734 -12.281 1 98.5 188 ALA A N 1
ATOM 1482 C CA . ALA A 1 188 ? 2.67 -14.75 -11.242 1 98.5 188 ALA A CA 1
ATOM 1483 C C . ALA A 1 188 ? 3.787 -14.414 -10.258 1 98.5 188 ALA A C 1
ATOM 1485 O O . ALA A 1 188 ? 4.746 -13.727 -10.617 1 98.5 188 ALA A O 1
ATOM 1486 N N . GLY A 1 189 ? 3.59 -14.75 -9.055 1 97.5 189 GLY A N 1
ATOM 1487 C CA . GLY A 1 189 ? 4.617 -14.766 -8.023 1 97.5 189 GLY A CA 1
ATOM 1488 C C . GLY A 1 189 ? 4.664 -16.062 -7.246 1 97.5 189 GLY A C 1
ATOM 1489 O O . GLY A 1 189 ? 3.996 -17.031 -7.609 1 97.5 189 GLY A O 1
ATOM 1490 N N . GLY A 1 190 ? 5.453 -16.141 -6.281 1 96.94 190 GLY A N 1
ATOM 1491 C CA . GLY A 1 190 ? 5.578 -17.25 -5.363 1 96.94 190 GLY A CA 1
ATOM 1492 C C . GLY A 1 190 ? 6.531 -16.984 -4.215 1 96.94 190 GLY A C 1
ATOM 1493 O O . GLY A 1 190 ? 7.297 -16.016 -4.254 1 96.94 190 GLY A O 1
ATOM 1494 N N . PHE A 1 191 ? 6.438 -17.812 -3.238 1 93.44 191 PHE A N 1
ATOM 1495 C CA . PHE A 1 191 ? 7.266 -17.688 -2.045 1 93.44 191 PHE A CA 1
ATOM 1496 C C . PHE A 1 191 ? 8.07 -18.953 -1.8 1 93.44 191 PHE A C 1
ATOM 1498 O O . PHE A 1 191 ? 7.52 -20.062 -1.845 1 93.44 191 PHE A O 1
ATOM 1505 N N . SER A 1 192 ? 9.359 -18.703 -1.472 1 92.38 192 SER A N 1
ATOM 1506 C CA . SER A 1 192 ? 10.227 -19.828 -1.153 1 92.38 192 SER A CA 1
ATOM 1507 C C . SER A 1 192 ? 10.242 -20.859 -2.287 1 92.38 192 SER A C 1
ATOM 1509 O O . SER A 1 192 ? 10.57 -20.516 -3.428 1 92.38 192 SER A O 1
ATOM 1511 N N . TYR A 1 193 ? 9.758 -22.109 -2.062 1 93.44 193 TYR A N 1
ATOM 1512 C CA . TYR A 1 193 ? 9.703 -23.094 -3.135 1 93.44 193 TYR A CA 1
ATOM 1513 C C . TYR A 1 193 ? 8.797 -22.625 -4.266 1 93.44 193 TYR A C 1
ATOM 1515 O O . TYR A 1 193 ? 9.078 -22.875 -5.441 1 93.44 193 TYR A O 1
ATOM 1523 N N . GLY A 1 194 ? 7.738 -21.969 -3.893 1 96 194 GLY A N 1
ATOM 1524 C CA . GLY A 1 194 ? 6.887 -21.375 -4.91 1 96 194 GLY A CA 1
ATOM 1525 C C . GLY A 1 194 ? 7.562 -20.266 -5.68 1 96 194 GLY A C 1
ATOM 1526 O O . GLY A 1 194 ? 7.285 -20.062 -6.863 1 96 194 GLY A O 1
ATOM 1527 N N . GLY A 1 195 ? 8.414 -19.516 -4.965 1 95.56 195 GLY A N 1
ATOM 1528 C CA . GLY A 1 195 ? 9.234 -18.516 -5.645 1 95.56 195 GLY A CA 1
ATOM 1529 C C . GLY A 1 195 ? 10.195 -19.125 -6.652 1 95.56 195 GLY A C 1
ATOM 1530 O O . GLY A 1 195 ? 10.352 -18.609 -7.758 1 95.56 195 GLY A O 1
ATOM 1531 N N . HIS A 1 196 ? 10.805 -20.188 -6.254 1 93.81 196 HIS A N 1
ATOM 1532 C CA . HIS A 1 196 ? 11.672 -20.906 -7.18 1 93.81 196 HIS A CA 1
ATOM 1533 C C . HIS A 1 196 ? 10.891 -21.375 -8.406 1 93.81 196 HIS A C 1
ATOM 1535 O O . HIS A 1 196 ? 11.375 -21.25 -9.539 1 93.81 196 HIS A O 1
ATOM 1541 N N . PHE A 1 197 ? 9.75 -21.859 -8.195 1 95.5 197 PHE A N 1
ATOM 1542 C CA . PHE A 1 197 ? 8.945 -22.312 -9.328 1 95.5 197 PHE A CA 1
ATOM 1543 C C . PHE A 1 197 ? 8.57 -21.141 -10.227 1 95.5 197 PHE A C 1
ATOM 1545 O O . PHE A 1 197 ? 8.523 -21.297 -11.453 1 95.5 197 PHE A O 1
ATOM 1552 N N . ALA A 1 198 ? 8.266 -19.984 -9.648 1 95.75 198 ALA A N 1
ATOM 1553 C CA . ALA A 1 198 ? 8.039 -18.797 -10.461 1 95.75 198 ALA A CA 1
ATOM 1554 C C . ALA A 1 198 ? 9.242 -18.484 -11.344 1 95.75 198 ALA A C 1
ATOM 1556 O O . ALA A 1 198 ? 9.094 -18.047 -12.484 1 95.75 198 ALA A O 1
ATOM 1557 N N . GLN A 1 199 ? 10.43 -18.719 -10.805 1 94.06 199 GLN A N 1
ATOM 1558 C CA . GLN A 1 199 ? 11.633 -18.562 -11.617 1 94.06 199 GLN A CA 1
ATOM 1559 C C . GLN A 1 199 ? 11.672 -19.578 -12.75 1 94.06 199 GLN A C 1
ATOM 1561 O O . GLN A 1 199 ? 12.062 -19.25 -13.875 1 94.06 199 GLN A O 1
ATOM 1566 N N . VAL A 1 200 ? 11.281 -20.781 -12.461 1 94.25 200 VAL A N 1
ATOM 1567 C CA . VAL A 1 200 ? 11.211 -21.828 -13.469 1 94.25 200 VAL A CA 1
ATOM 1568 C C . VAL A 1 200 ? 10.227 -21.422 -14.562 1 94.25 200 VAL A C 1
ATOM 1570 O O . VAL A 1 200 ? 10.516 -21.594 -15.758 1 94.25 200 VAL A O 1
ATOM 1573 N N . LEU A 1 201 ? 9.094 -20.844 -14.156 1 96.12 201 LEU A N 1
ATOM 1574 C CA . LEU A 1 201 ? 8.109 -20.375 -15.125 1 96.12 201 LEU A CA 1
ATOM 1575 C C . LEU A 1 201 ? 8.695 -19.266 -16 1 96.12 201 LEU A C 1
ATOM 1577 O O . LEU A 1 201 ? 8.438 -19.219 -17.203 1 96.12 201 LEU A O 1
ATOM 1581 N N . ALA A 1 202 ? 9.461 -18.359 -15.422 1 94.75 202 ALA A N 1
ATOM 1582 C CA . ALA A 1 202 ? 10.086 -17.281 -16.188 1 94.75 202 ALA A CA 1
ATOM 1583 C C . ALA A 1 202 ? 10.992 -17.828 -17.281 1 94.75 202 ALA A C 1
ATOM 1585 O O . ALA A 1 202 ? 11.102 -17.25 -18.359 1 94.75 202 ALA A O 1
ATOM 1586 N N . CYS A 1 203 ? 11.586 -18.969 -17.031 1 93.25 203 CYS A N 1
ATOM 1587 C CA . CYS A 1 203 ? 12.555 -19.547 -17.969 1 93.25 203 CYS A CA 1
ATOM 1588 C C . CYS A 1 203 ? 11.859 -20.438 -18.984 1 93.25 203 CYS A C 1
ATOM 1590 O O . CYS A 1 203 ? 12.25 -20.469 -20.156 1 93.25 203 CYS A O 1
ATOM 1592 N N . HIS A 1 204 ? 10.789 -21.094 -18.562 1 94.44 204 HIS A N 1
ATOM 1593 C CA . HIS A 1 204 ? 10.305 -22.188 -19.406 1 94.44 204 HIS A CA 1
ATOM 1594 C C . HIS A 1 204 ? 8.891 -21.906 -19.906 1 94.44 204 HIS A C 1
ATOM 1596 O O . HIS A 1 204 ? 8.383 -22.625 -20.781 1 94.44 204 HIS A O 1
ATOM 1602 N N . ARG A 1 205 ? 8.297 -20.922 -19.375 1 96.75 205 ARG A N 1
ATOM 1603 C CA . ARG A 1 205 ? 6.945 -20.547 -19.797 1 96.75 205 ARG A CA 1
ATOM 1604 C C . ARG A 1 205 ? 6.801 -19.031 -19.891 1 96.75 205 ARG A C 1
ATOM 1606 O O . ARG A 1 205 ? 5.734 -18.5 -19.594 1 96.75 205 ARG A O 1
ATOM 1613 N N . SER A 1 206 ? 7.863 -18.312 -20.234 1 95.75 206 SER A N 1
ATOM 1614 C CA . SER A 1 206 ? 7.859 -16.859 -20.312 1 95.75 206 SER A CA 1
ATOM 1615 C C . SER A 1 206 ? 6.777 -16.359 -21.266 1 95.75 206 SER A C 1
ATOM 1617 O O . SER A 1 206 ? 6.297 -15.234 -21.125 1 95.75 206 SER A O 1
ATOM 1619 N N . HIS A 1 207 ? 6.293 -17.141 -22.188 1 96 207 HIS A N 1
ATOM 1620 C CA . HIS A 1 207 ? 5.309 -16.734 -23.188 1 96 207 HIS A CA 1
ATOM 1621 C C . HIS A 1 207 ? 3.912 -16.656 -22.578 1 96 207 HIS A C 1
ATOM 1623 O O . HIS A 1 207 ? 3.006 -16.062 -23.156 1 96 207 HIS A O 1
ATOM 1629 N N . LEU A 1 208 ? 3.736 -17.234 -21.406 1 97.81 208 LEU A N 1
ATOM 1630 C CA . LEU A 1 208 ? 2.408 -17.312 -20.812 1 97.81 208 LEU A CA 1
ATOM 1631 C C . LEU A 1 208 ? 2.178 -16.125 -19.859 1 97.81 208 LEU A C 1
ATOM 1633 O O . LEU A 1 208 ? 1.038 -15.844 -19.484 1 97.81 208 LEU A O 1
ATOM 1637 N N . PHE A 1 209 ? 3.24 -15.391 -19.531 1 98 209 PHE A N 1
ATOM 1638 C CA . PHE A 1 209 ? 3.107 -14.414 -18.453 1 98 209 PHE A CA 1
ATOM 1639 C C . PHE A 1 209 ? 3.604 -13.047 -18.906 1 98 209 PHE A C 1
ATOM 1641 O O . PHE A 1 209 ? 4.457 -12.945 -19.781 1 98 209 PHE A O 1
ATOM 1648 N N . GLN A 1 210 ? 3.064 -11.969 -18.266 1 97 210 GLN A N 1
ATOM 1649 C CA . GLN A 1 210 ? 3.516 -10.594 -18.484 1 97 210 GLN A CA 1
ATOM 1650 C C . GLN A 1 210 ? 4.555 -10.18 -17.453 1 97 210 GLN A C 1
ATOM 1652 O O . GLN A 1 210 ? 5.355 -9.273 -17.703 1 97 210 GLN A O 1
ATOM 1657 N N . LEU A 1 211 ? 4.512 -10.805 -16.328 1 98.06 211 LEU A N 1
ATOM 1658 C CA . LEU A 1 211 ? 5.379 -10.469 -15.203 1 98.06 211 LEU A CA 1
ATOM 1659 C C . LEU A 1 211 ? 5.527 -11.648 -14.25 1 98.06 211 LEU A C 1
ATOM 1661 O O . LEU A 1 211 ? 4.547 -12.32 -13.93 1 98.06 211 LEU A O 1
ATOM 1665 N N . LEU A 1 212 ? 6.738 -11.977 -13.898 1 97.75 212 LEU A N 1
ATOM 1666 C CA . LEU A 1 212 ? 7.027 -12.93 -12.828 1 97.75 212 LEU A CA 1
ATOM 1667 C C . LEU A 1 212 ? 7.691 -12.227 -11.648 1 97.75 212 LEU A C 1
ATOM 1669 O O . LEU A 1 212 ? 8.625 -11.445 -11.828 1 97.75 212 LEU A O 1
ATOM 1673 N N . ALA A 1 213 ? 7.188 -12.469 -10.445 1 97.62 213 ALA A N 1
ATOM 1674 C CA . ALA A 1 213 ? 7.672 -11.773 -9.258 1 97.62 213 ALA A CA 1
ATOM 1675 C C . ALA A 1 213 ? 7.98 -12.766 -8.133 1 97.62 213 ALA A C 1
ATOM 1677 O O . ALA A 1 213 ? 7.281 -12.797 -7.121 1 97.62 213 ALA A O 1
ATOM 1678 N N . PRO A 1 214 ? 9.023 -13.5 -8.219 1 96.19 214 PRO A N 1
ATOM 1679 C CA . PRO A 1 214 ? 9.406 -14.438 -7.152 1 96.19 214 PRO A CA 1
ATOM 1680 C C . PRO A 1 214 ? 9.852 -13.727 -5.879 1 96.19 214 PRO A C 1
ATOM 1682 O O . PRO A 1 214 ? 10.352 -12.602 -5.934 1 96.19 214 PRO A O 1
ATOM 1685 N N . ASN A 1 215 ? 9.586 -14.344 -4.77 1 93.56 215 ASN A N 1
ATOM 1686 C CA . ASN A 1 215 ? 9.992 -13.875 -3.451 1 93.56 215 ASN A CA 1
ATOM 1687 C C . ASN A 1 215 ? 10.664 -14.984 -2.641 1 93.56 215 ASN A C 1
ATOM 1689 O O . ASN A 1 215 ? 10.133 -16.094 -2.541 1 93.56 215 ASN A O 1
ATOM 1693 N N . ALA A 1 216 ? 11.883 -14.68 -2.055 1 91.75 216 ALA A N 1
ATOM 1694 C CA . ALA A 1 216 ? 12.625 -15.594 -1.185 1 91.75 216 ALA A CA 1
ATOM 1695 C C . ALA A 1 216 ? 12.844 -16.938 -1.861 1 91.75 216 ALA A C 1
ATOM 1697 O O . ALA A 1 216 ? 12.555 -17.984 -1.278 1 91.75 216 ALA A O 1
ATOM 1698 N N . SER A 1 217 ? 13.234 -16.906 -3.09 1 93.38 217 SER A N 1
ATOM 1699 C CA . SER A 1 217 ? 13.422 -18.109 -3.9 1 93.38 217 SER A CA 1
ATOM 1700 C C . SER A 1 217 ? 14.727 -18.812 -3.547 1 93.38 217 SER A C 1
ATOM 1702 O O . SER A 1 217 ? 15.812 -18.312 -3.854 1 93.38 217 SER A O 1
ATOM 1704 N N . PRO A 1 218 ? 14.625 -19.969 -3.004 1 88.75 218 PRO A N 1
ATOM 1705 C CA . PRO A 1 218 ? 15.867 -20.688 -2.699 1 88.75 218 PRO A CA 1
ATOM 1706 C C . PRO A 1 218 ? 16.703 -20.984 -3.947 1 88.75 218 PRO A C 1
ATOM 1708 O O . PRO A 1 218 ? 16.141 -21.219 -5.023 1 88.75 218 PRO A O 1
ATOM 1711 N N . ASP A 1 219 ? 17.938 -20.891 -3.738 1 80.56 219 ASP A N 1
ATOM 1712 C CA . ASP A 1 219 ? 18.875 -21.234 -4.801 1 80.56 219 ASP A CA 1
ATOM 1713 C C . ASP A 1 219 ? 19.078 -22.75 -4.883 1 80.56 219 ASP A C 1
ATOM 1715 O O . ASP A 1 219 ? 19.609 -23.359 -3.949 1 80.56 219 ASP A O 1
ATOM 1719 N N . PHE A 1 220 ? 18.484 -23.375 -5.879 1 75.12 220 PHE A N 1
ATOM 1720 C CA . PHE A 1 220 ? 18.734 -24.797 -6.059 1 75.12 220 PHE A CA 1
ATOM 1721 C C . PHE A 1 220 ? 19.844 -25.031 -7.078 1 75.12 220 PHE A C 1
ATOM 1723 O O . PHE A 1 220 ? 20 -24.25 -8.023 1 75.12 220 PHE A O 1
ATOM 1730 N N . PRO A 1 221 ? 20.656 -25.969 -6.668 1 60.47 221 PRO A N 1
ATOM 1731 C CA . PRO A 1 221 ? 21.766 -26.25 -7.566 1 60.47 221 PRO A CA 1
ATOM 1732 C C . PRO A 1 221 ? 21.328 -26.547 -8.992 1 60.47 221 PRO A C 1
ATOM 1734 O O . PRO A 1 221 ? 22.062 -26.312 -9.945 1 60.47 221 PRO A O 1
ATOM 1737 N N . SER A 1 222 ? 20.266 -27.297 -9.078 1 55.97 222 SER A N 1
ATOM 1738 C CA . SER A 1 222 ? 19.828 -27.625 -10.43 1 55.97 222 SER A CA 1
ATOM 1739 C C . SER A 1 222 ? 19.469 -26.391 -11.227 1 55.97 222 SER A C 1
ATOM 1741 O O . SER A 1 222 ? 18.594 -25.609 -10.812 1 55.97 222 SER A O 1
ATOM 1743 N N . GLU A 1 223 ? 20.5 -25.922 -11.977 1 59.12 223 GLU A N 1
ATOM 1744 C CA . GLU A 1 223 ? 20.406 -24.734 -12.836 1 59.12 223 GLU A CA 1
ATOM 1745 C C . GLU A 1 223 ? 19.438 -24.969 -13.992 1 59.12 223 GLU A C 1
ATOM 1747 O O . GLU A 1 223 ? 19.438 -26.047 -14.594 1 59.12 223 GLU A O 1
ATOM 1752 N N . PHE A 1 224 ? 18.203 -24.469 -13.797 1 64.25 224 PHE A N 1
ATOM 1753 C CA . PHE A 1 224 ? 17.453 -24.469 -15.039 1 64.25 224 PHE A CA 1
ATOM 1754 C C . PHE A 1 224 ? 17.969 -23.391 -15.984 1 64.25 224 PHE A C 1
ATOM 1756 O O . PHE A 1 224 ? 18.5 -22.359 -15.539 1 64.25 224 PHE A O 1
ATOM 1763 N N . SER A 1 225 ? 18.266 -23.891 -17.234 1 79.19 225 SER A N 1
ATOM 1764 C CA . SER A 1 225 ? 18.625 -22.984 -18.328 1 79.19 225 SER A CA 1
ATOM 1765 C C . SER A 1 225 ? 17.422 -22.141 -18.75 1 79.19 225 SER A C 1
ATOM 1767 O O . SER A 1 225 ? 16.281 -22.609 -18.719 1 79.19 225 SER A O 1
ATOM 1769 N N . CYS A 1 226 ? 17.672 -20.906 -18.906 1 88.88 226 CYS A N 1
ATOM 1770 C CA . CYS A 1 226 ? 16.609 -20.047 -19.422 1 88.88 226 CYS A CA 1
ATOM 1771 C C . CYS A 1 226 ? 16.75 -19.844 -20.922 1 88.88 226 CYS A C 1
ATOM 1773 O O . CYS A 1 226 ? 16.344 -18.812 -21.453 1 88.88 226 CYS A O 1
ATOM 1775 N N . GLU A 1 227 ? 17.375 -20.953 -21.453 1 84.69 227 GLU A N 1
ATOM 1776 C CA . GLU A 1 227 ? 17.469 -20.891 -22.906 1 84.69 227 GLU A CA 1
ATOM 1777 C C . GLU A 1 227 ? 16.094 -20.906 -23.562 1 84.69 227 GLU A C 1
ATOM 1779 O O . GLU A 1 227 ? 15.258 -21.75 -23.234 1 84.69 227 GLU A O 1
ATOM 1784 N N . GLY A 1 228 ? 15.766 -20 -24.375 1 84.75 228 GLY A N 1
ATOM 1785 C CA . GLY A 1 228 ? 14.5 -19.953 -25.094 1 84.75 228 GLY A CA 1
ATOM 1786 C C . GLY A 1 228 ? 13.484 -19.031 -24.438 1 84.75 228 GLY A C 1
ATOM 1787 O O . GLY A 1 228 ? 12.422 -18.766 -24.984 1 84.75 228 GLY A O 1
ATOM 1788 N N . ALA A 1 229 ? 13.773 -18.609 -23.219 1 90 229 ALA A N 1
ATOM 1789 C CA . ALA A 1 229 ? 12.867 -17.688 -22.547 1 90 229 ALA A CA 1
ATOM 1790 C C . ALA A 1 229 ? 12.688 -16.406 -23.359 1 90 229 ALA A C 1
ATOM 1792 O O . ALA A 1 229 ? 13.641 -15.898 -23.938 1 90 229 ALA A O 1
ATOM 1793 N N . ARG A 1 230 ? 11.516 -15.945 -23.484 1 94.31 230 ARG A N 1
ATOM 1794 C CA . ARG A 1 230 ? 11.234 -14.641 -24.078 1 94.31 230 ARG A CA 1
ATOM 1795 C C . ARG A 1 230 ? 11.453 -13.523 -23.062 1 94.31 230 ARG A C 1
ATOM 1797 O O . ARG A 1 230 ? 11.477 -13.758 -21.859 1 94.31 230 ARG A O 1
ATOM 1804 N N . PRO A 1 231 ? 11.664 -12.305 -23.641 1 95.94 231 PRO A N 1
ATOM 1805 C CA . PRO A 1 231 ? 11.695 -11.18 -22.703 1 95.94 231 PRO A CA 1
ATOM 1806 C C . PRO A 1 231 ? 10.422 -11.078 -21.859 1 95.94 231 PRO A C 1
ATOM 1808 O O . PRO A 1 231 ? 9.32 -11.25 -22.391 1 95.94 231 PRO A O 1
ATOM 1811 N N . ILE A 1 232 ? 10.625 -10.898 -20.641 1 95.88 232 ILE A N 1
ATOM 1812 C CA . ILE A 1 232 ? 9.5 -10.812 -19.719 1 95.88 232 ILE A CA 1
ATOM 1813 C C . ILE A 1 232 ? 9.828 -9.844 -18.578 1 95.88 232 ILE A C 1
ATOM 1815 O O . ILE A 1 232 ? 11 -9.664 -18.234 1 95.88 232 ILE A O 1
ATOM 1819 N N . SER A 1 233 ? 8.82 -9.148 -18.094 1 97.69 233 SER A N 1
ATOM 1820 C CA . SER A 1 233 ? 9.016 -8.398 -16.844 1 97.69 233 SER A CA 1
ATOM 1821 C C . SER A 1 233 ? 9.312 -9.336 -15.68 1 97.69 233 SER A C 1
ATOM 1823 O O . SER A 1 233 ? 8.711 -10.406 -15.57 1 97.69 233 SER A O 1
ATOM 1825 N N . TYR A 1 234 ? 10.242 -8.883 -14.875 1 96.88 234 TYR A N 1
ATOM 1826 C CA . TYR A 1 234 ? 10.758 -9.734 -13.805 1 96.88 234 TYR A CA 1
ATOM 1827 C C . TYR A 1 234 ? 11.133 -8.906 -12.586 1 96.88 234 TYR A C 1
ATOM 1829 O O . TYR A 1 234 ? 11.977 -8.008 -12.672 1 96.88 234 TYR A O 1
ATOM 1837 N N . ILE A 1 235 ? 10.5 -9.164 -11.461 1 97 235 ILE A N 1
ATOM 1838 C CA . ILE A 1 235 ? 10.789 -8.461 -10.211 1 97 235 ILE A CA 1
ATOM 1839 C C . ILE A 1 235 ? 11.094 -9.469 -9.109 1 97 235 ILE A C 1
ATOM 1841 O O . ILE A 1 235 ? 10.203 -10.188 -8.648 1 97 235 ILE A O 1
ATOM 1845 N N . ASN A 1 236 ? 12.297 -9.461 -8.664 1 95.69 236 ASN A N 1
ATOM 1846 C CA . ASN A 1 236 ? 12.727 -10.367 -7.605 1 95.69 236 ASN A CA 1
ATOM 1847 C C . ASN A 1 236 ? 12.789 -9.656 -6.258 1 95.69 236 ASN A C 1
ATOM 1849 O O . ASN A 1 236 ? 13.273 -8.531 -6.168 1 95.69 236 ASN A O 1
ATOM 1853 N N . TYR A 1 237 ? 12.281 -10.312 -5.203 1 93.5 237 TYR A N 1
ATOM 1854 C CA . TYR A 1 237 ? 12.43 -9.828 -3.834 1 93.5 237 TYR A CA 1
ATOM 1855 C C . TYR A 1 237 ? 13.078 -10.891 -2.951 1 93.5 237 TYR A C 1
ATOM 1857 O O . TYR A 1 237 ? 12.781 -12.078 -3.072 1 93.5 237 TYR A O 1
ATOM 1865 N N . CYS A 1 238 ? 13.922 -10.492 -2.045 1 91.88 238 CYS A N 1
ATOM 1866 C CA . CYS A 1 238 ? 14.445 -11.383 -1.008 1 91.88 238 CYS A CA 1
ATOM 1867 C C . CYS A 1 238 ? 14.938 -10.578 0.194 1 91.88 238 CYS A C 1
ATOM 1869 O O . CYS A 1 238 ? 15.312 -9.414 0.057 1 91.88 238 CYS A O 1
ATOM 1871 N N . GLY A 1 239 ? 14.867 -11.188 1.366 1 88.56 239 GLY A N 1
ATOM 1872 C CA . GLY A 1 239 ? 15.391 -10.578 2.578 1 88.56 239 GLY A CA 1
ATOM 1873 C C . GLY A 1 239 ? 16.891 -10.719 2.709 1 88.56 239 GLY A C 1
ATOM 1874 O O . GLY A 1 239 ? 17.453 -11.797 2.49 1 88.56 239 GLY A O 1
ATOM 1875 N N . THR A 1 240 ? 17.531 -9.672 3.123 1 88.06 240 THR A N 1
ATOM 1876 C CA . THR A 1 240 ? 19 -9.625 3.145 1 88.06 240 THR A CA 1
ATOM 1877 C C . THR A 1 240 ? 19.547 -10.617 4.16 1 88.06 240 THR A C 1
ATOM 1879 O O . THR A 1 240 ? 20.688 -11.062 4.043 1 88.06 240 THR A O 1
ATOM 1882 N N . ALA A 1 241 ? 18.75 -11 5.156 1 86.69 241 ALA A N 1
ATOM 1883 C CA . ALA A 1 241 ? 19.203 -11.938 6.184 1 86.69 241 ALA A CA 1
ATOM 1884 C C . ALA A 1 241 ? 18.859 -13.375 5.797 1 86.69 241 ALA A C 1
ATOM 1886 O O . ALA A 1 241 ? 19.188 -14.312 6.531 1 86.69 241 ALA A O 1
ATOM 1887 N N . ASP A 1 242 ? 18.203 -13.547 4.676 1 89.25 242 ASP A N 1
ATOM 1888 C CA . ASP A 1 242 ? 17.859 -14.875 4.18 1 89.25 242 ASP A CA 1
ATOM 1889 C C . ASP A 1 242 ? 19 -15.477 3.365 1 89.25 242 ASP A C 1
ATOM 1891 O O . ASP A 1 242 ? 19.016 -15.383 2.137 1 89.25 242 ASP A O 1
ATOM 1895 N N . ALA A 1 243 ? 19.812 -16.188 3.936 1 87.19 243 ALA A N 1
ATOM 1896 C CA . ALA A 1 243 ? 21.016 -16.703 3.307 1 87.19 243 ALA A CA 1
ATOM 1897 C C . ALA A 1 243 ? 20.688 -17.766 2.273 1 87.19 243 ALA A C 1
ATOM 1899 O O . ALA A 1 243 ? 21.5 -18.078 1.402 1 87.19 243 ALA A O 1
ATOM 1900 N N . THR A 1 244 ? 19.531 -18.312 2.33 1 85.56 244 THR A N 1
ATOM 1901 C CA . THR A 1 244 ? 19.156 -19.391 1.425 1 85.56 244 THR A CA 1
ATOM 1902 C C . THR A 1 244 ? 18.672 -18.844 0.093 1 85.56 244 THR A C 1
ATOM 1904 O O . THR A 1 244 ? 18.859 -19.469 -0.954 1 85.56 244 THR A O 1
ATOM 1907 N N . SER A 1 245 ? 18.047 -17.688 0.145 1 87.56 245 SER A N 1
ATOM 1908 C CA . SER A 1 245 ? 17.344 -17.203 -1.047 1 87.56 245 SER A CA 1
ATOM 1909 C C . SER A 1 245 ? 17.984 -15.922 -1.571 1 87.56 245 SER A C 1
ATOM 1911 O O . SER A 1 245 ? 17.875 -15.609 -2.76 1 87.56 245 SER A O 1
ATOM 1913 N N . CYS A 1 246 ? 18.484 -15.164 -0.72 1 86.56 246 CYS A N 1
ATOM 1914 C CA . CYS A 1 246 ? 19.016 -13.875 -1.147 1 86.56 246 CYS A CA 1
ATOM 1915 C C . CYS A 1 246 ? 20.516 -13.961 -1.402 1 86.56 246 CYS A C 1
ATOM 1917 O O . CYS A 1 246 ? 21.312 -13.438 -0.626 1 86.56 246 CYS A O 1
ATOM 1919 N N . THR A 1 247 ? 20.797 -14.633 -2.564 1 80.44 247 THR A N 1
ATOM 1920 C CA . THR A 1 247 ? 22.172 -14.891 -2.98 1 80.44 247 THR A CA 1
ATOM 1921 C C . THR A 1 247 ? 22.484 -14.164 -4.281 1 80.44 247 THR A C 1
ATOM 1923 O O . THR A 1 247 ? 21.609 -13.539 -4.883 1 80.44 247 THR A O 1
ATOM 1926 N N . LEU A 1 248 ? 23.75 -14.125 -4.598 1 77.06 248 LEU A N 1
ATOM 1927 C CA . LEU A 1 248 ? 24.141 -13.539 -5.875 1 77.06 248 LEU A CA 1
ATOM 1928 C C . LEU A 1 248 ? 23.438 -14.242 -7.035 1 77.06 248 LEU A C 1
ATOM 1930 O O . LEU A 1 248 ? 23.125 -13.617 -8.047 1 77.06 248 LEU A O 1
ATOM 1934 N N . ARG A 1 249 ? 23.172 -15.469 -6.859 1 74.44 249 ARG A N 1
ATOM 1935 C CA . ARG A 1 249 ? 22.5 -16.25 -7.902 1 74.44 249 ARG A CA 1
ATOM 1936 C C . ARG A 1 249 ? 21.078 -15.773 -8.125 1 74.44 249 ARG A C 1
ATOM 1938 O O . ARG A 1 249 ? 20.594 -15.781 -9.258 1 74.44 249 ARG A O 1
ATOM 1945 N N . SER A 1 250 ? 20.484 -15.273 -7.051 1 75 250 SER A N 1
ATOM 1946 C CA . SER A 1 250 ? 19.125 -14.789 -7.164 1 75 250 SER A CA 1
ATOM 1947 C C . SER A 1 250 ? 19.047 -13.562 -8.07 1 75 250 SER A C 1
ATOM 1949 O O . SER A 1 250 ? 18.016 -13.328 -8.719 1 75 250 SER A O 1
ATOM 1951 N N . ALA A 1 251 ? 20.125 -12.891 -8.117 1 81.56 251 ALA A N 1
ATOM 1952 C CA . ALA A 1 251 ? 20.156 -11.664 -8.914 1 81.56 251 ALA A CA 1
ATOM 1953 C C . ALA A 1 251 ? 20.438 -11.969 -10.383 1 81.56 251 ALA A C 1
ATOM 1955 O O . ALA A 1 251 ? 20.203 -11.133 -11.25 1 81.56 251 ALA A O 1
ATOM 1956 N N . ARG A 1 252 ? 20.859 -13.133 -10.727 1 86.25 252 ARG A N 1
ATOM 1957 C CA . ARG A 1 252 ? 21.297 -13.484 -12.07 1 86.25 252 ARG A CA 1
ATOM 1958 C C . ARG A 1 252 ? 20.141 -13.406 -13.07 1 86.25 252 ARG A C 1
ATOM 1960 O O . ARG A 1 252 ? 20.328 -13.008 -14.219 1 86.25 252 ARG A O 1
ATOM 1967 N N . LEU A 1 253 ? 18.984 -13.82 -12.633 1 89.19 253 LEU A N 1
ATOM 1968 C CA . LEU A 1 253 ? 17.859 -13.797 -13.555 1 89.19 253 LEU A CA 1
ATOM 1969 C C . LEU A 1 253 ? 17.453 -12.359 -13.875 1 89.19 253 LEU A C 1
ATOM 1971 O O . LEU A 1 253 ? 17.016 -12.07 -14.992 1 89.19 253 LEU A O 1
ATOM 1975 N N . GLY A 1 254 ? 17.609 -11.438 -12.898 1 91.25 254 GLY A N 1
ATOM 1976 C CA . GLY A 1 254 ? 17.391 -10.031 -13.203 1 91.25 254 GLY A CA 1
ATOM 1977 C C . GLY A 1 254 ? 18.281 -9.523 -14.32 1 91.25 254 GLY A C 1
ATOM 1978 O O . GLY A 1 254 ? 17.797 -8.852 -15.242 1 91.25 254 GLY A O 1
ATOM 1979 N N . VAL A 1 255 ? 19.516 -9.898 -14.234 1 92.31 255 VAL A N 1
ATOM 1980 C CA . VAL A 1 255 ? 20.469 -9.484 -15.258 1 92.31 255 VAL A CA 1
ATOM 1981 C C . VAL A 1 255 ? 20.094 -10.109 -16.594 1 92.31 255 VAL A C 1
ATOM 1983 O O . VAL A 1 255 ? 20.109 -9.43 -17.625 1 92.31 255 VAL A O 1
ATOM 1986 N N . LEU A 1 256 ? 19.766 -11.359 -16.578 1 92 256 LEU A N 1
ATOM 1987 C CA . LEU A 1 256 ? 19.391 -12.07 -17.797 1 92 256 LEU A CA 1
ATOM 1988 C C . LEU A 1 256 ? 18.188 -11.414 -18.469 1 92 256 LEU A C 1
ATOM 1990 O O . LEU A 1 256 ? 18.219 -11.133 -19.672 1 92 256 LEU A O 1
ATOM 1994 N N . PHE A 1 257 ? 17.188 -11.133 -17.734 1 95.25 257 PHE A N 1
ATOM 1995 C CA . PHE A 1 257 ? 15.969 -10.602 -18.344 1 95.25 257 PHE A CA 1
ATOM 1996 C C . PHE A 1 257 ? 16.141 -9.133 -18.703 1 95.25 257 PHE A C 1
ATOM 1998 O O . PHE A 1 257 ? 15.492 -8.641 -19.641 1 95.25 257 PHE A O 1
ATOM 2005 N N . ALA A 1 258 ? 17 -8.422 -17.922 1 96.31 258 ALA A N 1
ATOM 2006 C CA . ALA A 1 258 ? 17.344 -7.07 -18.359 1 96.31 258 ALA A CA 1
ATOM 2007 C C . ALA A 1 258 ? 17.984 -7.086 -19.75 1 96.31 258 ALA A C 1
ATOM 2009 O O . ALA A 1 258 ? 17.656 -6.266 -20.609 1 96.31 258 ALA A O 1
ATOM 2010 N N . LYS A 1 259 ? 18.891 -8.031 -19.969 1 95.12 259 LYS A N 1
ATOM 2011 C CA . LYS A 1 259 ? 19.547 -8.172 -21.266 1 95.12 259 LYS A CA 1
ATOM 2012 C C . LYS A 1 259 ? 18.547 -8.562 -22.344 1 95.12 259 LYS A C 1
ATOM 2014 O O . LYS A 1 259 ? 18.516 -7.973 -23.422 1 95.12 259 LYS A O 1
ATOM 2019 N N . GLN A 1 260 ? 17.719 -9.492 -22.031 1 94.88 260 GLN A N 1
ATOM 2020 C CA . GLN A 1 260 ? 16.734 -9.969 -22.984 1 94.88 260 GLN A CA 1
ATOM 2021 C C . GLN A 1 260 ? 15.734 -8.867 -23.359 1 94.88 260 GLN A C 1
ATOM 2023 O O . GLN A 1 260 ? 15.266 -8.805 -24.484 1 94.88 260 GLN A O 1
ATOM 2028 N N . SER A 1 261 ? 15.461 -8.055 -22.391 1 96.94 261 SER A N 1
ATOM 2029 C CA . SER A 1 261 ? 14.531 -6.953 -22.609 1 96.94 261 SER A CA 1
ATOM 2030 C C . SER A 1 261 ? 15.25 -5.723 -23.141 1 96.94 261 SER A C 1
ATOM 2032 O O . SER A 1 261 ? 14.656 -4.645 -23.234 1 96.94 261 SER A O 1
ATOM 2034 N N . ARG A 1 262 ? 16.531 -5.836 -23.391 1 97.69 262 ARG A N 1
ATOM 2035 C CA . ARG A 1 262 ? 17.344 -4.785 -23.984 1 97.69 262 ARG A CA 1
ATOM 2036 C C . ARG A 1 262 ? 17.266 -3.498 -23.172 1 97.69 262 ARG A C 1
ATOM 2038 O O . ARG A 1 262 ? 17.062 -2.42 -23.734 1 97.69 262 ARG A O 1
ATOM 2045 N N . CYS A 1 263 ? 17.297 -3.67 -21.953 1 97.38 263 CYS A N 1
ATOM 2046 C CA . CYS A 1 263 ? 17.359 -2.492 -21.094 1 97.38 263 CYS A CA 1
ATOM 2047 C C . CYS A 1 263 ? 18.656 -1.729 -21.312 1 97.38 263 CYS A C 1
ATOM 2049 O O . CYS A 1 263 ? 19.719 -2.334 -21.531 1 97.38 263 CYS A O 1
ATOM 2051 N N . THR A 1 264 ? 18.625 -0.352 -21.156 1 96.44 264 THR A N 1
ATOM 2052 C CA . THR A 1 264 ? 19.75 0.458 -21.578 1 96.44 264 THR A CA 1
ATOM 2053 C C . THR A 1 264 ? 20.438 1.101 -20.375 1 96.44 264 THR A C 1
ATOM 2055 O O . THR A 1 264 ? 21.547 1.64 -20.484 1 96.44 264 THR A O 1
ATOM 2058 N N . ALA A 1 265 ? 19.797 1.081 -19.234 1 94.06 265 ALA A N 1
ATOM 2059 C CA . ALA A 1 265 ? 20.375 1.707 -18.047 1 94.06 265 ALA A CA 1
ATOM 2060 C C . ALA A 1 265 ? 20.031 0.915 -16.781 1 94.06 265 ALA A C 1
ATOM 2062 O O . ALA A 1 265 ? 19.141 0.051 -16.812 1 94.06 265 ALA A O 1
ATOM 2063 N N . GLN A 1 266 ? 20.891 1.021 -15.82 1 93.44 266 GLN A N 1
ATOM 2064 C CA . GLN A 1 266 ? 20.703 0.44 -14.492 1 93.44 266 GLN A CA 1
ATOM 2065 C C . GLN A 1 266 ? 20.766 1.51 -13.406 1 93.44 266 GLN A C 1
ATOM 2067 O O . GLN A 1 266 ? 21.609 2.42 -13.484 1 93.44 266 GLN A O 1
ATOM 2072 N N . GLN A 1 267 ? 19.797 1.402 -12.469 1 90.06 267 GLN A N 1
ATOM 2073 C CA . GLN A 1 267 ? 19.844 2.33 -11.344 1 90.06 267 GLN A CA 1
ATOM 2074 C C . GLN A 1 267 ? 19.547 1.61 -10.031 1 90.06 267 GLN A C 1
ATOM 2076 O O . GLN A 1 267 ? 18.797 0.635 -10 1 90.06 267 GLN A O 1
ATOM 2081 N N . HIS A 1 268 ? 20.281 2.037 -9.047 1 90.94 268 HIS A N 1
ATOM 2082 C CA . HIS A 1 268 ? 19.984 1.603 -7.688 1 90.94 268 HIS A CA 1
ATOM 2083 C C . HIS A 1 268 ? 19.031 2.564 -6.996 1 90.94 268 HIS A C 1
ATOM 2085 O O . HIS A 1 268 ? 19.266 3.773 -6.969 1 90.94 268 HIS A O 1
ATOM 2091 N N . ARG A 1 269 ? 17.938 1.979 -6.559 1 88.5 269 ARG A N 1
ATOM 2092 C CA . ARG A 1 269 ? 16.906 2.82 -5.949 1 88.5 269 ARG A CA 1
ATOM 2093 C C . ARG A 1 269 ? 16.531 2.314 -4.559 1 88.5 269 ARG A C 1
ATOM 2095 O O . ARG A 1 269 ? 16.281 1.122 -4.371 1 88.5 269 ARG A O 1
ATOM 2102 N N . ARG A 1 270 ? 16.484 3.287 -3.646 1 87.81 270 ARG A N 1
ATOM 2103 C CA . ARG A 1 270 ? 15.898 2.994 -2.344 1 87.81 270 ARG A CA 1
ATOM 2104 C C . ARG A 1 270 ? 14.398 3.303 -2.34 1 87.81 270 ARG A C 1
ATOM 2106 O O . ARG A 1 270 ? 14 4.465 -2.41 1 87.81 270 ARG A O 1
ATOM 2113 N N . GLN A 1 271 ? 13.602 2.248 -2.309 1 88.12 271 GLN A N 1
ATOM 2114 C CA . GLN A 1 271 ? 12.156 2.422 -2.248 1 88.12 271 GLN A CA 1
ATOM 2115 C C . GLN A 1 271 ? 11.711 2.902 -0.868 1 88.12 271 GLN A C 1
ATOM 2117 O O . GLN A 1 271 ? 10.688 3.572 -0.735 1 88.12 271 GLN A O 1
ATOM 2122 N N . SER A 1 272 ? 12.422 2.547 0.14 1 85.94 272 SER A N 1
ATOM 2123 C CA . SER A 1 272 ? 12.234 2.928 1.536 1 85.94 272 SER A CA 1
ATOM 2124 C C . SER A 1 272 ? 13.523 2.77 2.33 1 85.94 272 SER A C 1
ATOM 2126 O O . SER A 1 272 ? 14.562 2.418 1.771 1 85.94 272 SER A O 1
ATOM 2128 N N . ALA A 1 273 ? 13.406 3.051 3.637 1 82.62 273 ALA A N 1
ATOM 2129 C CA . ALA A 1 273 ? 14.578 2.895 4.492 1 82.62 273 ALA A CA 1
ATOM 2130 C C . ALA A 1 273 ? 15.047 1.441 4.523 1 82.62 273 ALA A C 1
ATOM 2132 O O . ALA A 1 273 ? 16.234 1.169 4.711 1 82.62 273 ALA A O 1
ATOM 2133 N N . THR A 1 274 ? 14.125 0.537 4.195 1 81.88 274 THR A N 1
ATOM 2134 C CA . THR A 1 274 ? 14.469 -0.863 4.43 1 81.88 274 THR A CA 1
ATOM 2135 C C . THR A 1 274 ? 14.469 -1.645 3.119 1 81.88 274 THR A C 1
ATOM 2137 O O . THR A 1 274 ? 14.75 -2.846 3.107 1 81.88 274 THR A O 1
ATOM 2140 N N . VAL A 1 275 ? 14.156 -1.012 2.012 1 88.5 275 VAL A N 1
ATOM 2141 C CA . VAL A 1 275 ? 14.062 -1.734 0.748 1 88.5 275 VAL A CA 1
ATOM 2142 C C . VAL A 1 275 ? 14.883 -1.01 -0.322 1 88.5 275 VAL A C 1
ATOM 2144 O O . VAL A 1 275 ? 14.703 0.191 -0.538 1 88.5 275 VAL A O 1
ATOM 2147 N N . SER A 1 276 ? 15.719 -1.701 -0.919 1 91.19 276 SER A N 1
ATOM 2148 C CA . SER A 1 276 ? 16.516 -1.2 -2.033 1 91.19 276 SER A CA 1
ATOM 2149 C C . SER A 1 276 ? 16.391 -2.107 -3.254 1 91.19 276 SER A C 1
ATOM 2151 O O . SER A 1 276 ? 16.375 -3.332 -3.123 1 91.19 276 SER A O 1
ATOM 2153 N N . CYS A 1 277 ? 16.344 -1.486 -4.434 1 93.94 277 CYS A N 1
ATOM 2154 C CA . CYS A 1 277 ? 16.188 -2.248 -5.668 1 93.94 277 CYS A CA 1
ATOM 2155 C C . CYS A 1 277 ? 17.25 -1.849 -6.695 1 93.94 277 CYS A C 1
ATOM 2157 O O . CYS A 1 277 ? 17.594 -0.671 -6.812 1 93.94 277 CYS A O 1
ATOM 2159 N N . THR A 1 278 ? 17.781 -2.816 -7.324 1 95.5 278 THR A N 1
ATOM 2160 C CA . THR A 1 278 ? 18.406 -2.592 -8.625 1 95.5 278 THR A CA 1
ATOM 2161 C C . THR A 1 278 ? 17.359 -2.623 -9.734 1 95.5 278 THR A C 1
ATOM 2163 O O . THR A 1 278 ? 16.672 -3.633 -9.922 1 95.5 278 THR A O 1
ATOM 2166 N N . GLU A 1 279 ? 17.219 -1.499 -10.375 1 95 279 GLU A N 1
ATOM 2167 C CA . GLU A 1 279 ? 16.234 -1.38 -11.445 1 95 279 GLU A CA 1
ATOM 2168 C C . GLU A 1 279 ? 16.906 -1.21 -12.805 1 95 279 GLU A C 1
ATOM 2170 O O . GLU A 1 279 ? 17.797 -0.37 -12.961 1 95 279 GLU A O 1
ATOM 2175 N N . TRP A 1 280 ? 16.531 -2.033 -13.727 1 96.38 280 TRP A N 1
ATOM 2176 C CA . TRP A 1 280 ? 16.953 -1.828 -15.109 1 96.38 280 TRP A CA 1
ATOM 2177 C C . TRP A 1 280 ? 15.891 -1.048 -15.883 1 96.38 280 TRP A C 1
ATOM 2179 O O . TRP A 1 280 ? 14.703 -1.354 -15.805 1 96.38 280 TRP A O 1
ATOM 2189 N N . THR A 1 281 ? 16.312 0.069 -16.5 1 92.62 281 THR A N 1
ATOM 2190 C CA . THR A 1 281 ? 15.383 0.985 -17.141 1 92.62 281 THR A CA 1
ATOM 2191 C C . THR A 1 281 ? 15.68 1.088 -18.641 1 92.62 281 THR A C 1
ATOM 2193 O O . THR A 1 281 ? 16.688 0.543 -19.109 1 92.62 281 THR A O 1
ATOM 2196 N N . GLY A 1 282 ? 14.742 1.85 -19.375 1 93.5 282 GLY A N 1
ATOM 2197 C CA . GLY A 1 282 ? 14.883 1.939 -20.828 1 93.5 282 GLY A CA 1
ATOM 2198 C C . GLY A 1 282 ? 14.727 0.603 -21.516 1 93.5 282 GLY A C 1
ATOM 2199 O O . GLY A 1 282 ? 15.438 0.316 -22.484 1 93.5 282 GLY A O 1
ATOM 2200 N N . CYS A 1 283 ? 13.977 -0.288 -20.984 1 96.06 283 CYS A N 1
ATOM 2201 C CA . CYS A 1 283 ? 13.781 -1.622 -21.547 1 96.06 283 CYS A CA 1
ATOM 2202 C C . CYS A 1 283 ? 12.828 -1.582 -22.734 1 96.06 283 CYS A C 1
ATOM 2204 O O . CYS A 1 283 ? 11.898 -0.772 -22.766 1 96.06 283 CYS A O 1
ATOM 2206 N N . ALA A 1 284 ? 13.047 -2.469 -23.594 1 96.31 284 ALA A N 1
ATOM 2207 C CA . ALA A 1 284 ? 12.156 -2.6 -24.734 1 96.31 284 ALA A CA 1
ATOM 2208 C C . ALA A 1 284 ? 10.758 -3.029 -24.297 1 96.31 284 ALA A C 1
ATOM 2210 O O . ALA A 1 284 ? 10.609 -3.812 -23.359 1 96.31 284 ALA A O 1
ATOM 2211 N N . GLU A 1 285 ? 9.734 -2.492 -25 1 93.44 285 GLU A N 1
ATOM 2212 C CA . GLU A 1 285 ? 8.336 -2.848 -24.812 1 93.44 285 GLU A CA 1
ATOM 2213 C C . GLU A 1 285 ? 7.883 -2.578 -23.375 1 93.44 285 GLU A C 1
ATOM 2215 O O . GLU A 1 285 ? 7.016 -3.279 -22.859 1 93.44 285 GLU A O 1
ATOM 2220 N N . ASP A 1 286 ? 8.578 -1.745 -22.656 1 90.81 286 ASP A N 1
ATOM 2221 C CA . ASP A 1 286 ? 8.234 -1.248 -21.328 1 90.81 286 ASP A CA 1
ATOM 2222 C C . ASP A 1 286 ? 8.281 -2.367 -20.281 1 90.81 286 ASP A C 1
ATOM 2224 O O . ASP A 1 286 ? 7.492 -2.383 -19.344 1 90.81 286 ASP A O 1
ATOM 2228 N N . HIS A 1 287 ? 9.148 -3.346 -20.578 1 95.81 287 HIS A N 1
ATOM 2229 C CA . HIS A 1 287 ? 9.352 -4.383 -19.578 1 95.81 287 HIS A CA 1
ATOM 2230 C C . HIS A 1 287 ? 9.875 -3.791 -18.266 1 95.81 287 HIS A C 1
ATOM 2232 O O . HIS A 1 287 ? 10.672 -2.855 -18.281 1 95.81 287 HIS A O 1
ATOM 2238 N N . VAL A 1 288 ? 9.398 -4.348 -17.203 1 95.69 288 VAL A N 1
ATOM 2239 C CA . VAL A 1 288 ? 9.859 -3.979 -15.867 1 95.69 288 VAL A CA 1
ATOM 2240 C C . VAL A 1 288 ? 10.797 -5.055 -15.328 1 95.69 288 VAL A C 1
ATOM 2242 O O . VAL A 1 288 ? 10.422 -6.227 -15.234 1 95.69 288 VAL A O 1
ATOM 2245 N N . VAL A 1 289 ? 12.031 -4.676 -15.031 1 96.69 289 VAL A N 1
ATOM 2246 C CA . VAL A 1 289 ? 12.992 -5.633 -14.5 1 96.69 289 VAL A CA 1
ATOM 2247 C C . VAL A 1 289 ? 13.664 -5.047 -13.258 1 96.69 289 VAL A C 1
ATOM 2249 O O . VAL A 1 289 ? 14.289 -3.986 -13.32 1 96.69 289 VAL A O 1
ATOM 2252 N N . MET A 1 290 ? 13.461 -5.738 -12.148 1 96.81 290 MET A N 1
ATOM 2253 C CA . MET A 1 290 ? 14.023 -5.266 -10.883 1 96.81 290 MET A CA 1
ATOM 2254 C C . MET A 1 290 ? 14.508 -6.438 -10.031 1 96.81 290 MET A C 1
ATOM 2256 O O . MET A 1 290 ? 13.961 -7.535 -10.109 1 96.81 290 MET A O 1
ATOM 2260 N N . ASP A 1 291 ? 15.547 -6.188 -9.281 1 95.88 291 ASP A N 1
ATOM 2261 C CA . ASP A 1 291 ? 15.984 -7.023 -8.164 1 95.88 291 ASP A CA 1
ATOM 2262 C C . ASP A 1 291 ? 15.969 -6.238 -6.855 1 95.88 291 ASP A C 1
ATOM 2264 O O . ASP A 1 291 ? 16.781 -5.328 -6.66 1 95.88 291 ASP A O 1
ATOM 2268 N N . CYS A 1 292 ? 15.078 -6.633 -5.973 1 94.5 292 CYS A N 1
ATOM 2269 C CA . CYS A 1 292 ? 14.852 -5.855 -4.762 1 94.5 292 CYS A CA 1
ATOM 2270 C C . CYS A 1 292 ? 15.25 -6.645 -3.521 1 94.5 292 CYS A C 1
ATOM 2272 O O . CYS A 1 292 ? 14.953 -7.836 -3.414 1 94.5 292 CYS A O 1
ATOM 2274 N N . ARG A 1 293 ? 15.875 -5.934 -2.619 1 91.88 293 ARG A N 1
ATOM 2275 C CA . ARG A 1 293 ? 16.297 -6.473 -1.329 1 91.88 293 ARG A CA 1
ATOM 2276 C C . ARG A 1 293 ? 15.68 -5.68 -0.179 1 91.88 293 ARG A C 1
ATOM 2278 O O . ARG A 1 293 ? 15.602 -4.449 -0.24 1 91.88 293 ARG A O 1
ATOM 2285 N N . TRP A 1 294 ? 15.141 -6.398 0.753 1 87 294 TRP A N 1
ATOM 2286 C CA . TRP A 1 294 ? 14.578 -5.746 1.93 1 87 294 TRP A CA 1
ATOM 2287 C C . TRP A 1 294 ? 15.227 -6.273 3.207 1 87 294 TRP A C 1
ATOM 2289 O O . TRP A 1 294 ? 15.719 -7.398 3.24 1 87 294 TRP A O 1
ATOM 2299 N N . GLU A 1 295 ? 15.266 -5.395 4.188 1 82.31 295 GLU A N 1
ATOM 2300 C CA . GLU A 1 295 ? 15.836 -5.797 5.469 1 82.31 295 GLU A CA 1
ATOM 2301 C C . GLU A 1 295 ? 14.922 -6.773 6.203 1 82.31 295 GLU A C 1
ATOM 2303 O O . GLU A 1 295 ? 13.922 -6.367 6.789 1 82.31 295 GLU A O 1
ATOM 2308 N N . GLY A 1 296 ? 15.297 -7.965 6.148 1 81.38 296 GLY A N 1
ATOM 2309 C CA . GLY A 1 296 ? 14.539 -9.031 6.781 1 81.38 296 GLY A CA 1
ATOM 2310 C C . GLY A 1 296 ? 15.039 -10.422 6.418 1 81.38 296 GLY A C 1
ATOM 2311 O O . GLY A 1 296 ? 16.094 -10.562 5.785 1 81.38 296 GLY A O 1
ATOM 2312 N N . ASP A 1 297 ? 14.258 -11.414 6.875 1 83.75 297 ASP A N 1
ATOM 2313 C CA . ASP A 1 297 ? 14.664 -12.805 6.695 1 83.75 297 ASP A CA 1
ATOM 2314 C C . ASP A 1 297 ? 13.75 -13.516 5.695 1 83.75 297 ASP A C 1
ATOM 2316 O O . ASP A 1 297 ? 13.328 -12.922 4.699 1 83.75 297 ASP A O 1
ATOM 2320 N N . HIS A 1 298 ? 13.523 -14.812 5.82 1 86.62 298 HIS A N 1
ATOM 2321 C CA . HIS A 1 298 ? 12.773 -15.656 4.895 1 86.62 298 HIS A CA 1
ATOM 2322 C C . HIS A 1 298 ? 11.273 -15.453 5.059 1 86.62 298 HIS A C 1
ATOM 2324 O O . HIS A 1 298 ? 10.594 -16.297 5.652 1 86.62 298 HIS A O 1
ATOM 2330 N N . ASP A 1 299 ? 10.836 -14.289 4.57 1 83.62 299 ASP A N 1
ATOM 2331 C CA . ASP A 1 299 ? 9.438 -13.891 4.684 1 83.62 299 ASP A CA 1
ATOM 2332 C C . ASP A 1 299 ? 9.023 -13 3.516 1 83.62 299 ASP A C 1
ATOM 2334 O O . ASP A 1 299 ? 9.844 -12.664 2.662 1 83.62 299 ASP A O 1
ATOM 2338 N N . VAL A 1 300 ? 7.719 -12.727 3.465 1 82.69 300 VAL A N 1
ATOM 2339 C CA . VAL A 1 300 ? 7.207 -11.75 2.51 1 82.69 300 VAL A CA 1
ATOM 2340 C C . VAL A 1 300 ? 7.125 -10.375 3.17 1 82.69 300 VAL A C 1
ATOM 2342 O O . VAL A 1 300 ? 6.566 -10.234 4.262 1 82.69 300 VAL A O 1
ATOM 2345 N N . PRO A 1 301 ? 7.73 -9.398 2.566 1 79.56 301 PRO A N 1
ATOM 2346 C CA . PRO A 1 301 ? 7.711 -8.094 3.236 1 79.56 301 PRO A CA 1
ATOM 2347 C C . PRO A 1 301 ? 6.32 -7.465 3.262 1 79.56 301 PRO A C 1
ATOM 2349 O O . PRO A 1 301 ? 5.531 -7.66 2.33 1 79.56 301 PRO A O 1
ATOM 2352 N N . GLY A 1 302 ? 6.051 -6.641 4.336 1 75.81 302 GLY A N 1
ATOM 2353 C CA . GLY A 1 302 ? 4.914 -5.734 4.402 1 75.81 302 GLY A CA 1
ATOM 2354 C C . GLY A 1 302 ? 3.738 -6.309 5.172 1 75.81 302 GLY A C 1
ATOM 2355 O O . GLY A 1 302 ? 2.816 -5.578 5.543 1 75.81 302 GLY A O 1
ATOM 2356 N N . ARG A 1 303 ? 3.705 -7.598 5.375 1 73.06 303 ARG A N 1
ATOM 2357 C CA . ARG A 1 303 ? 2.6 -8.211 6.105 1 73.06 303 ARG A CA 1
ATOM 2358 C C . ARG A 1 303 ? 3.104 -9.266 7.078 1 73.06 303 ARG A C 1
ATOM 2360 O O . ARG A 1 303 ? 4.219 -9.766 6.934 1 73.06 303 ARG A O 1
ATOM 2367 N N . HIS A 1 304 ? 2.131 -9.57 8.039 1 67.81 304 HIS A N 1
ATOM 2368 C CA . HIS A 1 304 ? 2.43 -10.641 8.984 1 67.81 304 HIS A CA 1
ATOM 2369 C C . HIS A 1 304 ? 1.86 -11.977 8.508 1 67.81 304 HIS A C 1
ATOM 2371 O O . HIS A 1 304 ? 0.758 -12.023 7.953 1 67.81 304 HIS A O 1
ATOM 2377 N N . ALA A 1 305 ? 2.729 -12.961 8.812 1 67.5 305 ALA A N 1
ATOM 2378 C CA . ALA A 1 305 ? 2.238 -14.305 8.523 1 67.5 305 ALA A CA 1
ATOM 2379 C C . ALA A 1 305 ? 1.009 -14.633 9.367 1 67.5 305 ALA A C 1
ATOM 2381 O O . ALA A 1 305 ? 0.947 -14.281 10.547 1 67.5 305 ALA A O 1
ATOM 2382 N N . PRO A 1 306 ? 0.015 -15.242 8.75 1 62.91 306 PRO A N 1
ATOM 2383 C CA . PRO A 1 306 ? -1.233 -15.523 9.461 1 62.91 306 PRO A CA 1
ATOM 2384 C C . PRO A 1 306 ? -1.042 -16.5 10.625 1 62.91 306 PRO A C 1
ATOM 2386 O O . PRO A 1 306 ? -1.87 -16.547 11.539 1 62.91 306 PRO A O 1
ATOM 2389 N N . ASP A 1 307 ? -0.041 -17.266 10.562 1 58.22 307 ASP A N 1
ATOM 2390 C CA . ASP A 1 307 ? 0.174 -18.266 11.609 1 58.22 307 ASP A CA 1
ATOM 2391 C C . ASP A 1 307 ? 0.911 -17.641 12.797 1 58.22 307 ASP A C 1
ATOM 2393 O O . ASP A 1 307 ? 1.253 -18.344 13.75 1 58.22 307 ASP A O 1
ATOM 2397 N N . GLY A 1 308 ? 1.092 -16.422 12.75 1 61.28 308 GLY A N 1
ATOM 2398 C CA . GLY A 1 308 ? 1.713 -15.711 13.859 1 61.28 308 GLY A CA 1
ATOM 2399 C C . GLY A 1 308 ? 3.213 -15.93 13.938 1 61.28 308 GLY A C 1
ATOM 2400 O O . GLY A 1 308 ? 3.852 -15.531 14.914 1 61.28 308 GLY A O 1
ATOM 2401 N N . THR A 1 309 ? 3.771 -16.734 12.984 1 57.28 309 THR A N 1
ATOM 2402 C CA . THR A 1 309 ? 5.188 -17.094 13.055 1 57.28 309 THR A CA 1
ATOM 2403 C C . THR A 1 309 ? 6.055 -15.938 12.555 1 57.28 309 THR A C 1
ATOM 2405 O O . THR A 1 309 ? 7.281 -15.984 12.68 1 57.28 309 THR A O 1
ATOM 2408 N N . SER A 1 310 ? 5.297 -15.133 11.961 1 56.28 310 SER A N 1
ATOM 2409 C CA . SER A 1 310 ? 6.125 -14.016 11.531 1 56.28 310 SER A CA 1
ATOM 2410 C C . SER A 1 310 ? 6.914 -13.43 12.688 1 56.28 310 SER A C 1
ATOM 2412 O O . SER A 1 310 ? 6.391 -13.289 13.797 1 56.28 310 SER A O 1
ATOM 2414 N N . VAL A 1 311 ? 8.266 -13.914 12.75 1 45.78 311 VAL A N 1
ATOM 2415 C CA . VAL A 1 311 ? 9.039 -13.148 13.727 1 45.78 311 VAL A CA 1
ATOM 2416 C C . VAL A 1 311 ? 8.656 -11.672 13.641 1 45.78 311 VAL A C 1
ATOM 2418 O O . VAL A 1 311 ? 8.445 -11.141 12.547 1 45.78 311 VAL A O 1
ATOM 2421 N N . LEU A 1 312 ? 8.133 -11.406 14.828 1 43.84 312 LEU A N 1
ATOM 2422 C CA . LEU A 1 312 ? 7.871 -9.977 14.906 1 43.84 312 LEU A CA 1
ATOM 2423 C C . LEU A 1 312 ? 8.961 -9.188 14.195 1 43.84 312 LEU A C 1
ATOM 2425 O O . LEU A 1 312 ? 10.031 -8.953 14.758 1 43.84 312 LEU A O 1
ATOM 2429 N N . ARG A 1 313 ? 9.555 -9.75 13.156 1 46.19 313 ARG A N 1
ATOM 2430 C CA . ARG A 1 313 ? 10.562 -8.898 12.531 1 46.19 313 ARG A CA 1
ATOM 2431 C C . ARG A 1 313 ? 9.914 -7.668 11.898 1 46.19 313 ARG A C 1
ATOM 2433 O O . ARG A 1 313 ? 8.773 -7.727 11.445 1 46.19 313 ARG A O 1
ATOM 2440 N N . PRO A 1 314 ? 10.539 -6.691 12.195 1 45.19 314 PRO A N 1
ATOM 2441 C CA . PRO A 1 314 ? 10.281 -5.398 11.555 1 45.19 314 PRO A CA 1
ATOM 2442 C C . PRO A 1 314 ? 9.781 -5.531 10.117 1 45.19 314 PRO A C 1
ATOM 2444 O O . PRO A 1 314 ? 9.992 -6.57 9.484 1 45.19 314 PRO A O 1
ATOM 2447 N N . ALA A 1 315 ? 9.508 -4.441 9.57 1 47.75 315 ALA A N 1
ATOM 2448 C CA . ALA A 1 315 ? 8.742 -3.42 8.852 1 47.75 315 ALA A CA 1
ATOM 2449 C C . ALA A 1 315 ? 9.219 -3.293 7.406 1 47.75 315 ALA A C 1
ATOM 2451 O O . ALA A 1 315 ? 10.266 -2.705 7.141 1 47.75 315 ALA A O 1
ATOM 2452 N N . SER A 1 316 ? 9.508 -4.512 6.812 1 59 316 SER A N 1
ATOM 2453 C CA . SER A 1 316 ? 9.656 -3.836 5.527 1 59 316 SER A CA 1
ATOM 2454 C C . SER A 1 316 ? 8.375 -3.104 5.141 1 59 316 SER A C 1
ATOM 2456 O O . SER A 1 316 ? 7.289 -3.682 5.184 1 59 316 SER A O 1
ATOM 2458 N N . ASP A 1 317 ? 8.5 -1.854 5.125 1 70.19 317 ASP A N 1
ATOM 2459 C CA . ASP A 1 317 ? 7.359 -0.958 4.973 1 70.19 317 ASP A CA 1
ATOM 2460 C C . ASP A 1 317 ? 6.746 -1.08 3.578 1 70.19 317 ASP A C 1
ATOM 2462 O O . ASP A 1 317 ? 5.656 -0.569 3.326 1 70.19 317 ASP A O 1
ATOM 2466 N N . ILE A 1 318 ? 7.516 -1.913 2.742 1 80.75 318 ILE A N 1
ATOM 2467 C CA . ILE A 1 318 ? 6.918 -2.08 1.424 1 80.75 318 ILE A CA 1
ATOM 2468 C C . ILE A 1 318 ? 6.047 -3.334 1.408 1 80.75 318 ILE A C 1
ATOM 2470 O O . ILE A 1 318 ? 6.508 -4.422 1.758 1 80.75 318 ILE A O 1
ATOM 2474 N N . ASP A 1 319 ? 4.824 -3.188 1.109 1 83.62 319 ASP A N 1
ATOM 2475 C CA . ASP A 1 319 ? 3.904 -4.297 0.87 1 83.62 319 ASP A CA 1
ATOM 2476 C C . ASP A 1 319 ? 4.141 -4.918 -0.504 1 83.62 319 ASP A C 1
ATOM 2478 O O . ASP A 1 319 ? 3.787 -4.332 -1.527 1 83.62 319 ASP A O 1
ATOM 2482 N N . TRP A 1 320 ? 4.773 -6.109 -0.492 1 89.88 320 TRP A N 1
ATOM 2483 C CA . TRP A 1 320 ? 5.133 -6.789 -1.732 1 89.88 320 TRP A CA 1
ATOM 2484 C C . TRP A 1 320 ? 3.922 -6.922 -2.652 1 89.88 320 TRP A C 1
ATOM 2486 O O . TRP A 1 320 ? 4.008 -6.633 -3.848 1 89.88 320 TRP A O 1
ATOM 2496 N N . THR A 1 321 ? 2.771 -7.371 -2.156 1 90.5 321 THR A N 1
ATOM 2497 C CA . THR A 1 321 ? 1.576 -7.609 -2.959 1 90.5 321 THR A CA 1
ATOM 2498 C C . THR A 1 321 ? 1.118 -6.32 -3.641 1 90.5 321 THR A C 1
ATOM 2500 O O . THR A 1 321 ? 0.92 -6.293 -4.855 1 90.5 321 THR A O 1
ATOM 2503 N N . LYS A 1 322 ? 0.997 -5.32 -2.818 1 87.62 322 LYS A N 1
ATOM 2504 C CA . LYS A 1 322 ? 0.543 -4.047 -3.365 1 87.62 322 LYS A CA 1
ATOM 2505 C C . LYS A 1 322 ? 1.49 -3.547 -4.453 1 87.62 322 LYS A C 1
ATOM 2507 O O . LYS A 1 322 ? 1.046 -3.113 -5.52 1 87.62 322 LYS A O 1
ATOM 2512 N N . TYR A 1 323 ? 2.758 -3.598 -4.18 1 91.81 323 TYR A N 1
ATOM 2513 C CA . TYR A 1 323 ? 3.734 -3.09 -5.137 1 91.81 323 TYR A CA 1
ATOM 2514 C C . TYR A 1 323 ? 3.686 -3.879 -6.441 1 91.81 323 TYR A C 1
ATOM 2516 O O . TYR A 1 323 ? 3.756 -3.301 -7.527 1 91.81 323 TYR A O 1
ATOM 2524 N N . ILE A 1 324 ? 3.604 -5.172 -6.418 1 95.19 324 ILE A N 1
ATOM 2525 C CA . ILE A 1 324 ? 3.6 -5.992 -7.621 1 95.19 324 ILE A CA 1
ATOM 2526 C C . ILE A 1 324 ? 2.334 -5.715 -8.43 1 95.19 324 ILE A C 1
ATOM 2528 O O . ILE A 1 324 ? 2.371 -5.676 -9.664 1 95.19 324 ILE A O 1
ATOM 2532 N N . PHE A 1 325 ? 1.166 -5.57 -7.785 1 93.62 325 PHE A N 1
ATOM 2533 C CA . PHE A 1 325 ? -0.058 -5.207 -8.492 1 93.62 325 PHE A CA 1
ATOM 2534 C C . PHE A 1 325 ? 0.099 -3.863 -9.195 1 93.62 325 PHE A C 1
ATOM 2536 O O . PHE A 1 325 ? -0.344 -3.697 -10.328 1 93.62 325 PHE A O 1
ATOM 2543 N N . GLU A 1 326 ? 0.754 -2.918 -8.477 1 90.38 326 GLU A N 1
ATOM 2544 C CA . GLU A 1 326 ? 1.017 -1.619 -9.086 1 90.38 326 GLU A CA 1
ATOM 2545 C C . GLU A 1 326 ? 1.888 -1.76 -10.336 1 90.38 326 GLU A C 1
ATOM 2547 O O . GLU A 1 326 ? 1.606 -1.148 -11.367 1 90.38 326 GLU A O 1
ATOM 2552 N N . GLN A 1 327 ? 2.932 -2.562 -10.266 1 93.12 327 GLN A N 1
ATOM 2553 C CA . GLN A 1 327 ? 3.818 -2.764 -11.406 1 93.12 327 GLN A CA 1
ATOM 2554 C C . GLN A 1 327 ? 3.109 -3.512 -12.531 1 93.12 327 GLN A C 1
ATOM 2556 O O . GLN A 1 327 ? 3.293 -3.193 -13.711 1 93.12 327 GLN A O 1
ATOM 2561 N N . PHE A 1 328 ? 2.275 -4.5 -12.188 1 94.44 328 PHE A N 1
ATOM 2562 C CA . PHE A 1 328 ? 1.543 -5.234 -13.211 1 94.44 328 PHE A CA 1
ATOM 2563 C C . PHE A 1 328 ? 0.517 -4.34 -13.891 1 94.44 328 PHE A C 1
ATOM 2565 O O . PHE A 1 328 ? 0.213 -4.52 -15.07 1 94.44 328 PHE A O 1
ATOM 2572 N N . SER A 1 329 ? 0.002 -3.418 -13.125 1 90.19 329 SER A N 1
ATOM 2573 C CA . SER A 1 329 ? -0.969 -2.506 -13.727 1 90.19 329 SER A CA 1
ATOM 2574 C C . SER A 1 329 ? -0.369 -1.757 -14.906 1 90.19 329 SER A C 1
ATOM 2576 O O . SER A 1 329 ? -1.099 -1.246 -15.758 1 90.19 329 SER A O 1
ATOM 2578 N N . LEU A 1 330 ? 0.976 -1.675 -14.969 1 89.75 330 LEU A N 1
ATOM 2579 C CA . LEU A 1 330 ? 1.664 -1.021 -16.078 1 89.75 330 LEU A CA 1
ATOM 2580 C C . LEU A 1 330 ? 1.656 -1.905 -17.312 1 89.75 330 LEU A C 1
ATOM 2582 O O . LEU A 1 330 ? 1.967 -1.441 -18.422 1 89.75 330 LEU A O 1
ATOM 2586 N N . ARG A 1 331 ? 1.26 -3.141 -17.062 1 91.62 331 ARG A N 1
ATOM 2587 C CA . ARG A 1 331 ? 1.378 -4.125 -18.141 1 91.62 331 ARG A CA 1
ATOM 2588 C C . ARG A 1 331 ? 0.006 -4.527 -18.656 1 91.62 331 ARG A C 1
ATOM 2590 O O . ARG A 1 331 ? -0.114 -5.488 -19.422 1 91.62 331 ARG A O 1
ATOM 2597 N N . VAL A 1 332 ? -1.035 -3.887 -18.172 1 90.38 332 VAL A N 1
ATOM 2598 C CA . VAL A 1 332 ? -2.391 -4.172 -18.625 1 90.38 332 VAL A CA 1
ATOM 2599 C C . VAL A 1 332 ? -3.008 -2.912 -19.234 1 90.38 332 VAL A C 1
ATOM 2601 O O . VAL A 1 332 ? -2.445 -1.819 -19.109 1 90.38 332 VAL A O 1
ATOM 2604 N N . ASP A 1 333 ? -4.023 -3.129 -19.938 1 84.81 333 ASP A N 1
ATOM 2605 C CA . ASP A 1 333 ? -4.738 -1.982 -20.484 1 84.81 333 ASP A CA 1
ATOM 2606 C C . ASP A 1 333 ? -5.555 -1.272 -19.406 1 84.81 333 ASP A C 1
ATOM 2608 O O . ASP A 1 333 ? -6.172 -1.921 -18.562 1 84.81 333 ASP A O 1
ATOM 2612 N N . PRO A 1 334 ? -5.59 0.049 -19.484 1 76.75 334 PRO A N 1
ATOM 2613 C CA . PRO A 1 334 ? -6.316 0.808 -18.469 1 76.75 334 PRO A CA 1
ATOM 2614 C C . PRO A 1 334 ? -7.766 0.357 -18.312 1 76.75 334 PRO A C 1
ATOM 2616 O O . PRO A 1 334 ? -8.32 0.415 -17.219 1 76.75 334 PRO A O 1
ATOM 2619 N N . HIS A 1 335 ? -8.344 -0.07 -19.344 1 78.31 335 HIS A N 1
ATOM 2620 C CA . HIS A 1 335 ? -9.75 -0.448 -19.281 1 78.31 335 HIS A CA 1
ATOM 2621 C C . HIS A 1 335 ? -9.93 -1.79 -18.578 1 78.31 335 HIS A C 1
ATOM 2623 O O . HIS A 1 335 ? -11.047 -2.186 -18.25 1 78.31 335 HIS A O 1
ATOM 2629 N N . GLN A 1 336 ? -8.836 -2.473 -18.281 1 84.25 336 GLN A N 1
ATOM 2630 C CA . GLN A 1 336 ? -8.906 -3.758 -17.594 1 84.25 336 GLN A CA 1
ATOM 2631 C C . GLN A 1 336 ? -8.781 -3.584 -16.078 1 84.25 336 GLN A C 1
ATOM 2633 O O . GLN A 1 336 ? -8.734 -4.566 -15.344 1 84.25 336 GLN A O 1
ATOM 2638 N N . ILE A 1 337 ? -8.664 -2.373 -15.703 1 78.56 337 ILE A N 1
ATOM 2639 C CA . ILE A 1 337 ? -8.508 -2.066 -14.289 1 78.56 337 ILE A CA 1
ATOM 2640 C C . ILE A 1 337 ? -9.805 -1.464 -13.742 1 78.56 337 ILE A C 1
ATOM 2642 O O . ILE A 1 337 ? -10.336 -0.512 -14.32 1 78.56 337 ILE A O 1
ATOM 2646 N N . LEU A 1 338 ? -10.375 -2.105 -12.773 1 69.81 338 LEU A N 1
ATOM 2647 C CA . LEU A 1 338 ? -11.633 -1.666 -12.18 1 69.81 338 LEU A CA 1
ATOM 2648 C C . LEU A 1 338 ? -11.422 -0.427 -11.312 1 69.81 338 LEU A C 1
ATOM 2650 O O . LEU A 1 338 ? -12.086 0.594 -11.508 1 69.81 338 LEU A O 1
ATOM 2654 N N . PHE A 1 339 ? -10.359 -0.083 -10.789 1 60.16 339 PHE A N 1
ATOM 2655 C CA . PHE A 1 339 ? -10 0.805 -9.688 1 60.16 339 PHE A CA 1
ATOM 2656 C C . PHE A 1 339 ? -11.25 1.342 -9 1 60.16 339 PHE A C 1
ATOM 2658 O O . PHE A 1 339 ? -11.188 2.352 -8.297 1 60.16 339 PHE A O 1
ATOM 2665 N N . TYR A 1 340 ? -12.531 0.578 -9.281 1 54.34 340 TYR A N 1
ATOM 2666 C CA . TYR A 1 340 ? -13.758 1.214 -8.812 1 54.34 340 TYR A CA 1
ATOM 2667 C C . TYR A 1 340 ? -14.086 0.795 -7.383 1 54.34 340 TYR A C 1
ATOM 2669 O O . TYR A 1 340 ? -13.602 -0.234 -6.906 1 54.34 340 TYR A O 1
ATOM 2677 N N . GLY A 1 341 ? -14.719 1.867 -6.605 1 55.12 341 GLY A N 1
ATOM 2678 C CA . GLY A 1 341 ? -15.312 1.65 -5.297 1 55.12 341 GLY A CA 1
ATOM 2679 C C . GLY A 1 341 ? -16.109 0.362 -5.211 1 55.12 341 GLY A C 1
ATOM 2680 O O . GLY A 1 341 ? -16.328 -0.307 -6.223 1 55.12 341 GLY A O 1
ATOM 2681 N N . ARG A 1 342 ? -16.125 -0.18 -3.961 1 53 342 ARG A N 1
ATOM 2682 C CA . ARG A 1 342 ? -16.969 -1.334 -3.635 1 53 342 ARG A CA 1
ATOM 2683 C C . ARG A 1 342 ? -18.406 -1.114 -4.086 1 53 342 ARG A C 1
ATOM 2685 O O . ARG A 1 342 ? 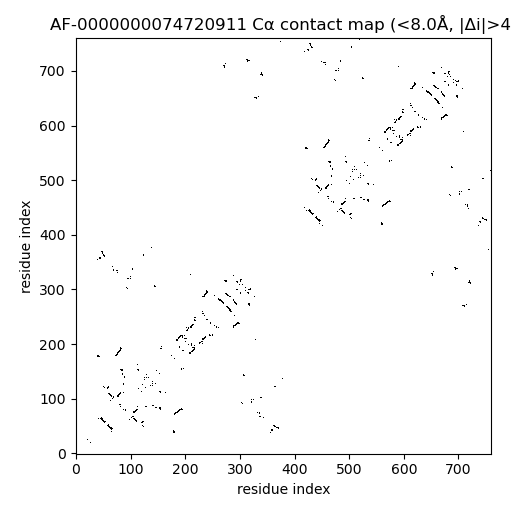-18.922 0.004 -4.012 1 53 342 ARG A O 1
ATOM 2692 N N . PRO A 1 343 ? -18.875 -2.133 -4.852 1 52.47 343 PRO A N 1
ATOM 2693 C CA . PRO A 1 343 ? -20.312 -2.014 -5.082 1 52.47 343 PRO A CA 1
ATOM 2694 C C . PRO A 1 343 ? -21.094 -1.696 -3.809 1 52.47 343 PRO A C 1
ATOM 2696 O O . PRO A 1 343 ? -20.688 -2.08 -2.713 1 52.47 343 PRO A O 1
ATOM 2699 N N . THR A 1 344 ? -21.984 -0.792 -3.961 1 58.44 344 THR A N 1
ATOM 2700 C CA . THR A 1 344 ? -22.891 -0.592 -2.842 1 58.44 344 THR A CA 1
ATOM 2701 C C . THR A 1 344 ? -23.562 -1.905 -2.453 1 58.44 344 THR A C 1
ATOM 2703 O O . THR A 1 344 ? -23.578 -2.859 -3.232 1 58.44 344 THR A O 1
ATOM 2706 N N . PRO A 1 345 ? -23.953 -1.965 -1.17 1 59.72 345 PRO A N 1
ATOM 2707 C CA . PRO A 1 345 ? -24.703 -3.156 -0.783 1 59.72 345 PRO A CA 1
ATOM 2708 C C . PRO A 1 345 ? -25.828 -3.48 -1.762 1 59.72 345 PRO A C 1
ATOM 2710 O O . PRO A 1 345 ? -26.062 -4.652 -2.07 1 59.72 345 PRO A O 1
ATOM 2713 N N . GLU A 1 346 ? -26.516 -2.461 -2.279 1 62.66 346 GLU A N 1
ATOM 2714 C CA . GLU A 1 346 ? -27.594 -2.66 -3.236 1 62.66 346 GLU A CA 1
ATOM 2715 C C . GLU A 1 346 ? -27.078 -3.256 -4.543 1 62.66 346 GLU A C 1
ATOM 2717 O O . GLU A 1 346 ? -27.703 -4.16 -5.105 1 62.66 346 GLU A O 1
ATOM 2722 N N . GLU A 1 347 ? -25.953 -2.756 -4.965 1 62.22 347 GLU A N 1
ATOM 2723 C CA . GLU A 1 347 ? -25.344 -3.279 -6.184 1 62.22 347 GLU A CA 1
ATOM 2724 C C . GLU A 1 347 ? -24.906 -4.727 -5.996 1 62.22 347 GLU A C 1
ATOM 2726 O O . GLU A 1 347 ? -25.062 -5.551 -6.902 1 62.22 347 GLU A O 1
ATOM 2731 N N . GLU A 1 348 ? -24.406 -4.984 -4.832 1 61.06 348 GLU A N 1
ATOM 2732 C CA . GLU A 1 348 ? -23.984 -6.348 -4.531 1 61.06 348 GLU A CA 1
ATOM 2733 C C . GLU A 1 348 ? -25.156 -7.312 -4.543 1 61.06 348 GLU A C 1
ATOM 2735 O O . GLU A 1 348 ? -25.062 -8.406 -5.094 1 61.06 348 GLU A O 1
ATOM 2740 N N . GLU A 1 349 ? -26.141 -6.855 -3.861 1 64.12 349 GLU A N 1
ATOM 2741 C CA . GLU A 1 349 ? -27.359 -7.668 -3.834 1 64.12 349 GLU A CA 1
ATOM 2742 C C . GLU A 1 349 ? -27.875 -7.934 -5.246 1 64.12 349 GLU A C 1
ATOM 2744 O O . GLU A 1 349 ? -28.25 -9.062 -5.574 1 64.12 349 GLU A O 1
ATOM 2749 N N . HIS A 1 350 ? -27.891 -6.973 -6.027 1 61.38 350 HIS A N 1
ATOM 2750 C CA . HIS A 1 350 ? -28.344 -7.121 -7.402 1 61.38 350 HIS A CA 1
ATOM 2751 C C . HIS A 1 350 ? -27.469 -8.086 -8.18 1 61.38 350 HIS A C 1
ATOM 2753 O O . HIS A 1 350 ? -27.969 -8.977 -8.875 1 61.38 350 HIS A O 1
ATOM 2759 N N . LYS A 1 351 ? -26.266 -7.961 -8.055 1 61.41 351 LYS A N 1
ATOM 2760 C CA . LYS A 1 351 ? -25.312 -8.812 -8.766 1 61.41 351 LYS A CA 1
ATOM 2761 C C . LYS A 1 351 ? -25.453 -10.273 -8.352 1 61.41 351 LYS A C 1
ATOM 2763 O O . LYS A 1 351 ? -25.422 -11.172 -9.188 1 61.41 351 LYS A O 1
ATOM 2768 N N . MET A 1 352 ? -25.656 -10.445 -7.125 1 62.91 352 MET A N 1
ATOM 2769 C CA . MET A 1 352 ? -25.797 -11.812 -6.617 1 62.91 352 MET A CA 1
ATOM 2770 C C . MET A 1 352 ? -27.094 -12.445 -7.125 1 62.91 352 MET A C 1
ATOM 2772 O O . MET A 1 352 ? -27.125 -13.648 -7.387 1 62.91 352 MET A O 1
ATOM 2776 N N . ALA A 1 353 ? -28 -11.648 -7.168 1 60.47 353 ALA A N 1
ATOM 2777 C CA . ALA A 1 353 ? -29.312 -12.156 -7.586 1 60.47 353 ALA A CA 1
ATOM 2778 C C . ALA A 1 353 ? -29.281 -12.633 -9.039 1 60.47 353 ALA A C 1
ATOM 2780 O O . ALA A 1 353 ? -30.031 -13.523 -9.422 1 60.47 353 ALA A O 1
ATOM 2781 N N . VAL A 1 354 ? -28.391 -12.133 -9.836 1 56.22 354 VAL A N 1
ATOM 2782 C CA . VAL A 1 354 ? -28.391 -12.453 -11.258 1 56.22 354 VAL A CA 1
ATOM 2783 C C . VAL A 1 354 ? -27.234 -13.391 -11.578 1 56.22 354 VAL A C 1
ATOM 2785 O O . VAL A 1 354 ? -26.953 -13.672 -12.75 1 56.22 354 VAL A O 1
ATOM 2788 N N . TRP A 1 355 ? -26.562 -13.836 -10.594 1 55.53 355 TRP A N 1
ATOM 2789 C CA . TRP A 1 355 ? -25.406 -14.711 -10.812 1 55.53 355 TRP A CA 1
ATOM 2790 C C . TRP A 1 355 ? -25.844 -16.047 -11.414 1 55.53 355 TRP A C 1
ATOM 2792 O O . TRP A 1 355 ? -26.766 -16.688 -10.891 1 55.53 355 TRP A O 1
ATOM 2802 N N . PRO A 1 356 ? -25.328 -16.359 -12.641 1 53.88 356 PRO A N 1
ATOM 2803 C CA . PRO A 1 356 ? -25.703 -17.625 -13.258 1 53.88 356 PRO A CA 1
ATOM 2804 C C . PRO A 1 356 ? -25.359 -18.828 -12.391 1 53.88 356 PRO A C 1
ATOM 2806 O O . PRO A 1 356 ? -24.438 -18.766 -11.57 1 53.88 356 PRO A O 1
ATOM 2809 N N . PRO A 1 357 ? -26.094 -19.969 -12.602 1 50.09 357 PRO A N 1
ATOM 2810 C CA . PRO A 1 357 ? -25.766 -21.219 -11.914 1 50.09 357 PRO A CA 1
ATOM 2811 C C . PRO A 1 357 ? -24.406 -21.781 -12.328 1 50.09 357 PRO A C 1
ATOM 2813 O O . PRO A 1 357 ? -23.953 -21.531 -13.445 1 50.09 357 PRO A O 1
ATOM 2816 N N . LYS A 1 358 ? -23.672 -22.359 -11.336 1 50.03 358 LYS A N 1
ATOM 2817 C CA . LYS A 1 358 ? -22.359 -22.969 -11.547 1 50.03 358 LYS A CA 1
ATOM 2818 C C . LYS A 1 358 ? -22.422 -24.031 -12.641 1 50.03 358 LYS A C 1
ATOM 2820 O O . LYS A 1 358 ? -23.375 -24.812 -12.703 1 50.03 358 LYS A O 1
ATOM 2825 N N . LYS A 1 359 ? -21.625 -23.859 -13.648 1 48 359 LYS A N 1
ATOM 2826 C CA . LYS A 1 359 ? -21.562 -24.906 -14.664 1 48 359 LYS A CA 1
ATOM 2827 C C . LYS A 1 359 ? -20.547 -25.984 -14.281 1 48 359 LYS A C 1
ATOM 2829 O O . LYS A 1 359 ? -20.594 -27.094 -14.805 1 48 359 LYS A O 1
ATOM 2834 N N . GLY A 1 360 ? -19.359 -25.516 -13.547 1 47.78 360 GLY A N 1
ATOM 2835 C CA . GLY A 1 360 ? -18.297 -26.5 -13.383 1 47.78 360 GLY A CA 1
ATOM 2836 C C . GLY A 1 360 ? -18.422 -27.312 -12.117 1 47.78 360 GLY A C 1
ATOM 2837 O O . GLY A 1 360 ? -19.312 -27.062 -11.289 1 47.78 360 GLY A O 1
ATOM 2838 N N . THR A 1 361 ? -17.828 -28.562 -12.195 1 43.88 361 THR A N 1
ATOM 2839 C CA . THR A 1 361 ? -17.766 -29.5 -11.078 1 43.88 361 THR A CA 1
ATOM 2840 C C . THR A 1 361 ? -16.953 -28.906 -9.93 1 43.88 361 THR A C 1
ATOM 2842 O O . THR A 1 361 ? -15.727 -28.766 -10.031 1 43.88 361 THR A O 1
ATOM 2845 N N . ASP A 1 362 ? -17.422 -27.938 -9.359 1 48.91 362 ASP A N 1
ATOM 2846 C CA . ASP A 1 362 ? -16.719 -27.391 -8.195 1 48.91 362 ASP A CA 1
ATOM 2847 C C . ASP A 1 362 ? -16.609 -28.438 -7.086 1 48.91 362 ASP A C 1
ATOM 2849 O O . ASP A 1 362 ? -17.375 -29.406 -7.062 1 48.91 362 ASP A O 1
ATOM 2853 N N . HIS A 1 363 ? -15.336 -28.484 -6.562 1 50.94 363 HIS A N 1
ATOM 2854 C CA . HIS A 1 363 ? -15.336 -29.297 -5.348 1 50.94 363 HIS A CA 1
ATOM 2855 C C . HIS A 1 363 ? -16.547 -28.984 -4.48 1 50.94 363 HIS A C 1
ATOM 2857 O O . HIS A 1 363 ? -17.031 -27.859 -4.469 1 50.94 363 HIS A O 1
ATOM 2863 N N . VAL A 1 364 ? -17.188 -29.969 -4.148 1 47.25 364 VAL A N 1
ATOM 2864 C CA . VAL A 1 364 ? -18.422 -29.891 -3.357 1 47.25 364 VAL A CA 1
ATOM 2865 C C . VAL A 1 364 ? -18.281 -28.797 -2.301 1 47.25 364 VAL A C 1
ATOM 2867 O O . VAL A 1 364 ? -19.281 -28.219 -1.877 1 47.25 364 VAL A O 1
ATOM 2870 N N . TYR A 1 365 ? -16.984 -28.516 -1.829 1 44.38 365 TYR A N 1
ATOM 2871 C CA . TYR A 1 365 ? -16.828 -27.531 -0.754 1 44.38 365 TYR A CA 1
ATOM 2872 C C . TYR A 1 365 ? -16.391 -26.188 -1.303 1 44.38 365 TYR A C 1
ATOM 2874 O O . TYR A 1 365 ? -15.203 -25.984 -1.584 1 44.38 365 TYR A O 1
ATOM 2882 N N . LEU A 1 366 ? -17.312 -25.641 -2.154 1 51.31 366 LEU A N 1
ATOM 2883 C CA . LEU A 1 366 ? -17.016 -24.281 -2.582 1 51.31 366 LEU A CA 1
ATOM 2884 C C . LEU A 1 366 ? -17.203 -23.297 -1.437 1 51.31 366 LEU A C 1
ATOM 2886 O O . LEU A 1 366 ? -18.203 -23.344 -0.724 1 51.31 366 LEU A O 1
ATOM 2890 N N . ARG A 1 367 ? -16.172 -22.859 -0.82 1 47.06 367 ARG A N 1
ATOM 2891 C CA . ARG A 1 367 ? -16.344 -21.844 0.217 1 47.06 367 ARG A CA 1
ATOM 2892 C C . ARG A 1 367 ? -16.688 -20.484 -0.39 1 47.06 367 ARG A C 1
ATOM 2894 O O . ARG A 1 367 ? -16.062 -20.047 -1.352 1 47.06 367 ARG A O 1
ATOM 2901 N N . GLN A 1 368 ? -18.031 -20.141 -0.444 1 46.06 368 GLN A N 1
ATOM 2902 C CA . GLN A 1 368 ? -18.453 -18.797 -0.848 1 46.06 368 GLN A CA 1
ATOM 2903 C C . GLN A 1 368 ? -17.953 -17.75 0.142 1 46.06 368 GLN A C 1
ATOM 2905 O O . GLN A 1 368 ? -18.297 -16.562 0.022 1 46.06 368 GLN A O 1
ATOM 2910 N N . ALA A 1 369 ? -17.344 -17.891 1.207 1 41.25 369 ALA A N 1
ATOM 2911 C CA . ALA A 1 369 ? -17.406 -16.734 2.105 1 41.25 369 ALA A CA 1
ATOM 2912 C C . ALA A 1 369 ? -16.891 -15.477 1.418 1 41.25 369 ALA A C 1
ATOM 2914 O O . ALA A 1 369 ? -15.797 -15.469 0.862 1 41.25 369 ALA A O 1
ATOM 2915 N N . LEU A 1 370 ? -17.797 -14.805 0.832 1 40.22 370 LEU A N 1
ATOM 2916 C CA . LEU A 1 370 ? -17.422 -13.43 0.502 1 40.22 370 LEU A CA 1
ATOM 2917 C C . LEU A 1 370 ? -16.438 -12.875 1.524 1 40.22 370 LEU A C 1
ATOM 2919 O O . LEU A 1 370 ? -16.562 -13.141 2.723 1 40.22 370 LEU A O 1
ATOM 2923 N N . LEU A 1 371 ? -15.297 -12.594 1.112 1 37.91 371 LEU A N 1
ATOM 2924 C CA . LEU A 1 371 ? -14.312 -11.812 1.857 1 37.91 371 LEU A CA 1
ATOM 2925 C C . LEU A 1 371 ? -14.992 -10.688 2.631 1 37.91 371 LEU A C 1
ATOM 2927 O O . LEU A 1 371 ? -15.383 -9.672 2.047 1 37.91 371 LEU A O 1
ATOM 2931 N N . LYS A 1 372 ? -16 -10.906 3.299 1 33.38 372 LYS A N 1
ATOM 2932 C CA . LYS A 1 372 ? -16.547 -9.781 4.051 1 33.38 372 LYS A CA 1
ATOM 2933 C C . LYS A 1 372 ? -15.438 -8.984 4.738 1 33.38 372 LYS A C 1
ATOM 2935 O O . LYS A 1 372 ? -14.5 -9.57 5.289 1 33.38 372 LYS A O 1
ATOM 2940 N N . ARG A 1 373 ? -15.398 -7.883 4.562 1 37.5 373 ARG A N 1
ATOM 2941 C CA . ARG A 1 373 ? -14.438 -7.027 5.258 1 37.5 373 ARG A CA 1
ATOM 2942 C C . ARG A 1 373 ? -14.188 -7.527 6.676 1 37.5 373 ARG A C 1
ATOM 2944 O O . ARG A 1 373 ? -13.039 -7.555 7.133 1 37.5 373 ARG A O 1
ATOM 2951 N N . GLY A 1 374 ? -15.195 -7.695 7.73 1 30.11 374 GLY A N 1
ATOM 2952 C CA . GLY A 1 374 ? -15.258 -8.055 9.133 1 30.11 374 GLY A CA 1
ATOM 2953 C C . GLY A 1 374 ? -15.203 -9.555 9.375 1 30.11 374 GLY A C 1
ATOM 2954 O O . GLY A 1 374 ? -15.07 -10 10.516 1 30.11 374 GLY A O 1
ATOM 2955 N N . LEU A 1 375 ? -15.805 -10.391 8.531 1 27.19 375 LEU A N 1
ATOM 2956 C CA . LEU A 1 375 ? -16.203 -11.758 8.883 1 27.19 375 LEU A CA 1
ATOM 2957 C C . LEU A 1 375 ? -15.008 -12.711 8.766 1 27.19 375 LEU A C 1
ATOM 2959 O O . LEU A 1 375 ? -15.188 -13.93 8.766 1 27.19 375 LEU A O 1
ATOM 2963 N N . LEU A 1 376 ? -13.945 -12.586 8.5 1 29.69 376 LEU A N 1
ATOM 2964 C CA . LEU A 1 376 ? -13.297 -13.797 9 1 29.69 376 LEU A CA 1
ATOM 2965 C C . LEU A 1 376 ? -13.727 -14.078 10.438 1 29.69 376 LEU A C 1
ATOM 2967 O O . LEU A 1 376 ? -12.93 -13.922 11.367 1 29.69 376 LEU A O 1
ATOM 2971 N N . THR A 1 377 ? -14.758 -13.516 11.016 1 25.34 377 THR A N 1
ATOM 2972 C CA . THR A 1 377 ? -15.258 -14.172 12.219 1 25.34 377 THR A CA 1
ATOM 2973 C C . THR A 1 377 ? -15.742 -15.578 11.898 1 25.34 377 THR A C 1
ATOM 2975 O O . THR A 1 377 ? -16.547 -15.781 10.984 1 25.34 377 THR A O 1
ATOM 2978 N N . LEU A 1 378 ? -14.977 -16.688 12.164 1 23.62 378 LEU A N 1
ATOM 2979 C CA . LEU A 1 378 ? -15.5 -18.016 12.5 1 23.62 378 LEU A CA 1
ATOM 2980 C C . LEU A 1 378 ? -16.875 -17.906 13.164 1 23.62 378 LEU A C 1
ATOM 2982 O O . LEU A 1 378 ? -17.094 -17.031 14 1 23.62 378 LEU A O 1
ATOM 2986 N N . ASP A 1 379 ? -17.953 -18.297 12.57 1 22.2 379 ASP A N 1
ATOM 2987 C CA . ASP A 1 379 ? -19.188 -18.594 13.289 1 22.2 379 ASP A CA 1
ATOM 2988 C C . ASP A 1 379 ? -18.891 -19.078 14.703 1 22.2 379 ASP A C 1
ATOM 2990 O O . ASP A 1 379 ? -17.938 -19.828 14.922 1 22.2 379 ASP A O 1
ATOM 2994 N N . GLU A 1 380 ? -19.625 -18.594 15.766 1 20.55 380 GLU A N 1
ATOM 2995 C CA . GLU A 1 380 ? -20 -19.531 16.812 1 20.55 380 GLU A CA 1
ATOM 2996 C C . GLU A 1 380 ? -20.672 -20.781 16.219 1 20.55 380 GLU A C 1
ATOM 2998 O O . GLU A 1 380 ? -21.469 -20.672 15.281 1 20.55 380 GLU A O 1
ATOM 3003 N N . MET B 1 1 ? 83.312 -16.969 42.938 1 24.83 1 MET B N 1
ATOM 3004 C CA . MET B 1 1 ? 82.312 -16 42.469 1 24.83 1 MET B CA 1
ATOM 3005 C C . MET B 1 1 ? 80.938 -16.5 42.719 1 24.83 1 MET B C 1
ATOM 3007 O O . MET B 1 1 ? 80.438 -17.375 41.969 1 24.83 1 MET B O 1
ATOM 3011 N N . ALA B 1 2 ? 80.562 -16.797 43.969 1 24.19 2 ALA B N 1
ATOM 3012 C CA . ALA B 1 2 ? 79.688 -17.641 44.719 1 24.19 2 ALA B CA 1
ATOM 3013 C C . ALA B 1 2 ? 78.25 -17.125 44.656 1 24.19 2 ALA B C 1
ATOM 3015 O O . ALA B 1 2 ? 78 -15.93 44.844 1 24.19 2 ALA B O 1
ATOM 3016 N N . PHE B 1 3 ? 77.438 -17.797 43.812 1 25.89 3 PHE B N 1
ATOM 3017 C CA . PHE B 1 3 ? 76.188 -17.641 43.156 1 25.89 3 PHE B CA 1
ATOM 3018 C C . PHE B 1 3 ? 75.062 -17.672 44.188 1 25.89 3 PHE B C 1
ATOM 3020 O O . PHE B 1 3 ? 74.75 -18.719 44.781 1 25.89 3 PHE B O 1
ATOM 3027 N N . PHE B 1 4 ? 75.125 -16.672 45.125 1 25.36 4 PHE B N 1
ATOM 3028 C CA . PHE B 1 4 ? 74.25 -16.719 46.281 1 25.36 4 PHE B CA 1
ATOM 3029 C C . PHE B 1 4 ? 72.812 -16.703 45.812 1 25.36 4 PHE B C 1
ATOM 3031 O O . PHE B 1 4 ? 72.375 -15.797 45.094 1 25.36 4 PHE B O 1
ATOM 3038 N N . PRO B 1 5 ? 72.188 -17.922 45.625 1 27.03 5 PRO B N 1
ATOM 3039 C CA . PRO B 1 5 ? 70.875 -18.141 45.062 1 27.03 5 PRO B CA 1
ATOM 3040 C C . PRO B 1 5 ? 69.75 -17.562 45.906 1 27.03 5 PRO B C 1
ATOM 3042 O O . PRO B 1 5 ? 69.625 -17.875 47.094 1 27.03 5 PRO B O 1
ATOM 3045 N N . LEU B 1 6 ? 69.562 -16.234 45.781 1 23.45 6 LEU B N 1
ATOM 3046 C CA . LEU B 1 6 ? 68.562 -15.469 46.562 1 23.45 6 LEU B CA 1
ATOM 3047 C C . LEU B 1 6 ? 67.188 -16.109 46.469 1 23.45 6 LEU B C 1
ATOM 3049 O O . LEU B 1 6 ? 66.625 -16.234 45.406 1 23.45 6 LEU B O 1
ATOM 3053 N N . ALA B 1 7 ? 66.875 -17.094 47.312 1 22.14 7 ALA B N 1
ATOM 3054 C CA . ALA B 1 7 ? 65.688 -17.922 47.406 1 22.14 7 ALA B CA 1
ATOM 3055 C C . ALA B 1 7 ? 64.5 -17.078 47.781 1 22.14 7 ALA B C 1
ATOM 3057 O O . ALA B 1 7 ? 64.375 -16.625 48.906 1 22.14 7 ALA B O 1
ATOM 3058 N N . ALA B 1 8 ? 64.25 -15.984 47 1 23.19 8 ALA B N 1
ATOM 3059 C CA . ALA B 1 8 ? 63.219 -15.078 47.438 1 23.19 8 ALA B CA 1
ATOM 3060 C C . ALA B 1 8 ? 61.906 -15.828 47.688 1 23.19 8 ALA B C 1
ATOM 3062 O O . ALA B 1 8 ? 61.406 -16.531 46.781 1 23.19 8 ALA B O 1
ATOM 3063 N N . LEU B 1 9 ? 61.719 -16.203 48.906 1 23.33 9 LEU B N 1
ATOM 3064 C CA . LEU B 1 9 ? 60.562 -16.922 49.438 1 23.33 9 LEU B CA 1
ATOM 3065 C C . LEU B 1 9 ? 59.281 -16.172 49.094 1 23.33 9 LEU B C 1
ATOM 3067 O O . LEU B 1 9 ? 59.062 -15.07 49.594 1 23.33 9 LEU B O 1
ATOM 3071 N N . ALA B 1 10 ? 58.906 -16.141 47.812 1 25.41 10 ALA B N 1
ATOM 3072 C CA . ALA B 1 10 ? 57.688 -15.414 47.406 1 25.41 10 ALA B CA 1
ATOM 3073 C C . ALA B 1 10 ? 56.5 -15.898 48.188 1 25.41 10 ALA B C 1
ATOM 3075 O O . ALA B 1 10 ? 56.188 -17.094 48.219 1 25.41 10 ALA B O 1
ATOM 3076 N N . THR B 1 11 ? 56.344 -15.227 49.312 1 25.05 11 THR B N 1
ATOM 3077 C CA . THR B 1 11 ? 55.156 -15.422 50.156 1 25.05 11 THR B CA 1
ATOM 3078 C C . THR B 1 11 ? 53.875 -15.414 49.344 1 25.05 11 THR B C 1
ATOM 3080 O O . THR B 1 11 ? 53.656 -14.5 48.562 1 25.05 11 THR B O 1
ATOM 3083 N N . LEU B 1 12 ? 53.375 -16.578 49 1 25.84 12 LEU B N 1
ATOM 3084 C CA . LEU B 1 12 ? 52.125 -16.891 48.312 1 25.84 12 LEU B CA 1
ATOM 3085 C C . LEU B 1 12 ? 50.938 -16.281 49.062 1 25.84 12 LEU B C 1
ATOM 3087 O O . LEU B 1 12 ? 50.625 -16.703 50.188 1 25.84 12 LEU B O 1
ATOM 3091 N N . VAL B 1 13 ? 50.969 -14.945 49.188 1 27.75 13 VAL B N 1
ATOM 3092 C CA . VAL B 1 13 ? 49.781 -14.406 49.844 1 27.75 13 VAL B CA 1
ATOM 3093 C C . VAL B 1 13 ? 48.531 -14.969 49.156 1 27.75 13 VAL B C 1
ATOM 3095 O O . VAL B 1 13 ? 48.375 -14.875 47.938 1 27.75 13 VAL B O 1
ATOM 3098 N N . SER B 1 14 ? 48 -15.992 49.75 1 26.95 14 SER B N 1
ATOM 3099 C CA . SER B 1 14 ? 46.719 -16.594 49.344 1 26.95 14 SER B CA 1
ATOM 3100 C C . SER B 1 14 ? 45.625 -15.547 49.25 1 26.95 14 SER B C 1
ATOM 3102 O O . SER B 1 14 ? 45.219 -14.977 50.281 1 26.95 14 SER B O 1
ATOM 3104 N N . CYS B 1 15 ? 45.75 -14.602 48.344 1 26.17 15 CYS B N 1
ATOM 3105 C CA . CYS B 1 15 ? 44.656 -13.648 48.125 1 26.17 15 CYS B CA 1
ATOM 3106 C C . CYS B 1 15 ? 43.312 -14.352 48.094 1 26.17 15 CYS B C 1
ATOM 3108 O O . CYS B 1 15 ? 43.062 -15.133 47.156 1 26.17 15 CYS B O 1
ATOM 3110 N N . ARG B 1 16 ? 42.781 -14.789 49.281 1 29.05 16 ARG B N 1
ATOM 3111 C CA . ARG B 1 16 ? 41.375 -15.195 49.406 1 29.05 16 ARG B CA 1
ATOM 3112 C C . ARG B 1 16 ? 40.469 -14.227 48.656 1 29.05 16 ARG B C 1
ATOM 3114 O O . ARG B 1 16 ? 40.25 -13.094 49.094 1 29.05 16 ARG B O 1
ATOM 3121 N N . GLY B 1 17 ? 40.594 -14.172 47.375 1 26.88 17 GLY B N 1
ATOM 3122 C CA . GLY B 1 17 ? 39.75 -13.328 46.531 1 26.88 17 GLY B CA 1
ATOM 3123 C C . GLY B 1 17 ? 38.281 -13.461 46.844 1 26.88 17 GLY B C 1
ATOM 3124 O O . GLY B 1 17 ? 37.719 -14.555 46.781 1 26.88 17 GLY B O 1
ATOM 3125 N N . GLU B 1 18 ? 37.875 -12.727 47.938 1 31.36 18 GLU B N 1
ATOM 3126 C CA . GLU B 1 18 ? 36.438 -12.594 48.188 1 31.36 18 GLU B CA 1
ATOM 3127 C C . GLU B 1 18 ? 35.656 -12.383 46.906 1 31.36 18 GLU B C 1
ATOM 3129 O O . GLU B 1 18 ? 35.969 -11.477 46.125 1 31.36 18 GLU B O 1
ATOM 3134 N N . HIS B 1 19 ? 35.188 -13.492 46.469 1 31.66 19 HIS B N 1
ATOM 3135 C CA . HIS B 1 19 ? 34.219 -13.469 45.406 1 31.66 19 HIS B CA 1
ATOM 3136 C C . HIS B 1 19 ? 33.094 -12.445 45.656 1 31.66 19 HIS B C 1
ATOM 3138 O O . HIS B 1 19 ? 32.312 -12.609 46.594 1 31.66 19 HIS B O 1
ATOM 3144 N N . VAL B 1 20 ? 33.5 -11.148 45.594 1 31.05 20 VAL B N 1
ATOM 3145 C CA . VAL B 1 20 ? 32.344 -10.25 45.562 1 31.05 20 VAL B CA 1
ATOM 3146 C C . VAL B 1 20 ? 31.328 -10.758 44.562 1 31.05 20 VAL B C 1
ATOM 3148 O O . VAL B 1 20 ? 31.609 -10.844 43.375 1 31.05 20 VAL B O 1
ATOM 3151 N N . ASP B 1 21 ? 30.5 -11.562 45.156 1 30.53 21 ASP B N 1
ATOM 3152 C CA . ASP B 1 21 ? 29.281 -11.891 44.406 1 30.53 21 ASP B CA 1
ATOM 3153 C C . ASP B 1 21 ? 28.594 -10.625 43.906 1 30.53 21 ASP B C 1
ATOM 3155 O O . ASP B 1 21 ? 27.938 -9.914 44.656 1 30.53 21 ASP B O 1
ATOM 3159 N N . VAL B 1 22 ? 29.391 -9.867 43.062 1 32.56 22 VAL B N 1
ATOM 3160 C CA . VAL B 1 22 ? 28.594 -8.852 42.375 1 32.56 22 VAL B CA 1
ATOM 3161 C C . VAL B 1 22 ? 27.312 -9.477 41.812 1 32.56 22 VAL B C 1
ATOM 3163 O O . VAL B 1 22 ? 27.359 -10.352 40.938 1 32.56 22 VAL B O 1
ATOM 3166 N N . ASP B 1 23 ? 26.438 -9.508 42.719 1 30.77 23 ASP B N 1
ATOM 3167 C CA . ASP B 1 23 ? 25.125 -10.031 42.375 1 30.77 23 ASP B CA 1
ATOM 3168 C C . ASP B 1 23 ? 24.656 -9.453 41.031 1 30.77 23 ASP B C 1
ATOM 3170 O O . ASP B 1 23 ? 24.359 -8.258 40.938 1 30.77 23 ASP B O 1
ATOM 3174 N N . LEU B 1 24 ? 25 -10.117 39.906 1 34.12 24 LEU B N 1
ATOM 3175 C CA . LEU B 1 24 ? 24.594 -9.898 38.531 1 34.12 24 LEU B CA 1
ATOM 3176 C C . LEU B 1 24 ? 23.109 -9.555 38.469 1 34.12 24 LEU B C 1
ATOM 3178 O O . LEU B 1 24 ? 22.594 -9.211 37.406 1 34.12 24 LEU B O 1
ATOM 3182 N N . GLU B 1 25 ? 22.406 -9.836 39.594 1 38.16 25 GLU B N 1
ATOM 3183 C CA . GLU B 1 25 ? 21.016 -9.391 39.688 1 38.16 25 GLU B CA 1
ATOM 3184 C C . GLU B 1 25 ? 20.938 -7.863 39.719 1 38.16 25 GLU B C 1
ATOM 3186 O O . GLU B 1 25 ? 20 -7.277 39.156 1 38.16 25 GLU B O 1
ATOM 3191 N N . ASP B 1 26 ? 21.812 -7.188 40.438 1 38.06 26 ASP B N 1
ATOM 3192 C CA . ASP B 1 26 ? 21.766 -5.738 40.594 1 38.06 26 ASP B CA 1
ATOM 3193 C C . ASP B 1 26 ? 22.141 -5.027 39.312 1 38.06 26 ASP B C 1
ATOM 3195 O O . ASP B 1 26 ? 21.594 -3.975 38.969 1 38.06 26 ASP B O 1
ATOM 3199 N N . LEU B 1 27 ? 23.281 -5.512 38.688 1 32.78 27 LEU B N 1
ATOM 3200 C CA . LEU B 1 27 ? 23.688 -4.82 37.469 1 32.78 27 LEU B CA 1
ATOM 3201 C C . LEU B 1 27 ? 22.641 -4.996 36.375 1 32.78 27 LEU B C 1
ATOM 3203 O O . LEU B 1 27 ? 22.484 -4.121 35.531 1 32.78 27 LEU B O 1
ATOM 3207 N N . SER B 1 28 ? 22.062 -6.277 36.344 1 33.91 28 SER B N 1
ATOM 3208 C CA . SER B 1 28 ? 21 -6.457 35.344 1 33.91 28 SER B CA 1
ATOM 3209 C C . SER B 1 28 ? 19.828 -5.531 35.625 1 33.91 28 SER B C 1
ATOM 3211 O O . SER B 1 28 ? 19.188 -5.043 34.688 1 33.91 28 SER B O 1
ATOM 3213 N N . MET B 1 29 ? 19.5 -5.191 36.906 1 31.83 29 MET B N 1
ATOM 3214 C CA . MET B 1 29 ? 18.453 -4.258 37.281 1 31.83 29 MET B CA 1
ATOM 3215 C C . MET B 1 29 ? 18.844 -2.826 36.938 1 31.83 29 MET B C 1
ATOM 3217 O O . MET B 1 29 ? 17.969 -2.006 36.625 1 31.83 29 MET B O 1
ATOM 3221 N N . SER B 1 30 ? 20.062 -2.361 37.281 1 33.34 30 SER B N 1
ATOM 3222 C CA . SER B 1 30 ? 20.453 -0.97 37.125 1 33.34 30 SER B CA 1
ATOM 3223 C C . SER B 1 30 ? 20.484 -0.58 35.625 1 33.34 30 SER B C 1
ATOM 3225 O O . SER B 1 30 ? 20.172 0.561 35.281 1 33.34 30 SER B O 1
ATOM 3227 N N . LEU B 1 31 ? 21.203 -1.327 34.812 1 30.94 31 LEU B N 1
ATOM 3228 C CA . LEU B 1 31 ? 21.234 -1.024 33.375 1 30.94 31 LEU B CA 1
ATOM 3229 C C . LEU B 1 31 ? 19.844 -1.098 32.781 1 30.94 31 LEU B C 1
ATOM 3231 O O . LEU B 1 31 ? 19.609 -0.614 31.672 1 30.94 31 LEU B O 1
ATOM 3235 N N . LEU B 1 32 ? 18.875 -1.902 33.344 1 31 32 LEU B N 1
ATOM 3236 C CA . LEU B 1 32 ? 17.453 -1.874 33.031 1 31 32 LEU B CA 1
ATOM 3237 C C . LEU B 1 32 ? 16.828 -0.526 33.375 1 31 32 LEU B C 1
ATOM 3239 O O . LEU B 1 32 ? 15.766 -0.171 32.906 1 31 32 LEU B O 1
ATOM 3243 N N . GLN B 1 33 ? 17.141 0.078 34.594 1 30.7 33 GLN B N 1
ATOM 3244 C CA . GLN B 1 33 ? 16.516 1.266 35.156 1 30.7 33 GLN B CA 1
ATOM 3245 C C . GLN B 1 33 ? 16.828 2.508 34.344 1 30.7 33 GLN B C 1
ATOM 3247 O O . GLN B 1 33 ? 16.234 3.564 34.531 1 30.7 33 GLN B O 1
ATOM 3252 N N . GLN B 1 34 ? 18.094 2.797 34.031 1 30.28 34 GLN B N 1
ATOM 3253 C CA . GLN B 1 34 ? 18.047 4.125 33.438 1 30.28 34 GLN B CA 1
ATOM 3254 C C . GLN B 1 34 ? 17.109 4.141 32.219 1 30.28 34 GLN B C 1
ATOM 3256 O O . GLN B 1 34 ? 17.562 4.348 31.094 1 30.28 34 GLN B O 1
ATOM 3261 N N . LYS B 1 35 ? 16.109 3.195 32.156 1 34.28 35 LYS B N 1
ATOM 3262 C CA . LYS B 1 35 ? 14.898 3.18 31.344 1 34.28 35 LYS B CA 1
ATOM 3263 C C . LYS B 1 35 ? 14.258 4.562 31.266 1 34.28 35 LYS B C 1
ATOM 3265 O O . LYS B 1 35 ? 13.773 5.078 32.281 1 34.28 35 LYS B O 1
ATOM 3270 N N . HIS B 1 36 ? 14.875 5.543 30.594 1 34.5 36 HIS B N 1
ATOM 3271 C CA . HIS B 1 36 ? 13.898 6.59 30.328 1 34.5 36 HIS B CA 1
ATOM 3272 C C . HIS B 1 36 ? 12.477 6.055 30.422 1 34.5 36 HIS B C 1
ATOM 3274 O O . HIS B 1 36 ? 12.125 5.09 29.734 1 34.5 36 HIS B O 1
ATOM 3280 N N . ARG B 1 37 ? 11.812 5.918 31.469 1 35.81 37 ARG B N 1
ATOM 3281 C CA . ARG B 1 37 ? 10.414 5.508 31.578 1 35.81 37 ARG B CA 1
ATOM 3282 C C . ARG B 1 37 ? 9.656 5.781 30.297 1 35.81 37 ARG B C 1
ATOM 3284 O O . ARG B 1 37 ? 9.758 6.871 29.719 1 35.81 37 ARG B O 1
ATOM 3291 N N . VAL B 1 38 ? 9.266 4.957 29.359 1 43.25 38 VAL B N 1
ATOM 3292 C CA . VAL B 1 38 ? 8.312 4.957 28.266 1 43.25 38 VAL B CA 1
ATOM 3293 C C . VAL B 1 38 ? 7.375 6.16 28.391 1 43.25 38 VAL B C 1
ATOM 3295 O O . VAL B 1 38 ? 6.754 6.578 27.406 1 43.25 38 VAL B O 1
ATOM 3298 N N . GLY B 1 39 ? 6.969 6.617 29.562 1 47.5 39 GLY B N 1
ATOM 3299 C CA . GLY B 1 39 ? 5.941 7.617 29.812 1 47.5 39 GLY B CA 1
ATOM 3300 C C . GLY B 1 39 ? 6.207 8.938 29.109 1 47.5 39 GLY B C 1
ATOM 3301 O O . GLY B 1 39 ? 5.27 9.609 28.688 1 47.5 39 GLY B O 1
ATOM 3302 N N . ASP B 1 40 ? 7.434 9.508 29.047 1 60.34 40 ASP B N 1
ATOM 3303 C CA . ASP B 1 40 ? 7.801 10.906 28.844 1 60.34 40 ASP B CA 1
ATOM 3304 C C . ASP B 1 40 ? 7.855 11.258 27.359 1 60.34 40 ASP B C 1
ATOM 3306 O O . ASP B 1 40 ? 7.762 12.43 27 1 60.34 40 ASP B O 1
ATOM 3310 N N . CYS B 1 41 ? 7.566 10.414 26.547 1 78 41 CYS B N 1
ATOM 3311 C CA . CYS B 1 41 ? 7.867 10.781 25.156 1 78 41 CYS B CA 1
ATOM 3312 C C . CYS B 1 41 ? 6.66 11.43 24.5 1 78 41 CYS B C 1
ATOM 3314 O O . CYS B 1 41 ? 6.789 12.055 23.438 1 78 41 CYS B O 1
ATOM 3316 N N . SER B 1 42 ? 5.574 11.383 25.172 1 79 42 SER B N 1
ATOM 3317 C CA . SER B 1 42 ? 4.359 11.883 24.531 1 79 42 SER B CA 1
ATOM 3318 C C . SER B 1 42 ? 3.689 12.953 25.391 1 79 42 SER B C 1
ATOM 3320 O O . SER B 1 42 ? 2.471 13.125 25.328 1 79 42 SER B O 1
ATOM 3322 N N . GLY B 1 43 ? 4.547 13.633 26.25 1 75.75 43 GLY B N 1
ATOM 3323 C CA . GLY B 1 43 ? 3.988 14.688 27.078 1 75.75 43 GLY B CA 1
ATOM 3324 C C . GLY B 1 43 ? 2.955 14.18 28.062 1 75.75 43 GLY B C 1
ATOM 3325 O O . GLY B 1 43 ? 2.057 14.922 28.469 1 75.75 43 GLY B O 1
ATOM 3326 N N . GLY B 1 44 ? 3.025 12.914 28.344 1 74.62 44 GLY B N 1
ATOM 3327 C CA . GLY B 1 44 ? 2.08 12.328 29.281 1 74.62 44 GLY B CA 1
ATOM 3328 C C . GLY B 1 44 ? 0.863 11.734 28.594 1 74.62 44 GLY B C 1
ATOM 3329 O O . GLY B 1 44 ? 0.005 11.141 29.266 1 74.62 44 GLY B O 1
ATOM 3330 N N . TYR B 1 45 ? 0.737 11.891 27.312 1 78 45 TYR B N 1
ATOM 3331 C CA . TYR B 1 45 ? -0.376 11.312 26.562 1 78 45 TYR B CA 1
ATOM 3332 C C . TYR B 1 45 ? -0.116 9.844 26.25 1 78 45 TYR B C 1
ATOM 3334 O O . TYR B 1 45 ? 0.959 9.484 25.766 1 78 45 TYR B O 1
ATOM 3342 N N . GLY B 1 46 ? -1.1 8.945 26.562 1 74 46 GLY B N 1
ATOM 3343 C CA . GLY B 1 46 ? -0.988 7.531 26.219 1 74 46 GLY B CA 1
ATOM 3344 C C . GLY B 1 46 ? -1.336 7.23 24.781 1 74 46 GLY B C 1
ATOM 3345 O O . GLY B 1 46 ? -1.715 8.133 24.031 1 74 46 GLY B O 1
ATOM 3346 N N . PRO B 1 47 ? -1.194 5.941 24.422 1 75.38 47 PRO B N 1
ATOM 3347 C CA . PRO B 1 47 ? -1.554 5.566 23.047 1 75.38 47 PRO B CA 1
ATOM 3348 C C . PRO B 1 47 ? -2.984 5.957 22.688 1 75.38 47 PRO B C 1
ATOM 3350 O O . PRO B 1 47 ? -3.889 5.844 23.516 1 75.38 47 PRO B O 1
ATOM 3353 N N . GLY B 1 48 ? -3.141 6.543 21.516 1 79.69 48 GLY B N 1
ATOM 3354 C CA . GLY B 1 48 ? -4.465 6.945 21.078 1 79.69 48 GLY B CA 1
ATOM 3355 C C . GLY B 1 48 ? -4.504 8.352 20.516 1 79.69 48 GLY B C 1
ATOM 3356 O O . GLY B 1 48 ? -3.498 8.844 20 1 79.69 48 GLY B O 1
ATOM 3357 N N . GLN B 1 49 ? -5.723 8.906 20.469 1 85.44 49 GLN B N 1
ATOM 3358 C CA . GLN B 1 49 ? -5.957 10.25 19.953 1 85.44 49 GLN B CA 1
ATOM 3359 C C . GLN B 1 49 ? -6.246 11.234 21.078 1 85.44 49 GLN B C 1
ATOM 3361 O O . GLN B 1 49 ? -6.996 10.922 22.016 1 85.44 49 GLN B O 1
ATOM 3366 N N . HIS B 1 50 ? -5.594 12.422 20.969 1 84.75 50 HIS B N 1
ATOM 3367 C CA . HIS B 1 50 ? -5.742 13.461 21.984 1 84.75 50 HIS B CA 1
ATOM 3368 C C . HIS B 1 50 ? -5.914 14.836 21.359 1 84.75 50 HIS B C 1
ATOM 3370 O O . HIS B 1 50 ? -5.316 15.125 20.312 1 84.75 50 HIS B O 1
ATOM 3376 N N . ILE B 1 51 ? -6.75 15.648 21.984 1 88.5 51 ILE B N 1
ATOM 3377 C CA . ILE B 1 51 ? -6.84 17.047 21.594 1 88.5 51 ILE B CA 1
ATOM 3378 C C . ILE B 1 51 ? -5.934 17.891 22.5 1 88.5 51 ILE B C 1
ATOM 3380 O O . ILE B 1 51 ? -6.176 17.984 23.703 1 88.5 51 ILE B O 1
ATOM 3384 N N . VAL B 1 52 ? -4.945 18.406 21.969 1 89.44 52 VAL B N 1
ATOM 3385 C CA . VAL B 1 52 ? -4.031 19.281 22.688 1 89.44 52 VAL B CA 1
ATOM 3386 C C . VAL B 1 52 ? -4.422 20.734 22.453 1 89.44 52 VAL B C 1
ATOM 3388 O O . VAL B 1 52 ? -4.617 21.172 21.312 1 89.44 52 VAL B O 1
ATOM 3391 N N . GLN B 1 53 ? -4.48 21.5 23.516 1 90.44 53 GLN B N 1
ATOM 3392 C CA . GLN B 1 53 ? -4.848 22.906 23.422 1 90.44 53 GLN B CA 1
ATOM 3393 C C . GLN B 1 53 ? -3.654 23.812 23.734 1 90.44 53 GLN B C 1
ATOM 3395 O O . GLN B 1 53 ? -2.859 23.516 24.625 1 90.44 53 GLN B O 1
ATOM 3400 N N . LEU B 1 54 ? -3.545 24.766 22.938 1 92.12 54 LEU B N 1
ATOM 3401 C CA . LEU B 1 54 ? -2.568 25.844 23.141 1 92.12 54 LEU B CA 1
ATOM 3402 C C . LEU B 1 54 ? -3.26 27.156 23.469 1 92.12 54 LEU B C 1
ATOM 3404 O O . LEU B 1 54 ? -3.459 28 22.594 1 92.12 54 LEU B O 1
ATOM 3408 N N . PRO B 1 55 ? -3.518 27.328 24.766 1 89.69 55 PRO B N 1
ATOM 3409 C CA . PRO B 1 55 ? -4.324 28.469 25.188 1 89.69 55 PRO B CA 1
ATOM 3410 C C . PRO B 1 55 ? -3.67 29.812 24.844 1 89.69 55 PRO B C 1
ATOM 3412 O O . PRO B 1 55 ? -4.367 30.797 24.562 1 89.69 55 PRO B O 1
ATOM 3415 N N . GLU B 1 56 ? -2.404 29.875 24.875 1 90.69 56 GLU B N 1
ATOM 3416 C CA . GLU B 1 56 ? -1.688 31.125 24.656 1 90.69 56 GLU B CA 1
ATOM 3417 C C . GLU B 1 56 ? -1.994 31.703 23.266 1 90.69 56 GLU B C 1
ATOM 3419 O O . GLU B 1 56 ? -1.957 32.906 23.078 1 90.69 56 GLU B O 1
ATOM 3424 N N . ILE B 1 57 ? -2.326 30.812 22.297 1 93.69 57 ILE B N 1
ATOM 3425 C CA . ILE B 1 57 ? -2.633 31.312 20.953 1 93.69 57 ILE B CA 1
ATOM 3426 C C . ILE B 1 57 ? -4.047 30.891 20.562 1 93.69 57 ILE B C 1
ATOM 3428 O O . ILE B 1 57 ? -4.469 31.109 19.422 1 93.69 57 ILE B O 1
ATOM 3432 N N . GLN B 1 58 ? -4.754 30.297 21.422 1 92.88 58 GLN B N 1
ATOM 3433 C CA . GLN B 1 58 ? -6.145 29.875 21.281 1 92.88 58 GLN B CA 1
ATOM 3434 C C . GLN B 1 58 ? -6.32 28.953 20.078 1 92.88 58 GLN B C 1
ATOM 3436 O O . GLN B 1 58 ? -7.203 29.172 19.25 1 92.88 58 GLN B O 1
ATOM 3441 N N . ARG B 1 59 ? -5.465 27.953 19.969 1 94.75 59 ARG B N 1
ATOM 3442 C CA . ARG B 1 59 ? -5.512 26.922 18.938 1 94.75 59 ARG B CA 1
ATOM 3443 C C . ARG B 1 59 ? -5.406 25.531 19.531 1 94.75 59 ARG B C 1
ATOM 3445 O O . ARG B 1 59 ? -5.145 25.375 20.734 1 94.75 59 ARG B O 1
ATOM 3452 N N . GLN B 1 60 ? -5.719 24.516 18.766 1 93 60 GLN B N 1
ATOM 3453 C CA . GLN B 1 60 ? -5.629 23.125 19.219 1 93 60 GLN B CA 1
ATOM 3454 C C . GLN B 1 60 ? -5.246 22.203 18.062 1 93 60 GLN B C 1
ATOM 3456 O O . GLN B 1 60 ? -5.387 22.562 16.891 1 93 60 GLN B O 1
ATOM 3461 N N . PHE B 1 61 ? -4.762 21.094 18.375 1 95.19 61 PHE B N 1
ATOM 3462 C CA . PHE B 1 61 ? -4.477 20.062 17.375 1 95.19 61 PHE B CA 1
ATOM 3463 C C . PHE B 1 61 ? -4.766 18.672 17.922 1 95.19 61 PHE B C 1
ATOM 3465 O O . PHE B 1 61 ? -4.84 18.484 19.141 1 95.19 61 PHE B O 1
ATOM 3472 N N . LEU B 1 62 ? -5.074 17.812 17 1 92.81 62 LEU B N 1
ATOM 3473 C CA . LEU B 1 62 ? -5.211 16.391 17.328 1 92.81 62 LEU B CA 1
ATOM 3474 C C . LEU B 1 62 ? -3.844 15.719 17.391 1 92.81 62 LEU B C 1
ATOM 3476 O O . LEU B 1 62 ? -3.049 15.828 16.453 1 92.81 62 LEU B O 1
ATOM 3480 N N . PHE B 1 63 ? -3.502 15.125 18.547 1 92.12 63 PHE B N 1
ATOM 3481 C CA . PHE B 1 63 ? -2.24 14.43 18.781 1 92.12 63 PHE B CA 1
ATOM 3482 C C . PHE B 1 63 ? -2.451 12.922 18.812 1 92.12 63 PHE B C 1
ATOM 3484 O O . PHE B 1 63 ? -3.252 12.414 19.594 1 92.12 63 PHE B O 1
ATOM 3491 N N . ILE B 1 64 ? -1.8 12.219 17.875 1 90.38 64 ILE B N 1
ATOM 3492 C CA . ILE B 1 64 ? -1.925 10.773 17.797 1 90.38 64 ILE B CA 1
ATOM 3493 C C . ILE B 1 64 ? -0.663 10.109 18.344 1 90.38 64 ILE B C 1
ATOM 3495 O O . ILE B 1 64 ? 0.439 10.352 17.844 1 90.38 64 ILE B O 1
ATOM 3499 N N . VAL B 1 65 ? -0.869 9.281 19.328 1 85.12 65 VAL B N 1
ATOM 3500 C CA . VAL B 1 65 ? 0.219 8.555 19.969 1 85.12 65 VAL B CA 1
ATOM 3501 C C . VAL B 1 65 ? 0.13 7.074 19.625 1 85.12 65 VAL B C 1
ATOM 3503 O O . VAL B 1 65 ? -0.871 6.418 19.922 1 85.12 65 VAL B O 1
ATOM 3506 N N . PRO B 1 66 ? 1.161 6.562 18.859 1 83.56 66 PRO B N 1
ATOM 3507 C CA . PRO B 1 66 ? 1.133 5.129 18.562 1 83.56 66 PRO B CA 1
ATOM 3508 C C . PRO B 1 66 ? 1.288 4.262 19.797 1 83.56 66 PRO B C 1
ATOM 3510 O O . PRO B 1 66 ? 1.74 4.746 20.844 1 83.56 66 PRO B O 1
ATOM 3513 N N . ARG B 1 67 ? 0.949 2.967 19.719 1 77.31 67 ARG B N 1
ATOM 3514 C CA . ARG B 1 67 ? 1.006 2.029 20.828 1 77.31 67 ARG B CA 1
ATOM 3515 C C . ARG B 1 67 ? 2.449 1.722 21.219 1 77.31 67 ARG B C 1
ATOM 3517 O O . ARG B 1 67 ? 2.723 1.309 22.344 1 77.31 67 ARG B O 1
ATOM 3524 N N . ASP B 1 68 ? 3.316 1.857 20.172 1 75.44 68 ASP B N 1
ATOM 3525 C CA . ASP B 1 68 ? 4.738 1.604 20.375 1 75.44 68 ASP B CA 1
ATOM 3526 C C . ASP B 1 68 ? 5.59 2.506 19.484 1 75.44 68 ASP B C 1
ATOM 3528 O O . ASP B 1 68 ? 5.105 3.037 18.484 1 75.44 68 ASP B O 1
ATOM 3532 N N . HIS B 1 69 ? 6.715 2.764 20.016 1 77.81 69 HIS B N 1
ATOM 3533 C CA . HIS B 1 69 ? 7.711 3.496 19.25 1 77.81 69 HIS B CA 1
ATOM 3534 C C . HIS B 1 69 ? 9.109 2.949 19.5 1 77.81 69 HIS B C 1
ATOM 3536 O O . HIS B 1 69 ? 9.312 2.133 20.391 1 77.81 69 HIS B O 1
ATOM 3542 N N . ALA B 1 70 ? 9.945 3.361 18.625 1 73.44 70 ALA B N 1
ATOM 3543 C CA . ALA B 1 70 ? 11.328 2.924 18.797 1 73.44 70 ALA B CA 1
ATOM 3544 C C . ALA B 1 70 ? 11.875 3.338 20.156 1 73.44 70 ALA B C 1
ATOM 3546 O O . ALA B 1 70 ? 11.578 4.43 20.656 1 73.44 70 ALA B O 1
ATOM 3547 N N . PRO B 1 71 ? 12.43 2.49 21.016 1 63.75 71 PRO B N 1
ATOM 3548 C CA . PRO B 1 71 ? 12.828 2.707 22.406 1 63.75 71 PRO B CA 1
ATOM 3549 C C . PRO B 1 71 ? 13.773 3.9 22.562 1 63.75 71 PRO B C 1
ATOM 3551 O O . PRO B 1 71 ? 13.648 4.66 23.531 1 63.75 71 PRO B O 1
ATOM 3554 N N . LEU B 1 72 ? 14.945 3.941 22.125 1 59.81 72 LEU B N 1
ATOM 3555 C CA . LEU B 1 72 ? 15.977 4.863 22.578 1 59.81 72 LEU B CA 1
ATOM 3556 C C . LEU B 1 72 ? 16.078 6.07 21.656 1 59.81 72 LEU B C 1
ATOM 3558 O O . LEU B 1 72 ? 16.953 6.926 21.844 1 59.81 72 LEU B O 1
ATOM 3562 N N . ALA B 1 73 ? 14.922 6.465 21.047 1 69.06 73 ALA B N 1
ATOM 3563 C CA . ALA B 1 73 ? 15.281 7.473 20.047 1 69.06 73 ALA B CA 1
ATOM 3564 C C . ALA B 1 73 ? 14.242 8.586 20 1 69.06 73 ALA B C 1
ATOM 3566 O O . ALA B 1 73 ? 13.172 8.477 20.609 1 69.06 73 ALA B O 1
ATOM 3567 N N . LYS B 1 74 ? 14.734 9.852 19.797 1 88.19 74 LYS B N 1
ATOM 3568 C CA . LYS B 1 74 ? 13.82 10.875 19.281 1 88.19 74 LYS B CA 1
ATOM 3569 C C . LYS B 1 74 ? 12.969 10.328 18.141 1 88.19 74 LYS B C 1
ATOM 3571 O O . LYS B 1 74 ? 13.453 9.555 17.312 1 88.19 74 LYS B O 1
ATOM 3576 N N . ILE B 1 75 ? 11.672 10.523 18.297 1 92.38 75 ILE B N 1
ATOM 3577 C CA . ILE B 1 75 ? 10.695 9.867 17.438 1 92.38 75 ILE B CA 1
ATOM 3578 C C . ILE B 1 75 ? 10.211 10.844 16.375 1 92.38 75 ILE B C 1
ATOM 3580 O O . ILE B 1 75 ? 9.844 11.984 16.688 1 92.38 75 ILE B O 1
ATOM 3584 N N . PRO B 1 76 ? 10.258 10.461 15.125 1 95.06 76 PRO B N 1
ATOM 3585 C CA . PRO B 1 76 ? 9.727 11.32 14.062 1 95.06 76 PRO B CA 1
ATOM 3586 C C . PRO B 1 76 ? 8.234 11.594 14.227 1 95.06 76 PRO B C 1
ATOM 3588 O O . PRO B 1 76 ? 7.551 10.891 14.977 1 95.06 76 PRO B O 1
ATOM 3591 N N . ALA B 1 77 ? 7.77 12.648 13.523 1 96.94 77 ALA B N 1
ATOM 3592 C CA . ALA B 1 77 ? 6.352 12.984 13.555 1 96.94 77 ALA B CA 1
ATOM 3593 C C . ALA B 1 77 ? 5.859 13.445 12.188 1 96.94 77 ALA B C 1
ATOM 3595 O O . ALA B 1 77 ? 6.656 13.859 11.344 1 96.94 77 ALA B O 1
ATOM 3596 N N . MET B 1 78 ? 4.609 13.25 12.016 1 97.31 78 MET B N 1
ATOM 3597 C CA . MET B 1 78 ? 3.939 13.734 10.812 1 97.31 78 MET B CA 1
ATOM 3598 C C . MET B 1 78 ? 2.896 14.789 11.164 1 97.31 78 MET B C 1
ATOM 3600 O O . MET B 1 78 ? 2.18 14.656 12.156 1 97.31 78 MET B O 1
ATOM 3604 N N . MET B 1 79 ? 2.814 15.812 10.336 1 98.44 79 MET B N 1
ATOM 3605 C CA . MET B 1 79 ? 1.723 16.781 10.406 1 98.44 79 MET B CA 1
ATOM 3606 C C . MET B 1 79 ? 0.856 16.719 9.148 1 98.44 79 MET B C 1
ATOM 3608 O O . MET B 1 79 ? 1.366 16.5 8.047 1 98.44 79 MET B O 1
ATOM 3612 N N . PHE B 1 80 ? -0.418 16.875 9.312 1 98.31 80 PHE B N 1
ATOM 3613 C CA . PHE B 1 80 ? -1.294 16.938 8.148 1 98.31 80 PHE B CA 1
ATOM 3614 C C . PHE B 1 80 ? -2.352 18.016 8.312 1 98.31 80 PHE B C 1
ATOM 3616 O O . PHE B 1 80 ? -3 18.109 9.359 1 98.31 80 PHE B O 1
ATOM 3623 N N . PHE B 1 81 ? -2.549 18.797 7.293 1 98 81 PHE B N 1
ATOM 3624 C CA . PHE B 1 81 ? -3.496 19.906 7.301 1 98 81 PHE B CA 1
ATOM 3625 C C . PHE B 1 81 ? -4.719 19.562 6.453 1 98 81 PHE B C 1
ATOM 3627 O O . PHE B 1 81 ? -4.602 19.297 5.258 1 98 81 PHE B O 1
ATOM 3634 N N . HIS B 1 82 ? -5.902 19.641 7.094 1 94.44 82 HIS B N 1
ATOM 3635 C CA . HIS B 1 82 ? -7.141 19.234 6.441 1 94.44 82 HIS B CA 1
ATOM 3636 C C . HIS B 1 82 ? -7.605 20.281 5.434 1 94.44 82 HIS B C 1
ATOM 3638 O O . HIS B 1 82 ? -7.176 21.438 5.492 1 94.44 82 HIS B O 1
ATOM 3644 N N . GLY B 1 83 ? -8.445 19.844 4.496 1 91.69 83 GLY B N 1
ATOM 3645 C CA . GLY B 1 83 ? -9.031 20.734 3.502 1 91.69 83 GLY B CA 1
ATOM 3646 C C . GLY B 1 83 ? -10.141 21.594 4.059 1 91.69 83 GLY B C 1
ATOM 3647 O O . GLY B 1 83 ? -10.516 21.469 5.223 1 91.69 83 GLY B O 1
ATOM 3648 N N . MET B 1 84 ? -10.617 22.406 3.127 1 89.25 84 MET B N 1
ATOM 3649 C CA . MET B 1 84 ? -11.781 23.203 3.506 1 89.25 84 MET B CA 1
ATOM 3650 C C . MET B 1 84 ? -12.977 22.297 3.793 1 89.25 84 MET B C 1
ATOM 3652 O O . MET B 1 84 ? -13.164 21.281 3.129 1 89.25 84 MET B O 1
ATOM 3656 N N . TYR B 1 85 ? -13.75 22.547 4.855 1 85.12 85 TYR B N 1
ATOM 3657 C CA . TYR B 1 85 ? -14.977 21.859 5.254 1 85.12 85 TYR B CA 1
ATOM 3658 C C . TYR B 1 85 ? -14.664 20.531 5.938 1 85.12 85 TYR B C 1
ATOM 3660 O O . TYR B 1 85 ? -15.562 19.719 6.168 1 85.12 85 TYR B O 1
ATOM 3668 N N . GLN B 1 86 ? -13.422 20.344 6.168 1 88.12 86 GLN B N 1
ATOM 3669 C CA . GLN B 1 86 ? -13.016 19.094 6.812 1 88.12 86 GLN B CA 1
ATOM 3670 C C . GLN B 1 86 ? -12.492 19.344 8.219 1 88.12 86 GLN B C 1
ATOM 3672 O O . GLN B 1 86 ? -12.43 20.5 8.664 1 88.12 86 GLN B O 1
ATOM 3677 N N . SER B 1 87 ? -12.195 18.312 8.93 1 87.44 87 SER B N 1
ATOM 3678 C CA . SER B 1 87 ? -11.625 18.344 10.273 1 87.44 87 SER B CA 1
ATOM 3679 C C . SER B 1 87 ? -10.438 17.375 10.375 1 87.44 87 SER B C 1
ATOM 3681 O O . SER B 1 87 ? -10.219 16.562 9.484 1 87.44 87 SER B O 1
ATOM 3683 N N . PRO B 1 88 ? -9.703 17.516 11.422 1 91.75 88 PRO B N 1
ATOM 3684 C CA . PRO B 1 88 ? -8.633 16.547 11.625 1 91.75 88 PRO B CA 1
ATOM 3685 C C . PRO B 1 88 ? -9.148 15.102 11.703 1 91.75 88 PRO B C 1
ATOM 3687 O O . PRO B 1 88 ? -8.477 14.18 11.234 1 91.75 88 PRO B O 1
ATOM 3690 N N . PHE B 1 89 ? -10.359 14.938 12.188 1 86.25 89 PHE B N 1
ATOM 3691 C CA . PHE B 1 89 ? -10.938 13.602 12.258 1 86.25 89 PHE B CA 1
ATOM 3692 C C . PHE B 1 89 ? -11.203 13.055 10.867 1 86.25 89 PHE B C 1
ATOM 3694 O O . PHE B 1 89 ? -10.977 11.875 10.602 1 86.25 89 PHE B O 1
ATOM 3701 N N . PHE B 1 90 ? -11.641 13.922 10.047 1 84.88 90 PHE B N 1
ATOM 3702 C CA . PHE B 1 90 ? -11.859 13.531 8.664 1 84.88 90 PHE B CA 1
ATOM 3703 C C . PHE B 1 90 ? -10.555 13.102 8.008 1 84.88 90 PHE B C 1
ATOM 3705 O O . PHE B 1 90 ? -10.492 12.055 7.363 1 84.88 90 PHE B O 1
ATOM 3712 N N . SER B 1 91 ? -9.508 13.859 8.195 1 89.88 91 SER B N 1
ATOM 3713 C CA . SER B 1 91 ? -8.211 13.562 7.594 1 89.88 91 SER B CA 1
ATOM 3714 C C . SER B 1 91 ? -7.641 12.258 8.133 1 89.88 91 SER B C 1
ATOM 3716 O O . SER B 1 91 ? -7.023 11.492 7.395 1 89.88 91 SER B O 1
ATOM 3718 N N . LEU B 1 92 ? -7.832 12.117 9.391 1 88.62 92 LEU B N 1
ATOM 3719 C CA . LEU B 1 92 ? -7.328 10.898 10.023 1 88.62 92 LEU B CA 1
ATOM 3720 C C . LEU B 1 92 ? -7.906 9.656 9.344 1 88.62 92 LEU B C 1
ATOM 3722 O O . LEU B 1 92 ? -7.172 8.719 9.039 1 88.62 92 LEU B O 1
ATOM 3726 N N . ARG B 1 93 ? -9.094 9.664 9.047 1 81.81 93 ARG B N 1
ATOM 3727 C CA . ARG B 1 93 ? -9.781 8.523 8.438 1 81.81 93 ARG B CA 1
ATOM 3728 C C . ARG B 1 93 ? -9.5 8.453 6.941 1 81.81 93 ARG B C 1
ATOM 3730 O O . ARG B 1 93 ? -9.227 7.371 6.41 1 81.81 93 ARG B O 1
ATOM 3737 N N . LEU B 1 94 ? -9.547 9.594 6.344 1 81.25 94 LEU B N 1
ATOM 3738 C CA . LEU B 1 94 ? -9.305 9.664 4.906 1 81.25 94 LEU B CA 1
ATOM 3739 C C . LEU B 1 94 ? -7.938 9.086 4.559 1 81.25 94 LEU B C 1
ATOM 3741 O O . LEU B 1 94 ? -7.801 8.367 3.564 1 81.25 94 LEU B O 1
ATOM 3745 N N . LEU B 1 95 ? -7.035 9.32 5.375 1 87.12 95 LEU B N 1
ATOM 3746 C CA . LEU B 1 95 ? -5.652 8.969 5.066 1 87.12 95 LEU B CA 1
ATOM 3747 C C . LEU B 1 95 ? -5.305 7.598 5.637 1 87.12 95 LEU B C 1
ATOM 3749 O O . LEU B 1 95 ? -4.254 7.035 5.312 1 87.12 95 LEU B O 1
ATOM 3753 N N . GLY B 1 96 ? -6.148 7.004 6.469 1 83.12 96 GLY B N 1
ATOM 3754 C CA . GLY B 1 96 ? -5.746 5.801 7.18 1 83.12 96 GLY B CA 1
ATOM 3755 C C . GLY B 1 96 ? -4.496 5.996 8.023 1 83.12 96 GLY B C 1
ATOM 3756 O O . GLY B 1 96 ? -3.646 5.105 8.094 1 83.12 96 GLY B O 1
ATOM 3757 N N . LEU B 1 97 ? -4.371 7.113 8.617 1 88.31 97 LEU B N 1
ATOM 3758 C CA . LEU B 1 97 ? -3.135 7.547 9.258 1 88.31 97 LEU B CA 1
ATOM 3759 C C . LEU B 1 97 ? -2.812 6.668 10.461 1 88.31 97 LEU B C 1
ATOM 3761 O O . LEU B 1 97 ? -1.646 6.352 10.711 1 88.31 97 LEU B O 1
ATOM 3765 N N . PRO B 1 98 ? -3.812 6.266 11.258 1 81.44 98 PRO B N 1
ATOM 3766 C CA . PRO B 1 98 ? -3.477 5.496 12.461 1 81.44 98 PRO B CA 1
ATOM 3767 C C . PRO B 1 98 ? -2.67 4.238 12.148 1 81.44 98 PRO B C 1
ATOM 3769 O O . PRO B 1 98 ? -1.705 3.928 12.852 1 81.44 98 PRO B O 1
ATOM 3772 N N . ASP B 1 99 ? -2.992 3.551 11.031 1 78.12 99 ASP B N 1
ATOM 3773 C CA . ASP B 1 99 ? -2.281 2.328 10.664 1 78.12 99 ASP B CA 1
ATOM 3774 C C . ASP B 1 99 ? -0.816 2.621 10.352 1 78.12 99 ASP B C 1
ATOM 3776 O O . ASP B 1 99 ? 0.075 1.872 10.758 1 78.12 99 ASP B O 1
ATOM 3780 N N . GLN B 1 100 ? -0.605 3.67 9.617 1 86.5 100 GLN B N 1
ATOM 3781 C CA . GLN B 1 100 ? 0.764 3.998 9.234 1 86.5 100 GLN B CA 1
ATOM 3782 C C . GLN B 1 100 ? 1.568 4.496 10.43 1 86.5 100 GLN B C 1
ATOM 3784 O O . GLN B 1 100 ? 2.746 4.16 10.578 1 86.5 100 GLN B O 1
ATOM 3789 N N . LEU B 1 101 ? 0.94 5.293 11.289 1 89.44 101 LEU B N 1
ATOM 3790 C CA . LEU B 1 101 ? 1.621 5.785 12.484 1 89.44 101 LEU B CA 1
ATOM 3791 C C . LEU B 1 101 ? 1.986 4.633 13.414 1 89.44 101 LEU B C 1
ATOM 3793 O O . LEU B 1 101 ? 3.064 4.629 14.008 1 89.44 101 LEU B O 1
ATOM 3797 N N . GLU B 1 102 ? 1.097 3.709 13.523 1 80.56 102 GLU B N 1
ATOM 3798 C CA . GLU B 1 102 ? 1.38 2.527 14.328 1 80.56 102 GLU B CA 1
ATOM 3799 C C . GLU B 1 102 ? 2.527 1.715 13.734 1 80.56 102 GLU B C 1
ATOM 3801 O O . GLU B 1 102 ? 3.396 1.233 14.461 1 80.56 102 GLU B O 1
ATOM 3806 N N . ARG B 1 103 ? 2.496 1.571 12.445 1 79.75 103 ARG B N 1
ATOM 3807 C CA . ARG B 1 103 ? 3.494 0.755 11.766 1 79.75 103 ARG B CA 1
ATOM 3808 C C . ARG B 1 103 ? 4.891 1.337 11.938 1 79.75 103 ARG B C 1
ATOM 3810 O O . ARG B 1 103 ? 5.852 0.6 12.188 1 79.75 103 ARG B O 1
ATOM 3817 N N . TYR B 1 104 ? 5.043 2.592 11.805 1 86.12 104 TYR B N 1
ATOM 3818 C CA . TYR B 1 104 ? 6.355 3.229 11.859 1 86.12 104 TYR B CA 1
ATOM 3819 C C . TYR B 1 104 ? 6.719 3.621 13.281 1 86.12 104 TYR B C 1
ATOM 3821 O O . TYR B 1 104 ? 7.887 3.883 13.586 1 86.12 104 TYR B O 1
ATOM 3829 N N . GLY B 1 105 ? 5.633 3.68 14.18 1 85.81 105 GLY B N 1
ATOM 3830 C CA . GLY B 1 105 ? 5.848 4.156 15.539 1 85.81 105 GLY B CA 1
ATOM 3831 C C . GLY B 1 105 ? 6.102 5.652 15.609 1 85.81 105 GLY B C 1
ATOM 3832 O O . GLY B 1 105 ? 6.93 6.109 16.406 1 85.81 105 GLY B O 1
ATOM 3833 N N . TRP B 1 106 ? 5.523 6.434 14.734 1 91.94 106 TRP B N 1
ATOM 3834 C CA . TRP B 1 106 ? 5.723 7.879 14.68 1 91.94 106 TRP B CA 1
ATOM 3835 C C . TRP B 1 106 ? 4.5 8.617 15.219 1 91.94 106 TRP B C 1
ATOM 3837 O O . TRP B 1 106 ? 3.389 8.078 15.203 1 91.94 106 TRP B O 1
ATOM 3847 N N . PHE B 1 107 ? 4.703 9.812 15.672 1 93.62 107 PHE B N 1
ATOM 3848 C CA . PHE B 1 107 ? 3.607 10.617 16.203 1 93.62 107 PHE B CA 1
ATOM 3849 C C . PHE B 1 107 ? 2.863 11.32 15.07 1 93.62 107 PHE B C 1
ATOM 3851 O O . PHE B 1 107 ? 3.441 11.609 14.023 1 93.62 107 PHE B O 1
ATOM 3858 N N . GLY B 1 108 ? 1.604 11.508 15.297 1 96.69 108 GLY B N 1
ATOM 3859 C CA . GLY B 1 108 ? 0.786 12.297 14.391 1 96.69 108 GLY B CA 1
ATOM 3860 C C . GLY B 1 108 ? 0.278 13.586 15.008 1 96.69 108 GLY B C 1
ATOM 3861 O O . GLY B 1 108 ? -0.107 13.609 16.188 1 96.69 108 GLY B O 1
ATOM 3862 N N . ILE B 1 109 ? 0.332 14.648 14.258 1 97.81 109 ILE B N 1
ATOM 3863 C CA . ILE B 1 109 ? -0.165 15.961 14.656 1 97.81 109 ILE B CA 1
ATOM 3864 C C . ILE B 1 109 ? -1.069 16.531 13.562 1 97.81 109 ILE B C 1
ATOM 3866 O O . ILE B 1 109 ? -0.614 16.797 12.453 1 97.81 109 ILE B O 1
ATOM 3870 N N . LEU B 1 110 ? -2.324 16.719 13.859 1 97.25 110 LEU B N 1
ATOM 3871 C CA . LEU B 1 110 ? -3.297 17.234 12.898 1 97.25 110 LEU B CA 1
ATOM 3872 C C . LEU B 1 110 ? -3.957 18.5 13.438 1 97.25 110 LEU B C 1
ATOM 3874 O O . LEU B 1 110 ? -4.906 18.438 14.219 1 97.25 110 LEU B O 1
ATOM 3878 N N . PRO B 1 111 ? -3.473 19.625 12.977 1 97.81 111 PRO B N 1
ATOM 3879 C CA . PRO B 1 111 ? -3.992 20.906 13.461 1 97.81 111 PRO B CA 1
ATOM 3880 C C . PRO B 1 111 ? -5.391 21.203 12.938 1 97.81 111 PRO B C 1
ATOM 3882 O O . PRO B 1 111 ? -5.707 20.891 11.789 1 97.81 111 PRO B O 1
ATOM 3885 N N . TRP B 1 112 ? -6.188 21.844 13.812 1 95 112 TRP B N 1
ATOM 3886 C CA . TRP B 1 112 ? -7.465 22.391 13.352 1 95 112 TRP B CA 1
ATOM 3887 C C . TRP B 1 112 ? -7.258 23.656 12.539 1 95 112 TRP B C 1
ATOM 3889 O O . TRP B 1 112 ? -6.473 24.531 12.93 1 95 112 TRP B O 1
ATOM 3899 N N . GLY B 1 113 ? -7.875 23.703 11.367 1 95.38 113 GLY B N 1
ATOM 3900 C CA . GLY B 1 113 ? -7.953 24.984 10.664 1 95.38 113 GLY B CA 1
ATOM 3901 C C . GLY B 1 113 ? -8.82 26 11.375 1 95.38 113 GLY B C 1
ATOM 3902 O O . GLY B 1 113 ? -9.352 25.734 12.445 1 95.38 113 GLY B O 1
ATOM 3903 N N . ILE B 1 114 ? -8.883 27.156 10.766 1 91.69 114 ILE B N 1
ATOM 3904 C CA . ILE B 1 114 ? -9.641 28.266 11.336 1 91.69 114 ILE B CA 1
ATOM 3905 C C . ILE B 1 114 ? -10.953 28.453 10.578 1 91.69 114 ILE B C 1
ATOM 3907 O O . ILE B 1 114 ? -10.969 28.422 9.344 1 91.69 114 ILE B O 1
ATOM 3911 N N . PRO B 1 115 ? -12.047 28.594 11.336 1 85.06 115 PRO B N 1
ATOM 3912 C CA . PRO B 1 115 ? -13.273 28.969 10.617 1 85.06 115 PRO B CA 1
ATOM 3913 C C . PRO B 1 115 ? -13.133 30.297 9.883 1 85.06 115 PRO B C 1
ATOM 3915 O O . PRO B 1 115 ? -12.391 31.188 10.328 1 85.06 115 PRO B O 1
ATOM 3918 N N . GLU B 1 116 ? -13.812 30.438 8.797 1 78.75 116 GLU B N 1
ATOM 3919 C CA . GLU B 1 116 ? -13.688 31.594 7.906 1 78.75 116 GLU B CA 1
ATOM 3920 C C . GLU B 1 116 ? -13.875 32.906 8.664 1 78.75 116 GLU B C 1
ATOM 3922 O O . GLU B 1 116 ? -13.18 33.875 8.391 1 78.75 116 GLU B O 1
ATOM 3927 N N . ASN B 1 117 ? -14.711 32.938 9.641 1 81.44 117 ASN B N 1
ATOM 3928 C CA . ASN B 1 117 ? -15.023 34.188 10.305 1 81.44 117 ASN B CA 1
ATOM 3929 C C . ASN B 1 117 ? -14.398 34.25 11.695 1 81.44 117 ASN B C 1
ATOM 3931 O O . ASN B 1 117 ? -14.805 35.094 12.523 1 81.44 117 ASN B O 1
ATOM 3935 N N . GLU B 1 118 ? -13.422 33.469 11.922 1 87.75 118 GLU B N 1
ATOM 3936 C CA . GLU B 1 118 ? -12.789 33.438 13.234 1 87.75 118 GLU B CA 1
ATOM 3937 C C . GLU B 1 118 ? -11.266 33.531 13.117 1 87.75 118 GLU B C 1
ATOM 3939 O O . GLU B 1 118 ? -10.727 33.5 12.008 1 87.75 118 GLU B O 1
ATOM 3944 N N . THR B 1 119 ? -10.602 33.844 14.25 1 89.06 119 THR B N 1
ATOM 3945 C CA . THR B 1 119 ? -9.148 33.875 14.297 1 89.06 119 THR B CA 1
ATOM 3946 C C . THR B 1 119 ? -8.609 32.844 15.273 1 89.06 119 THR B C 1
ATOM 3948 O O . THR B 1 119 ? -7.398 32.688 15.453 1 89.06 119 THR B O 1
ATOM 3951 N N . THR B 1 120 ? -9.516 32.156 15.898 1 89.62 120 THR B N 1
ATOM 3952 C CA . THR B 1 120 ? -9.188 31.125 16.859 1 89.62 120 THR B CA 1
ATOM 3953 C C . THR B 1 120 ? -9.906 29.812 16.531 1 89.62 120 THR B C 1
ATOM 3955 O O . THR B 1 120 ? -10.82 29.797 15.703 1 89.62 120 THR B O 1
ATOM 3958 N N . SER B 1 121 ? -9.43 28.75 17 1 90.81 121 SER B N 1
ATOM 3959 C CA . SER B 1 121 ? -10.008 27.422 16.797 1 90.81 121 SER B CA 1
ATOM 3960 C C . SER B 1 121 ? -9.672 26.484 17.938 1 90.81 121 SER B C 1
ATOM 3962 O O . SER B 1 121 ? -8.688 25.734 17.891 1 90.81 121 SER B O 1
ATOM 3964 N N . MET B 1 12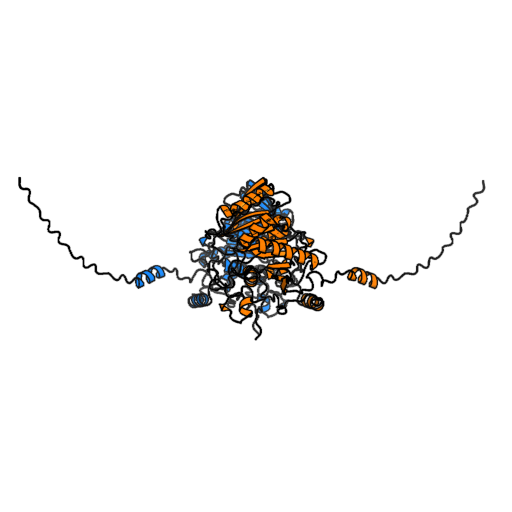2 ? -10.398 26.594 19.078 1 87.12 122 MET B N 1
ATOM 3965 C CA . MET B 1 122 ? -10.125 25.781 20.266 1 87.12 122 MET B CA 1
ATOM 3966 C C . MET B 1 122 ? -11.414 25.203 20.844 1 87.12 122 MET B C 1
ATOM 3968 O O . MET B 1 122 ? -11.57 25.141 22.062 1 87.12 122 MET B O 1
ATOM 3972 N N . GLY B 1 123 ? -12.328 24.875 19.938 1 83.75 123 GLY B N 1
ATOM 3973 C CA . GLY B 1 123 ? -13.648 24.406 20.344 1 83.75 123 GLY B CA 1
ATOM 3974 C C . GLY B 1 123 ? -13.68 22.922 20.641 1 83.75 123 GLY B C 1
ATOM 3975 O O . GLY B 1 123 ? -14.758 22.312 20.734 1 83.75 123 GLY B O 1
ATOM 3976 N N . GLY B 1 124 ? -12.547 22.297 20.734 1 84.06 124 GLY B N 1
ATOM 3977 C CA . GLY B 1 124 ? -12.5 20.891 21.062 1 84.06 124 GLY B CA 1
ATOM 3978 C C . GLY B 1 124 ? -12.984 20 19.938 1 84.06 124 GLY B C 1
ATOM 3979 O O . GLY B 1 124 ? -12.695 20.25 18.766 1 84.06 124 GLY B O 1
ATOM 3980 N N . GLN B 1 125 ? -13.695 18.984 20.297 1 81.31 125 GLN B N 1
ATOM 3981 C CA . GLN B 1 125 ? -14.148 17.969 19.344 1 81.31 125 GLN B CA 1
ATOM 3982 C C . GLN B 1 125 ? -15.156 18.547 18.359 1 81.31 125 GLN B C 1
ATOM 3984 O O . GLN B 1 125 ? -15.25 18.094 17.219 1 81.31 125 GLN B O 1
ATOM 3989 N N . ARG B 1 126 ? -15.766 19.562 18.781 1 81.12 126 ARG B N 1
ATOM 3990 C CA . ARG B 1 126 ? -16.828 20.125 17.969 1 81.12 126 ARG B CA 1
ATOM 3991 C C . ARG B 1 126 ? -16.281 21.109 16.938 1 81.12 126 ARG B C 1
ATOM 3993 O O . ARG B 1 126 ? -16.969 21.516 16.016 1 81.12 126 ARG B O 1
ATOM 4000 N N . GLN B 1 127 ? -15.07 21.484 17.266 1 85.38 127 GLN B N 1
ATOM 4001 C CA . GLN B 1 127 ? -14.461 22.422 16.344 1 85.38 127 GLN B CA 1
ATOM 4002 C C . GLN B 1 127 ? -14.422 21.859 14.93 1 85.38 127 GLN B C 1
ATOM 4004 O O . GLN B 1 127 ? -13.945 20.75 14.711 1 85.38 127 GLN B O 1
ATOM 4009 N N . CYS B 1 128 ? -14.93 22.547 13.906 1 85.19 128 CYS B N 1
ATOM 4010 C CA . CYS B 1 128 ? -14.961 22.188 12.492 1 85.19 128 CYS B CA 1
ATOM 4011 C C . CYS B 1 128 ? -15.875 20.984 12.258 1 85.19 128 CYS B C 1
ATOM 4013 O O . CYS B 1 128 ? -15.664 20.219 11.312 1 85.19 128 CYS B O 1
ATOM 4015 N N . CYS B 1 129 ? -16.797 20.797 13.109 1 80.38 129 CYS B N 1
ATOM 4016 C CA . CYS B 1 129 ? -17.766 19.719 12.938 1 80.38 129 CYS B CA 1
ATOM 4017 C C . CYS B 1 129 ? -18.938 20.188 12.094 1 80.38 129 CYS B C 1
ATOM 4019 O O . CYS B 1 129 ? -19.422 21.312 12.258 1 80.38 129 CYS B O 1
ATOM 4021 N N . ALA B 1 130 ? -19.344 19.234 11.281 1 77.44 130 ALA B N 1
ATOM 4022 C CA . ALA B 1 130 ? -20.5 19.578 10.445 1 77.44 130 ALA B CA 1
ATOM 4023 C C . ALA B 1 130 ? -21.734 19.844 11.297 1 77.44 130 ALA B C 1
ATOM 4025 O O . ALA B 1 130 ? -21.969 19.156 12.289 1 77.44 130 ALA B O 1
ATOM 4026 N N . GLN B 1 131 ? -22.516 20.75 10.844 1 76.25 131 GLN B N 1
ATOM 4027 C CA . GLN B 1 131 ? -23.75 21.078 11.562 1 76.25 131 GLN B CA 1
ATOM 4028 C C . GLN B 1 131 ? -24.719 19.922 11.531 1 76.25 131 GLN B C 1
ATOM 4030 O O . GLN B 1 131 ? -25.5 19.734 12.469 1 76.25 131 GLN B O 1
ATOM 4035 N N . LEU B 1 132 ? -24.641 19.203 10.516 1 77.12 132 LEU B N 1
ATOM 4036 C CA . LEU B 1 132 ? -25.547 18.062 10.344 1 77.12 132 LEU B CA 1
ATOM 4037 C C . LEU B 1 132 ? -25.359 17.047 11.469 1 77.12 132 LEU B C 1
ATOM 4039 O O . LEU B 1 132 ? -26.219 16.203 11.688 1 77.12 132 LEU B O 1
ATOM 4043 N N . CYS B 1 133 ? -24.25 17.141 12.102 1 77.25 133 CYS B N 1
ATOM 4044 C CA . CYS B 1 133 ? -24 16.234 13.203 1 77.25 133 CYS B CA 1
ATOM 4045 C C . CYS B 1 133 ? -24.828 16.609 14.422 1 77.25 133 CYS B C 1
ATOM 4047 O O . CYS B 1 133 ? -25 15.789 15.336 1 77.25 133 CYS B O 1
ATOM 4049 N N . GLY B 1 134 ? -25.391 17.75 14.438 1 77.44 134 GLY B N 1
ATOM 4050 C CA . GLY B 1 134 ? -26.125 18.188 15.609 1 77.44 134 GLY B CA 1
ATOM 4051 C C . GLY B 1 134 ? -25.328 18.031 16.891 1 77.44 134 GLY B C 1
ATOM 4052 O O . GLY B 1 134 ? -24.172 18.469 16.969 1 77.44 134 GLY B O 1
ATOM 4053 N N . ASP B 1 135 ? -25.891 17.406 17.875 1 78.12 135 ASP B N 1
ATOM 4054 C CA . ASP B 1 135 ? -25.25 17.266 19.172 1 78.12 135 ASP B CA 1
ATOM 4055 C C . ASP B 1 135 ? -24.516 15.922 19.281 1 78.12 135 ASP B C 1
ATOM 4057 O O . ASP B 1 135 ? -23.938 15.609 20.328 1 78.12 135 ASP B O 1
ATOM 4061 N N . ASP B 1 136 ? -24.5 15.242 18.234 1 77.5 136 ASP B N 1
ATOM 4062 C CA . ASP B 1 136 ? -23.844 13.938 18.25 1 77.5 136 ASP B CA 1
ATOM 4063 C C . ASP B 1 136 ? -22.344 14.078 18.047 1 77.5 136 ASP B C 1
ATOM 4065 O O . ASP B 1 136 ? -21.875 14.172 16.906 1 77.5 136 ASP B O 1
ATOM 4069 N N . LEU B 1 137 ? -21.641 13.984 19.109 1 72.94 137 LEU B N 1
ATOM 4070 C CA . LEU B 1 137 ? -20.203 14.141 19.047 1 72.94 137 LEU B CA 1
ATOM 4071 C C . LEU B 1 137 ? -19.547 12.977 18.312 1 72.94 137 LEU B C 1
ATOM 4073 O O . LEU B 1 137 ? -18.484 13.125 17.703 1 72.94 137 LEU B O 1
ATOM 4077 N N . ASN B 1 138 ? -20.266 11.867 18.281 1 73.94 138 ASN B N 1
ATOM 4078 C CA . ASN B 1 138 ? -19.734 10.719 17.562 1 73.94 138 ASN B CA 1
ATOM 4079 C C . ASN B 1 138 ? -19.766 10.945 16.047 1 73.94 138 ASN B C 1
ATOM 4081 O O . ASN B 1 138 ? -18.875 10.484 15.328 1 73.94 138 ASN B O 1
ATOM 4085 N N . CYS B 1 139 ? -20.656 11.68 15.734 1 73.62 139 CYS B N 1
ATOM 4086 C CA . CYS B 1 139 ? -20.75 12.055 14.328 1 73.62 139 CYS B CA 1
ATOM 4087 C C . CYS B 1 139 ? -19.547 12.867 13.891 1 73.62 139 CYS B C 1
ATOM 4089 O O . CYS B 1 139 ? -19 12.648 12.797 1 73.62 139 CYS B O 1
ATOM 4091 N N . CYS B 1 140 ? -19.016 13.711 14.758 1 76.19 140 CYS B N 1
ATOM 4092 C CA . CYS B 1 140 ? -17.844 14.523 14.469 1 76.19 140 CYS B CA 1
ATOM 4093 C C . CYS B 1 140 ? -16.578 13.664 14.398 1 76.19 140 CYS B C 1
ATOM 4095 O O . CYS B 1 140 ? -15.773 13.812 13.477 1 76.19 140 CYS B O 1
ATOM 4097 N N . LEU B 1 141 ? -16.594 12.734 15.25 1 76.44 141 LEU B N 1
ATOM 4098 C CA . LEU B 1 141 ? -15.438 11.844 15.328 1 76.44 141 LEU B CA 1
ATOM 4099 C C . LEU B 1 141 ? -15.367 10.938 14.102 1 76.44 141 LEU B C 1
ATOM 4101 O O . LEU B 1 141 ? -14.281 10.633 13.609 1 76.44 141 LEU B O 1
ATOM 4105 N N . GLU B 1 142 ? -16.547 10.609 13.609 1 73.25 142 GLU B N 1
ATOM 4106 C CA . GLU B 1 142 ? -16.625 9.664 12.492 1 73.25 142 GLU B CA 1
ATOM 4107 C C . GLU B 1 142 ? -16.547 10.391 11.156 1 73.25 142 GLU B C 1
ATOM 4109 O O . GLU B 1 142 ? -16.375 9.766 10.109 1 73.25 142 GLU B O 1
ATOM 4114 N N . SER B 1 143 ? -16.578 11.664 11.266 1 74.12 143 SER B N 1
ATOM 4115 C CA . SER B 1 143 ? -16.469 12.523 10.086 1 74.12 143 SER B CA 1
ATOM 4116 C C . SER B 1 143 ? -17.406 12.055 8.977 1 74.12 143 SER B C 1
ATOM 4118 O O . SER B 1 143 ? -17 11.93 7.824 1 74.12 143 SER B O 1
ATOM 4120 N N . ARG B 1 144 ? -18.547 11.797 9.258 1 65.12 144 ARG B N 1
ATOM 4121 C CA . ARG B 1 144 ? -19.547 11.273 8.328 1 65.12 144 ARG B CA 1
ATOM 4122 C C . ARG B 1 144 ? -19.906 12.312 7.281 1 65.12 144 ARG B C 1
ATOM 4124 O O . ARG B 1 144 ? -20.312 11.969 6.164 1 65.12 144 ARG B O 1
ATOM 4131 N N . PHE B 1 145 ? -19.797 13.648 7.77 1 63.03 145 PHE B N 1
ATOM 4132 C CA . PHE B 1 145 ? -20.188 14.734 6.883 1 63.03 145 PHE B CA 1
ATOM 4133 C C . PHE B 1 145 ? -19.078 15.773 6.777 1 63.03 145 PHE B C 1
ATOM 4135 O O . PHE B 1 145 ? -18.312 15.969 7.723 1 63.03 145 PHE B O 1
ATOM 4142 N N . VAL B 1 146 ? -18.922 16.297 5.484 1 65.5 146 VAL B N 1
ATOM 4143 C CA . VAL B 1 146 ? -18.109 17.5 5.359 1 65.5 146 VAL B CA 1
ATOM 4144 C C . VAL B 1 146 ? -18.984 18.734 5.574 1 65.5 146 VAL B C 1
ATOM 4146 O O . VAL B 1 146 ? -20.203 18.656 5.496 1 65.5 146 VAL B O 1
ATOM 4149 N N . MET B 1 147 ? -18.391 19.781 6.02 1 58.59 147 MET B N 1
ATOM 4150 C CA . MET B 1 147 ? -19.078 21 6.434 1 58.59 147 MET B CA 1
ATOM 4151 C C . MET B 1 147 ? -19.469 21.844 5.227 1 58.59 147 MET B C 1
ATOM 4153 O O . MET B 1 147 ? -19.688 23.047 5.352 1 58.59 147 MET B O 1
ATOM 4157 N N . TYR B 1 148 ? -19.531 21.25 3.949 1 55.69 148 TYR B N 1
ATOM 4158 C CA . TYR B 1 148 ? -19.688 22.141 2.803 1 55.69 148 TYR B CA 1
ATOM 4159 C C . TYR B 1 148 ? -20.828 23.125 3.041 1 55.69 148 TYR B C 1
ATOM 4161 O O . TYR B 1 148 ? -20.781 24.266 2.553 1 55.69 148 TYR B O 1
ATOM 4169 N N . GLN B 1 149 ? -22 22.641 3.592 1 51.12 149 GLN B N 1
ATOM 4170 C CA . GLN B 1 149 ? -23.203 23.469 3.508 1 51.12 149 GLN B CA 1
ATOM 4171 C C . GLN B 1 149 ? -23.297 24.422 4.688 1 51.12 149 GLN B C 1
ATOM 4173 O O . GLN B 1 149 ? -24.328 25.078 4.887 1 51.12 149 GLN B O 1
ATOM 4178 N N . ASP B 1 150 ? -22.391 24.469 5.621 1 55 150 ASP B N 1
ATOM 4179 C CA . ASP B 1 150 ? -22.781 25.172 6.832 1 55 150 ASP B CA 1
ATOM 4180 C C . ASP B 1 150 ? -21.859 26.344 7.125 1 55 150 ASP B C 1
ATOM 4182 O O . ASP B 1 150 ? -20.75 26.422 6.566 1 55 150 ASP B O 1
ATOM 4186 N N . GLU B 1 151 ? -22.469 27.375 7.836 1 55.62 151 GLU B N 1
ATOM 4187 C CA . GLU B 1 151 ? -21.828 28.484 8.523 1 55.62 151 GLU B CA 1
ATOM 4188 C C . GLU B 1 151 ? -20.719 27.984 9.461 1 55.62 151 GLU B C 1
ATOM 4190 O O . GLU B 1 151 ? -20.922 27.016 10.195 1 55.62 151 GLU B O 1
ATOM 4195 N N . GLY B 1 152 ? -19.391 27.875 8.969 1 62.25 152 GLY B N 1
ATOM 4196 C CA . GLY B 1 152 ? -18.312 27.531 9.891 1 62.25 152 GLY B CA 1
ATOM 4197 C C . GLY B 1 152 ? -17.266 26.641 9.281 1 62.25 152 GLY B C 1
ATOM 4198 O O . GLY B 1 152 ? -16.656 25.812 9.977 1 62.25 152 GLY B O 1
ATOM 4199 N N . ALA B 1 153 ? -17.281 26.781 7.961 1 76.81 153 ALA B N 1
ATOM 4200 C CA . ALA B 1 153 ? -16.25 26.031 7.254 1 76.81 153 ALA B CA 1
ATOM 4201 C C . ALA B 1 153 ? -14.859 26.297 7.84 1 76.81 153 ALA B C 1
ATOM 4203 O O . ALA B 1 153 ? -14.555 27.438 8.203 1 76.81 153 ALA B O 1
ATOM 4204 N N . CYS B 1 154 ? -14.234 25.297 8.18 1 88.12 154 CYS B N 1
ATOM 4205 C CA . CYS B 1 154 ? -12.898 25.344 8.75 1 88.12 154 CYS B CA 1
ATOM 4206 C C . CYS B 1 154 ? -11.844 24.969 7.715 1 88.12 154 CYS B C 1
ATOM 4208 O O . CYS B 1 154 ? -12.086 24.109 6.859 1 88.12 154 CYS B O 1
ATOM 4210 N N . GLY B 1 155 ? -10.727 25.734 7.738 1 91.94 155 GLY B N 1
ATOM 4211 C CA . GLY B 1 155 ? -9.625 25.375 6.855 1 91.94 155 GLY B CA 1
ATOM 4212 C C . GLY B 1 155 ? -8.398 26.25 7.035 1 91.94 155 GLY B C 1
ATOM 4213 O O . GLY B 1 155 ? -8.156 26.75 8.125 1 91.94 155 GLY B O 1
ATOM 4214 N N . PHE B 1 156 ? -7.59 26.25 6.09 1 94.38 156 PHE B N 1
ATOM 4215 C CA . PHE B 1 156 ? -6.348 27 6.066 1 94.38 156 PHE B CA 1
ATOM 4216 C C . PHE B 1 156 ? -6.324 27.984 4.891 1 94.38 156 PHE B C 1
ATOM 4218 O O . PHE B 1 156 ? -5.457 27.875 4.016 1 94.38 156 PHE B O 1
ATOM 4225 N N . PRO B 1 157 ? -7.215 28.922 4.914 1 90.69 157 PRO B N 1
ATOM 4226 C CA . PRO B 1 157 ? -7.266 29.844 3.779 1 90.69 157 PRO B CA 1
ATOM 4227 C C . PRO B 1 157 ? -6.039 30.75 3.705 1 90.69 157 PRO B C 1
ATOM 4229 O O . PRO B 1 157 ? -5.453 31.094 4.738 1 90.69 157 PRO B O 1
ATOM 4232 N N . PRO B 1 158 ? -5.695 31.188 2.469 1 90.19 158 PRO B N 1
ATOM 4233 C CA . PRO B 1 158 ? -4.48 31.984 2.266 1 90.19 158 PRO B CA 1
ATOM 4234 C C . PRO B 1 158 ? -4.465 33.25 3.1 1 90.19 158 PRO B C 1
ATOM 4236 O O . PRO B 1 158 ? -3.398 33.719 3.533 1 90.19 158 PRO B O 1
ATOM 4239 N N . GLU B 1 159 ? -5.621 33.844 3.375 1 89.62 159 GLU B N 1
ATOM 4240 C CA . GLU B 1 159 ? -5.703 35.094 4.109 1 89.62 159 GLU B CA 1
ATOM 4241 C C . GLU B 1 159 ? -5.297 34.938 5.566 1 89.62 159 GLU B C 1
ATOM 4243 O O . GLU B 1 159 ? -5.059 35.906 6.277 1 89.62 159 GLU B O 1
ATOM 4248 N N . LYS B 1 160 ? -5.188 33.719 5.965 1 92.38 160 LYS B N 1
ATOM 4249 C CA . LYS B 1 160 ? -4.848 33.438 7.359 1 92.38 160 LYS B CA 1
ATOM 4250 C C . LYS B 1 160 ? -3.486 32.75 7.477 1 92.38 160 LYS B C 1
ATOM 4252 O O . LYS B 1 160 ? -3.17 32.156 8.5 1 92.38 160 LYS B O 1
ATOM 4257 N N . ASN B 1 161 ? -2.611 32.781 6.48 1 92.69 161 ASN B N 1
ATOM 4258 C CA . ASN B 1 161 ? -1.32 32.125 6.465 1 92.69 161 ASN B CA 1
ATOM 4259 C C . ASN B 1 161 ? -0.445 32.531 7.637 1 92.69 161 ASN B C 1
ATOM 4261 O O . ASN B 1 161 ? 0.178 31.703 8.289 1 92.69 161 ASN B O 1
ATOM 4265 N N . ASP B 1 162 ? -0.466 33.875 7.953 1 93.44 162 ASP B N 1
ATOM 4266 C CA . ASP B 1 162 ? 0.376 34.344 9.039 1 93.44 162 ASP B CA 1
ATOM 4267 C C . ASP B 1 162 ? -0.039 33.75 10.375 1 93.44 162 ASP B C 1
ATOM 4269 O O . ASP B 1 162 ? 0.812 33.312 11.164 1 93.44 162 ASP B O 1
ATOM 4273 N N . LEU B 1 163 ? -1.332 33.688 10.609 1 95.56 163 LEU B N 1
ATOM 4274 C CA . LEU B 1 163 ? -1.852 33.094 11.828 1 95.56 163 LEU B CA 1
ATOM 4275 C C . LEU B 1 163 ? -1.51 31.594 11.875 1 95.56 163 LEU B C 1
ATOM 4277 O O . LEU B 1 163 ? -1.129 31.078 12.93 1 95.56 163 LEU B O 1
ATOM 4281 N N . ASN B 1 164 ? -1.64 30.969 10.742 1 96.88 164 ASN B N 1
ATOM 4282 C CA . ASN B 1 164 ? -1.388 29.531 10.68 1 96.88 164 ASN B CA 1
ATOM 4283 C C . ASN B 1 164 ? 0.1 29.219 10.805 1 96.88 164 ASN B C 1
ATOM 4285 O O . ASN B 1 164 ? 0.475 28.203 11.398 1 96.88 164 ASN B O 1
ATOM 4289 N N . LEU B 1 165 ? 0.996 30.062 10.227 1 96.81 165 LEU B N 1
ATOM 4290 C CA . LEU B 1 165 ? 2.434 29.875 10.391 1 96.81 165 LEU B CA 1
ATOM 4291 C C . LEU B 1 165 ? 2.832 30 11.859 1 96.81 165 LEU B C 1
ATOM 4293 O O . LEU B 1 165 ? 3.623 29.188 12.359 1 96.81 165 LEU B O 1
ATOM 4297 N N . ARG B 1 166 ? 2.262 30.953 12.586 1 97.31 166 ARG B N 1
ATOM 4298 C CA . ARG B 1 166 ? 2.529 31.109 14.016 1 97.31 166 ARG B CA 1
ATOM 4299 C C . ARG B 1 166 ? 2.039 29.891 14.789 1 97.31 166 ARG B C 1
ATOM 4301 O O . ARG B 1 166 ? 2.662 29.484 15.773 1 97.31 166 ARG B O 1
ATOM 4308 N N . PHE B 1 167 ? 0.913 29.391 14.391 1 98.19 167 PHE B N 1
ATOM 4309 C CA . PHE B 1 167 ? 0.372 28.188 15 1 98.19 167 PHE B CA 1
ATOM 4310 C C . PHE B 1 167 ? 1.354 27.031 14.875 1 98.19 167 PHE B C 1
ATOM 4312 O O . PHE B 1 167 ? 1.63 26.328 15.852 1 98.19 167 PHE B O 1
ATOM 4319 N N . VAL B 1 168 ? 1.945 26.781 13.633 1 98.69 168 VAL B N 1
ATOM 4320 C CA . VAL B 1 168 ? 2.914 25.719 13.406 1 98.69 168 VAL B CA 1
ATOM 4321 C C . VAL B 1 168 ? 4.152 25.953 14.266 1 98.69 168 VAL B C 1
ATOM 4323 O O . VAL B 1 168 ? 4.68 25.016 14.875 1 98.69 168 VAL B O 1
ATOM 4326 N N . ASP B 1 169 ? 4.625 27.234 14.414 1 98.56 169 ASP B N 1
ATOM 4327 C CA . ASP B 1 169 ? 5.742 27.547 15.305 1 98.56 169 ASP B CA 1
ATOM 4328 C C . ASP B 1 169 ? 5.441 27.109 16.734 1 98.56 169 ASP B C 1
ATOM 4330 O O . ASP B 1 169 ? 6.289 26.516 17.406 1 98.56 169 ASP B O 1
ATOM 4334 N N . ALA B 1 170 ? 4.238 27.375 17.156 1 97.75 170 ALA B N 1
ATOM 4335 C CA . ALA B 1 170 ? 3.842 27.047 18.516 1 97.75 170 ALA B CA 1
ATOM 4336 C C . ALA B 1 170 ? 3.801 25.531 18.719 1 97.75 170 ALA B C 1
ATOM 4338 O O . ALA B 1 170 ? 4.133 25.031 19.797 1 97.75 170 ALA B O 1
ATOM 4339 N N . ILE B 1 171 ? 3.371 24.812 17.719 1 98.19 171 ILE B N 1
ATOM 4340 C CA . ILE B 1 171 ? 3.336 23.359 17.812 1 98.19 171 ILE B CA 1
ATOM 4341 C C . ILE B 1 171 ? 4.754 22.812 17.953 1 98.19 171 ILE B C 1
ATOM 4343 O O . ILE B 1 171 ? 5.004 21.906 18.75 1 98.19 171 ILE B O 1
ATOM 4347 N N . PHE B 1 172 ? 5.695 23.328 17.172 1 98.38 172 PHE B N 1
ATOM 4348 C CA . PHE B 1 172 ? 7.078 22.875 17.281 1 98.38 172 PHE B CA 1
ATOM 4349 C C . PHE B 1 172 ? 7.648 23.156 18.656 1 98.38 172 PHE B C 1
ATOM 4351 O O . PHE B 1 172 ? 8.391 22.344 19.203 1 98.38 172 PHE B O 1
ATOM 4358 N N . GLU B 1 173 ? 7.312 24.344 19.25 1 96.69 173 GLU B N 1
ATOM 4359 C CA . GLU B 1 173 ? 7.734 24.641 20.609 1 96.69 173 GLU B CA 1
ATOM 4360 C C . GLU B 1 173 ? 7.152 23.641 21.609 1 96.69 173 GLU B C 1
ATOM 4362 O O . GLU B 1 173 ? 7.852 23.172 22.5 1 96.69 173 GLU B O 1
ATOM 4367 N N . TRP B 1 174 ? 5.91 23.359 21.375 1 93.81 174 TRP B N 1
ATOM 4368 C CA . TRP B 1 174 ? 5.258 22.391 22.25 1 93.81 174 TRP B CA 1
ATOM 4369 C C . TRP B 1 174 ? 5.934 21.031 22.141 1 93.81 174 TRP B C 1
ATOM 4371 O O . TRP B 1 174 ? 6.199 20.375 23.156 1 93.81 174 TRP B O 1
ATOM 4381 N N . MET B 1 175 ? 6.184 20.578 20.906 1 95.06 175 MET B N 1
ATOM 4382 C CA . MET B 1 175 ? 6.852 19.297 20.703 1 95.06 175 MET B CA 1
ATOM 4383 C C . MET B 1 175 ? 8.188 19.25 21.422 1 95.06 175 MET B C 1
ATOM 4385 O O . MET B 1 175 ? 8.492 18.281 22.125 1 95.06 175 MET B O 1
ATOM 4389 N N . ALA B 1 176 ? 8.969 20.312 21.312 1 93.94 176 ALA B N 1
ATOM 4390 C CA . ALA B 1 176 ? 10.305 20.375 21.906 1 93.94 176 ALA B CA 1
ATOM 4391 C C . ALA B 1 176 ? 10.227 20.328 23.422 1 93.94 176 ALA B C 1
ATOM 4393 O O . ALA B 1 176 ? 11.078 19.719 24.078 1 93.94 176 ALA B O 1
ATOM 4394 N N . ARG B 1 177 ? 9.242 20.875 23.953 1 90.81 177 ARG B N 1
ATOM 4395 C CA . ARG B 1 177 ? 9.141 21.016 25.406 1 90.81 177 ARG B CA 1
ATOM 4396 C C . ARG B 1 177 ? 8.492 19.781 26.031 1 90.81 177 ARG B C 1
ATOM 4398 O O . ARG B 1 177 ? 8.883 19.344 27.109 1 90.81 177 ARG B O 1
ATOM 4405 N N . GLU B 1 178 ? 7.523 19.188 25.312 1 87.25 178 GLU B N 1
ATOM 4406 C CA . GLU B 1 178 ? 6.629 18.25 26 1 87.25 178 GLU B CA 1
ATOM 4407 C C . GLU B 1 178 ? 6.855 16.812 25.531 1 87.25 178 GLU B C 1
ATOM 4409 O O . GLU B 1 178 ? 6.383 15.875 26.172 1 87.25 178 GLU B O 1
ATOM 4414 N N . THR B 1 179 ? 7.594 16.688 24.422 1 89.88 179 THR B N 1
ATOM 4415 C CA . THR B 1 179 ? 7.66 15.344 23.844 1 89.88 179 THR B CA 1
ATOM 4416 C C . THR B 1 179 ? 9.102 14.984 23.484 1 89.88 179 THR B C 1
ATOM 4418 O O . THR B 1 179 ? 10 15.812 23.594 1 89.88 179 THR B O 1
ATOM 4421 N N . CYS B 1 180 ? 9.297 13.734 23.125 1 90.81 180 CYS B N 1
ATOM 4422 C CA . CYS B 1 180 ? 10.578 13.266 22.625 1 90.81 180 CYS B CA 1
ATOM 4423 C C . CYS B 1 180 ? 10.609 13.289 21.094 1 90.81 180 CYS B C 1
ATOM 4425 O O . CYS B 1 180 ? 11.391 12.562 20.469 1 90.81 180 CYS B O 1
ATOM 4427 N N . ILE B 1 181 ? 9.703 14.016 20.5 1 94.88 181 ILE B N 1
ATOM 4428 C CA . ILE B 1 181 ? 9.688 14.117 19.047 1 94.88 181 ILE B CA 1
ATOM 4429 C C . ILE B 1 181 ? 11.008 14.719 18.547 1 94.88 181 ILE B C 1
ATOM 4431 O O . ILE B 1 181 ? 11.508 15.68 19.125 1 94.88 181 ILE B O 1
ATOM 4435 N N . ASP B 1 182 ? 11.594 14.07 17.625 1 95.38 182 ASP B N 1
ATOM 4436 C CA . ASP B 1 182 ? 12.742 14.625 16.922 1 95.38 182 ASP B CA 1
ATOM 4437 C C . ASP B 1 182 ? 12.312 15.75 15.977 1 95.38 182 ASP B C 1
ATOM 4439 O O . ASP B 1 182 ? 11.938 15.492 14.828 1 95.38 182 ASP B O 1
ATOM 4443 N N . THR B 1 183 ? 12.414 16.969 16.438 1 96.31 183 THR B N 1
ATOM 4444 C CA . THR B 1 183 ? 11.891 18.109 15.695 1 96.31 183 THR B CA 1
ATOM 4445 C C . THR B 1 183 ? 12.656 18.297 14.391 1 96.31 183 THR B C 1
ATOM 4447 O O . THR B 1 183 ? 12.227 19.047 13.508 1 96.31 183 THR B O 1
ATOM 4450 N N . SER B 1 184 ? 13.742 17.578 14.172 1 95.62 184 SER B N 1
ATOM 4451 C CA . SER B 1 184 ? 14.461 17.625 12.906 1 95.62 184 SER B CA 1
ATOM 4452 C C . SER B 1 184 ? 13.938 16.594 11.922 1 95.62 184 SER B C 1
ATOM 4454 O O . SER B 1 184 ? 14.344 16.562 10.766 1 95.62 184 SER B O 1
ATOM 4456 N N . LYS B 1 185 ? 13.062 15.727 12.383 1 96.56 185 LYS B N 1
ATOM 4457 C CA . LYS B 1 185 ? 12.484 14.664 11.562 1 96.56 185 LYS B CA 1
ATOM 4458 C C . LYS B 1 185 ? 10.961 14.75 11.555 1 96.56 185 LYS B C 1
ATOM 4460 O O . LYS B 1 185 ? 10.281 13.789 11.93 1 96.56 185 LYS B O 1
ATOM 4465 N N . VAL B 1 186 ? 10.492 15.844 11.078 1 98.19 186 VAL B N 1
ATOM 4466 C CA . VAL B 1 186 ? 9.062 16.078 10.906 1 98.19 186 VAL B CA 1
ATOM 4467 C C . VAL B 1 186 ? 8.734 16.234 9.422 1 98.19 186 VAL B C 1
ATOM 4469 O O . VAL B 1 186 ? 9.461 16.906 8.688 1 98.19 186 VAL B O 1
ATOM 4472 N N . PHE B 1 187 ? 7.754 15.562 8.93 1 98.31 187 PHE B N 1
ATOM 4473 C CA . PHE B 1 187 ? 7.238 15.82 7.59 1 98.31 187 PHE B CA 1
ATOM 4474 C C . PHE B 1 187 ? 5.773 16.234 7.645 1 98.31 187 PHE B C 1
ATOM 4476 O O . PHE B 1 187 ? 5.098 16.016 8.656 1 98.31 187 PHE B O 1
ATOM 4483 N N . ALA B 1 188 ? 5.305 16.906 6.57 1 98.5 188 ALA B N 1
ATOM 4484 C CA . ALA B 1 188 ? 3.924 17.375 6.578 1 98.5 188 ALA B CA 1
ATOM 4485 C C . ALA B 1 188 ? 3.285 17.234 5.199 1 98.5 188 ALA B C 1
ATOM 4487 O O . ALA B 1 188 ? 3.98 17.266 4.184 1 98.5 188 ALA B O 1
ATOM 4488 N N . GLY B 1 189 ? 2.043 16.969 5.184 1 97.5 189 GLY B N 1
ATOM 4489 C CA . GLY B 1 189 ? 1.191 17.062 4.008 1 97.5 189 GLY B CA 1
ATOM 4490 C C . GLY B 1 189 ? -0.086 17.844 4.254 1 97.5 189 GLY B C 1
ATOM 4491 O O . GLY B 1 189 ? -0.243 18.469 5.301 1 97.5 189 GLY B O 1
ATOM 4492 N N . GLY B 1 190 ? -0.91 17.891 3.326 1 96.88 190 GLY B N 1
ATOM 4493 C CA . GLY B 1 190 ? -2.227 18.5 3.395 1 96.88 190 GLY B CA 1
ATOM 4494 C C . GLY B 1 190 ? -3.055 18.281 2.145 1 96.88 190 GLY B C 1
ATOM 4495 O O . GLY B 1 190 ? -2.529 17.859 1.112 1 96.88 190 GLY B O 1
ATOM 4496 N N . PHE B 1 191 ? -4.32 18.531 2.287 1 93.44 191 PHE B N 1
ATOM 4497 C CA . PHE B 1 191 ? -5.266 18.359 1.192 1 93.44 191 PHE B CA 1
ATOM 4498 C C . PHE B 1 191 ? -6 19.656 0.891 1 93.44 191 PHE B C 1
ATOM 4500 O O . PHE B 1 191 ? -6.504 20.312 1.803 1 93.44 191 PHE B O 1
ATOM 4507 N N . SER B 1 192 ? -6.094 19.906 -0.429 1 92.44 192 SER B N 1
ATOM 4508 C CA . SER B 1 192 ? -6.824 21.094 -0.864 1 92.44 192 SER B CA 1
ATOM 4509 C C . SER B 1 192 ? -6.277 22.359 -0.203 1 92.44 192 SER B C 1
ATOM 4511 O O . SER B 1 192 ? -5.078 22.641 -0.284 1 92.44 192 SER B O 1
ATOM 4513 N N . TYR B 1 193 ? -7.066 23.062 0.645 1 93.25 193 TYR B N 1
ATOM 4514 C CA . TYR B 1 193 ? -6.562 24.25 1.347 1 93.25 193 TYR B CA 1
ATOM 4515 C C . TYR B 1 193 ? -5.402 23.875 2.264 1 93.25 193 TYR B C 1
ATOM 4517 O O . TYR B 1 193 ? -4.449 24.641 2.41 1 93.25 193 TYR B O 1
ATOM 4525 N N . GLY B 1 194 ? -5.516 22.734 2.873 1 95.94 194 GLY B N 1
ATOM 4526 C CA . GLY B 1 194 ? -4.398 22.25 3.676 1 95.94 194 GLY B CA 1
ATOM 4527 C C . GLY B 1 194 ? -3.162 21.938 2.854 1 95.94 194 GLY B C 1
ATOM 4528 O O . GLY B 1 194 ? -2.037 22.094 3.332 1 95.94 194 GLY B O 1
ATOM 4529 N N . GLY B 1 195 ? -3.408 21.453 1.622 1 95.5 195 GLY B N 1
ATOM 4530 C CA . GLY B 1 195 ? -2.297 21.281 0.701 1 95.5 195 GLY B CA 1
ATOM 4531 C C . GLY B 1 195 ? -1.61 22.578 0.336 1 95.5 195 GLY B C 1
ATOM 4532 O O . GLY B 1 195 ? -0.38 22.656 0.29 1 95.5 195 GLY B O 1
ATOM 4533 N N . HIS B 1 196 ? -2.404 23.578 0.082 1 93.75 196 HIS B N 1
ATOM 4534 C CA . HIS B 1 196 ? -1.848 24.906 -0.17 1 93.75 196 HIS B CA 1
ATOM 4535 C C . HIS B 1 196 ? -1.022 25.391 1.018 1 93.75 196 HIS B C 1
ATOM 4537 O O . HIS B 1 196 ? 0.07 25.938 0.838 1 93.75 196 HIS B O 1
ATOM 4543 N N . PHE B 1 197 ? -1.506 25.172 2.16 1 95.44 197 PHE B N 1
ATOM 4544 C CA . PHE B 1 197 ? -0.766 25.609 3.342 1 95.44 197 PHE B CA 1
ATOM 4545 C C . PHE B 1 197 ? 0.541 24.844 3.473 1 95.44 197 PHE B C 1
ATOM 4547 O O . PHE B 1 197 ? 1.559 25.391 3.891 1 95.44 197 PHE B O 1
ATOM 4554 N N . ALA B 1 198 ? 0.53 23.547 3.152 1 95.75 198 ALA B N 1
ATOM 4555 C CA . ALA B 1 198 ? 1.776 22.781 3.121 1 95.75 198 ALA B CA 1
ATOM 4556 C C . ALA B 1 198 ? 2.781 23.422 2.164 1 95.75 198 ALA B C 1
ATOM 4558 O O . ALA B 1 198 ? 3.984 23.422 2.434 1 95.75 198 ALA B O 1
ATOM 4559 N N . GLN B 1 199 ? 2.281 23.938 1.048 1 94.06 199 GLN B N 1
ATOM 4560 C CA . GLN B 1 199 ? 3.156 24.672 0.131 1 94.06 199 GLN B CA 1
ATOM 4561 C C . GLN B 1 199 ? 3.705 25.938 0.78 1 94.06 199 GLN B C 1
ATOM 4563 O O . GLN B 1 199 ? 4.879 26.266 0.605 1 94.06 199 GLN B O 1
ATOM 4568 N N . VAL B 1 200 ? 2.877 26.609 1.509 1 94.25 200 VAL B N 1
ATOM 4569 C CA . VAL B 1 200 ? 3.297 27.812 2.232 1 94.25 200 VAL B CA 1
ATOM 4570 C C . VAL B 1 200 ? 4.387 27.453 3.238 1 94.25 200 VAL B C 1
ATOM 4572 O O . VAL B 1 200 ? 5.387 28.156 3.363 1 94.25 200 VAL B O 1
ATOM 4575 N N . LEU B 1 201 ? 4.199 26.297 3.924 1 96.12 201 LEU B N 1
ATOM 4576 C CA . LEU B 1 201 ? 5.207 25.844 4.875 1 96.12 201 LEU B CA 1
ATOM 4577 C C . LEU B 1 201 ? 6.523 25.547 4.168 1 96.12 201 LEU B C 1
ATOM 4579 O O . LEU B 1 201 ? 7.598 25.844 4.695 1 96.12 201 LEU B O 1
ATOM 4583 N N . ALA B 1 202 ? 6.477 24.953 2.988 1 94.75 202 ALA B N 1
ATOM 4584 C CA . ALA B 1 202 ? 7.688 24.641 2.227 1 94.75 202 ALA B CA 1
ATOM 4585 C C . ALA B 1 202 ? 8.469 25.922 1.912 1 94.75 202 ALA B C 1
ATOM 4587 O O . ALA B 1 202 ? 9.703 25.906 1.886 1 94.75 202 ALA B O 1
ATOM 4588 N N . CYS B 1 203 ? 7.781 27.016 1.747 1 93.25 203 CYS B N 1
ATOM 4589 C CA . CYS B 1 203 ? 8.414 28.266 1.349 1 93.25 203 CYS B CA 1
ATOM 4590 C C . CYS B 1 203 ? 8.867 29.062 2.566 1 93.25 203 CYS B C 1
ATOM 4592 O O . CYS B 1 203 ? 9.922 29.703 2.541 1 93.25 203 CYS B O 1
ATOM 4594 N N . HIS B 1 204 ? 8.125 28.953 3.67 1 94.44 204 HIS B N 1
ATOM 4595 C CA . HIS B 1 204 ? 8.344 29.922 4.73 1 94.44 204 HIS B CA 1
ATOM 4596 C C . HIS B 1 204 ? 8.82 29.25 6.012 1 94.44 204 HIS B C 1
ATOM 4598 O O . HIS B 1 204 ? 9.227 29.922 6.957 1 94.44 204 HIS B O 1
ATOM 4604 N N . ARG B 1 205 ? 8.75 27.984 6.031 1 96.69 205 ARG B N 1
ATOM 4605 C CA . ARG B 1 205 ? 9.203 27.219 7.199 1 96.69 205 ARG B CA 1
ATOM 4606 C C . ARG B 1 205 ? 9.953 25.969 6.777 1 96.69 205 ARG B C 1
ATOM 4608 O O . ARG B 1 205 ? 9.875 24.938 7.445 1 96.69 205 ARG B O 1
ATOM 4615 N N . SER B 1 206 ? 10.68 26 5.652 1 95.69 206 SER B N 1
ATOM 4616 C CA . SER B 1 206 ? 11.398 24.859 5.129 1 95.69 206 SER B CA 1
ATOM 4617 C C . SER B 1 206 ? 12.398 24.312 6.148 1 95.69 206 SER B C 1
ATOM 4619 O O . SER B 1 206 ? 12.75 23.125 6.113 1 95.69 206 SER B O 1
ATOM 4621 N N . HIS B 1 207 ? 12.836 25.078 7.117 1 96 207 HIS B N 1
ATOM 4622 C CA . HIS B 1 207 ? 13.828 24.672 8.094 1 96 207 HIS B CA 1
ATOM 4623 C C . HIS B 1 207 ? 13.227 23.75 9.141 1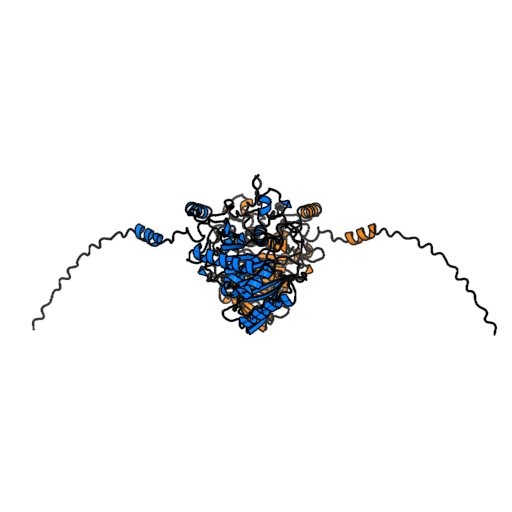 96 207 HIS B C 1
ATOM 4625 O O . HIS B 1 207 ? 13.953 23.078 9.875 1 96 207 HIS B O 1
ATOM 4631 N N . LEU B 1 208 ? 11.914 23.688 9.219 1 97.75 208 LEU B N 1
ATOM 4632 C CA . LEU B 1 208 ? 11.258 22.922 10.266 1 97.75 208 LEU B CA 1
ATOM 4633 C C . LEU B 1 208 ? 10.938 21.5 9.773 1 97.75 208 LEU B C 1
ATOM 4635 O O . LEU B 1 208 ? 10.648 20.625 10.578 1 97.75 208 LEU B O 1
ATOM 4639 N N . PHE B 1 209 ? 11.047 21.266 8.461 1 97.94 209 PHE B N 1
ATOM 4640 C CA . PHE B 1 209 ? 10.523 20.016 7.934 1 97.94 209 PHE B CA 1
ATOM 4641 C C . PHE B 1 209 ? 11.57 19.297 7.094 1 97.94 209 PHE B C 1
ATOM 4643 O O . PHE B 1 209 ? 12.461 19.938 6.523 1 97.94 209 PHE B O 1
ATOM 4650 N N . GLN B 1 210 ? 11.453 17.938 6.996 1 96.94 210 GLN B N 1
ATOM 4651 C CA . GLN B 1 210 ? 12.305 17.125 6.141 1 96.94 210 GLN B CA 1
ATOM 4652 C C . GLN B 1 210 ? 11.641 16.875 4.789 1 96.94 210 GLN B C 1
ATOM 4654 O O . GLN B 1 210 ? 12.32 16.594 3.803 1 96.94 210 GLN B O 1
ATOM 4659 N N . LEU B 1 211 ? 10.352 16.938 4.77 1 98.06 211 LEU B N 1
ATOM 4660 C CA . LEU B 1 211 ? 9.562 16.625 3.578 1 98.06 211 LEU B CA 1
ATOM 4661 C C . LEU B 1 211 ? 8.195 17.297 3.643 1 98.06 211 LEU B C 1
ATOM 4663 O O . LEU B 1 211 ? 7.539 17.281 4.688 1 98.06 211 LEU B O 1
ATOM 4667 N N . LEU B 1 212 ? 7.82 17.984 2.609 1 97.75 212 LEU B N 1
ATOM 4668 C CA . LEU B 1 212 ? 6.461 18.484 2.428 1 97.75 212 LEU B CA 1
ATOM 4669 C C . LEU B 1 212 ? 5.773 17.781 1.267 1 97.75 212 LEU B C 1
ATOM 4671 O O . LEU B 1 212 ? 6.352 17.641 0.188 1 97.75 212 LEU B O 1
ATOM 4675 N N . ALA B 1 213 ? 4.562 17.281 1.492 1 97.62 213 ALA B N 1
ATOM 4676 C CA . ALA B 1 213 ? 3.852 16.5 0.489 1 97.62 213 ALA B CA 1
ATOM 4677 C C . ALA B 1 213 ? 2.43 17.016 0.292 1 97.62 213 ALA B C 1
ATOM 4679 O O . ALA B 1 213 ? 1.462 16.344 0.662 1 97.62 213 ALA B O 1
ATOM 4680 N N . PRO B 1 214 ? 2.234 18.109 -0.336 1 96.19 214 PRO B N 1
ATOM 4681 C CA . PRO B 1 214 ? 0.893 18.625 -0.602 1 96.19 214 PRO B CA 1
ATOM 4682 C C . PRO B 1 214 ? 0.111 17.781 -1.599 1 96.19 214 PRO B C 1
ATOM 4684 O O . PRO B 1 214 ? 0.707 17.125 -2.453 1 96.19 214 PRO B O 1
ATOM 4687 N N . ASN B 1 215 ? -1.168 17.734 -1.425 1 93.69 215 ASN B N 1
ATOM 4688 C CA . ASN B 1 215 ? -2.098 17.047 -2.309 1 93.69 215 ASN B CA 1
ATOM 4689 C C . ASN B 1 215 ? -3.273 17.938 -2.697 1 93.69 215 ASN B C 1
ATOM 4691 O O . ASN B 1 215 ? -3.895 18.562 -1.837 1 93.69 215 ASN B O 1
ATOM 4695 N N . ALA B 1 216 ? -3.582 18.031 -4.047 1 91.81 216 ALA B N 1
ATOM 4696 C CA . ALA B 1 216 ? -4.719 18.766 -4.59 1 91.81 216 ALA B CA 1
ATOM 4697 C C . ALA B 1 216 ? -4.711 20.219 -4.098 1 91.81 216 ALA B C 1
ATOM 4699 O O . ALA B 1 216 ? -5.723 20.719 -3.598 1 91.81 216 ALA B O 1
ATOM 4700 N N . SER B 1 217 ? -3.572 20.828 -4.137 1 93.31 217 SER B N 1
ATOM 4701 C CA . SER B 1 217 ? -3.381 22.188 -3.641 1 93.31 217 SER B CA 1
ATOM 4702 C C . SER B 1 217 ? -3.924 23.219 -4.625 1 93.31 217 SER B C 1
ATOM 4704 O O . SER B 1 217 ? -3.352 23.422 -5.699 1 93.31 217 SER B O 1
ATOM 4706 N N . PRO B 1 218 ? -4.934 23.906 -4.238 1 88.69 218 PRO B N 1
ATOM 4707 C CA . PRO B 1 218 ? -5.438 24.938 -5.156 1 88.69 218 PRO B CA 1
ATOM 4708 C C . PRO B 1 218 ? -4.406 26.016 -5.457 1 88.69 218 PRO B C 1
ATOM 4710 O O . PRO B 1 218 ? -3.59 26.359 -4.594 1 88.69 218 PRO B O 1
ATOM 4713 N N . ASP B 1 219 ? -4.457 26.422 -6.656 1 80.44 219 ASP B N 1
ATOM 4714 C CA . ASP B 1 219 ? -3.596 27.516 -7.086 1 80.44 219 ASP B CA 1
ATOM 4715 C C . ASP B 1 219 ? -4.188 28.875 -6.688 1 80.44 219 ASP B C 1
ATOM 4717 O O . ASP B 1 219 ? -5.25 29.266 -7.176 1 80.44 219 ASP B O 1
ATOM 4721 N N . PHE B 1 220 ? -3.635 29.484 -5.656 1 75.06 220 PHE B N 1
ATOM 4722 C CA . PHE B 1 220 ? -4.102 30.828 -5.301 1 75.06 220 PHE B CA 1
ATOM 4723 C C . PHE B 1 220 ? -3.225 31.891 -5.938 1 75.06 220 PHE B C 1
ATOM 4725 O O . PHE B 1 220 ? -2.023 31.688 -6.121 1 75.06 220 PHE B O 1
ATOM 4732 N N . PRO B 1 221 ? -3.953 32.844 -6.406 1 60.12 221 PRO B N 1
ATOM 4733 C CA . PRO B 1 221 ? -3.211 33.938 -7.066 1 60.12 221 PRO B CA 1
ATOM 4734 C C . PRO B 1 221 ? -2.105 34.5 -6.188 1 60.12 221 PRO B C 1
ATOM 4736 O O . PRO B 1 221 ? -1.1 35 -6.703 1 60.12 221 PRO B O 1
ATOM 4739 N N . SER B 1 222 ? -2.43 34.656 -4.938 1 55.94 222 SER B N 1
ATOM 4740 C CA . SER B 1 222 ? -1.409 35.281 -4.09 1 55.94 222 SER B CA 1
ATOM 4741 C C . SER B 1 222 ? -0.165 34.375 -4.008 1 55.94 222 SER B C 1
ATOM 4743 O O . SER B 1 222 ? -0.248 33.219 -3.623 1 55.94 222 SER B O 1
ATOM 4745 N N . GLU B 1 223 ? 0.789 34.75 -4.902 1 59.16 223 GLU B N 1
ATOM 4746 C CA . GLU B 1 223 ? 2.074 34.062 -5.027 1 59.16 223 GLU B CA 1
ATOM 4747 C C . GLU B 1 223 ? 2.932 34.281 -3.783 1 59.16 223 GLU B C 1
ATOM 4749 O O . GLU B 1 223 ? 3.004 35.375 -3.248 1 59.16 223 GLU B O 1
ATOM 4754 N N . PHE B 1 224 ? 2.893 33.25 -2.916 1 64.31 224 PHE B N 1
ATOM 4755 C CA . PHE B 1 224 ? 3.949 33.375 -1.918 1 64.31 224 PHE B CA 1
ATOM 4756 C C . PHE B 1 224 ? 5.312 33.094 -2.531 1 64.31 224 PHE B C 1
ATOM 4758 O O . PHE B 1 224 ? 5.414 32.312 -3.494 1 64.31 224 PHE B O 1
ATOM 4765 N N . SER B 1 225 ? 6.207 34.094 -2.279 1 79.19 225 SER B N 1
ATOM 4766 C CA . SER B 1 225 ? 7.609 33.938 -2.648 1 79.19 225 SER B CA 1
ATOM 4767 C C . SER B 1 225 ? 8.281 32.844 -1.793 1 79.19 225 SER B C 1
ATOM 4769 O O . SER B 1 225 ? 7.957 32.688 -0.613 1 79.19 225 SER B O 1
ATOM 4771 N N . CYS B 1 226 ? 8.992 32.031 -2.432 1 88.88 226 CYS B N 1
ATOM 4772 C CA . CYS B 1 226 ? 9.766 31.047 -1.685 1 88.88 226 CYS B CA 1
ATOM 4773 C C . CYS B 1 226 ? 11.203 31.5 -1.498 1 88.88 226 CYS B C 1
ATOM 4775 O O . CYS B 1 226 ? 12.109 30.672 -1.382 1 88.88 226 CYS B O 1
ATOM 4777 N N . GLU B 1 227 ? 11.211 32.875 -1.486 1 84.5 227 GLU B N 1
ATOM 4778 C CA . GLU B 1 227 ? 12.539 33.406 -1.227 1 84.5 227 GLU B CA 1
ATOM 4779 C C . GLU B 1 227 ? 13.023 33.062 0.174 1 84.5 227 GLU B C 1
ATOM 4781 O O . GLU B 1 227 ? 12.289 33.219 1.152 1 84.5 227 GLU B O 1
ATOM 4786 N N . GLY B 1 228 ? 14.133 32.5 0.344 1 84.75 228 GLY B N 1
ATOM 4787 C CA . GLY B 1 228 ? 14.703 32.125 1.634 1 84.75 228 GLY B CA 1
ATOM 4788 C C . GLY B 1 228 ? 14.461 30.688 2.018 1 84.75 228 GLY B C 1
ATOM 4789 O O . GLY B 1 228 ? 15.008 30.203 3.012 1 84.75 228 GLY B O 1
ATOM 4790 N N . ALA B 1 229 ? 13.602 30.031 1.291 1 89.88 229 ALA B N 1
ATOM 4791 C CA . ALA B 1 229 ? 13.352 28.625 1.58 1 89.88 229 ALA B CA 1
ATOM 4792 C C . ALA B 1 229 ? 14.641 27.797 1.472 1 89.88 229 ALA B C 1
ATOM 4794 O O . ALA B 1 229 ? 15.461 28.047 0.583 1 89.88 229 ALA B O 1
ATOM 4795 N N . ARG B 1 230 ? 14.883 26.953 2.359 1 94.38 230 ARG B N 1
ATOM 4796 C CA . ARG B 1 230 ? 15.977 25.984 2.277 1 94.38 230 ARG B CA 1
ATOM 4797 C C . ARG B 1 230 ? 15.609 24.812 1.392 1 94.38 230 ARG B C 1
ATOM 4799 O O . ARG B 1 230 ? 14.43 24.562 1.14 1 94.38 230 ARG B O 1
ATOM 4806 N N . PRO B 1 231 ? 16.688 24.125 0.908 1 95.94 231 PRO B N 1
ATOM 4807 C CA . PRO B 1 231 ? 16.375 22.875 0.207 1 95.94 231 PRO B CA 1
ATOM 4808 C C . PRO B 1 231 ? 15.578 21.906 1.073 1 95.94 231 PRO B C 1
ATOM 4810 O O . PRO B 1 231 ? 15.891 21.719 2.254 1 95.94 231 PRO B O 1
ATOM 4813 N N . ILE B 1 232 ? 14.57 21.406 0.513 1 95.88 232 ILE B N 1
ATOM 4814 C CA . ILE B 1 232 ? 13.719 20.469 1.242 1 95.88 232 ILE B CA 1
ATOM 4815 C C . ILE B 1 232 ? 13.172 19.422 0.285 1 95.88 232 ILE B C 1
ATOM 4817 O O . ILE B 1 232 ? 13.039 19.672 -0.915 1 95.88 232 ILE B O 1
ATOM 4821 N N . SER B 1 233 ? 12.977 18.219 0.78 1 97.62 233 SER B N 1
ATOM 4822 C CA . SER B 1 233 ? 12.227 17.234 0.004 1 97.62 233 SER B CA 1
ATOM 4823 C C . SER B 1 233 ? 10.789 17.672 -0.215 1 97.62 233 SER B C 1
ATOM 4825 O O . SER B 1 233 ? 10.164 18.234 0.69 1 97.62 233 SER B O 1
ATOM 4827 N N . TYR B 1 234 ? 10.336 17.438 -1.428 1 96.88 234 TYR B N 1
ATOM 4828 C CA . TYR B 1 234 ? 9.031 17.953 -1.84 1 96.88 234 TYR B CA 1
ATOM 4829 C C . TYR B 1 234 ? 8.352 17 -2.807 1 96.88 234 TYR B C 1
ATOM 4831 O O . TYR B 1 234 ? 8.898 16.688 -3.869 1 96.88 234 TYR B O 1
ATOM 4839 N N . ILE B 1 235 ? 7.184 16.484 -2.438 1 97 235 ILE B N 1
ATOM 4840 C CA . ILE B 1 235 ? 6.418 15.578 -3.285 1 97 235 ILE B CA 1
ATOM 4841 C C . ILE B 1 235 ? 5 16.125 -3.467 1 97 235 ILE B C 1
ATOM 4843 O O . ILE B 1 235 ? 4.203 16.125 -2.525 1 97 235 ILE B O 1
ATOM 4847 N N . ASN B 1 236 ? 4.695 16.5 -4.652 1 95.69 236 ASN B N 1
ATOM 4848 C CA . ASN B 1 236 ? 3.371 17.016 -4.965 1 95.69 236 ASN B CA 1
ATOM 4849 C C . ASN B 1 236 ? 2.496 15.977 -5.648 1 95.69 236 ASN B C 1
ATOM 4851 O O . ASN B 1 236 ? 2.963 15.25 -6.531 1 95.69 236 ASN B O 1
ATOM 4855 N N . TYR B 1 237 ? 1.231 15.867 -5.23 1 93.5 237 TYR B N 1
ATOM 4856 C CA . TYR B 1 237 ? 0.24 15.031 -5.898 1 93.5 237 TYR B CA 1
ATOM 4857 C C . TYR B 1 237 ? -0.975 15.852 -6.312 1 93.5 237 TYR B C 1
ATOM 4859 O O . TYR B 1 237 ? -1.428 16.719 -5.566 1 93.5 237 TYR B O 1
ATOM 4867 N N . CYS B 1 238 ? -1.548 15.578 -7.445 1 92.06 238 CYS B N 1
ATOM 4868 C CA . CYS B 1 238 ? -2.834 16.141 -7.844 1 92.06 238 CYS B CA 1
ATOM 4869 C C . CYS B 1 238 ? -3.506 15.266 -8.898 1 92.06 238 CYS B C 1
ATOM 4871 O O . CYS B 1 238 ? -2.832 14.555 -9.641 1 92.06 238 CYS B O 1
ATOM 4873 N N . GLY B 1 239 ? -4.836 15.273 -8.922 1 88.88 239 GLY B N 1
ATOM 4874 C CA . GLY B 1 239 ? -5.602 14.57 -9.938 1 88.88 239 GLY B CA 1
ATOM 4875 C C . GLY B 1 239 ? -5.676 15.312 -11.25 1 88.88 239 GLY B C 1
ATOM 4876 O O . GLY B 1 239 ? -5.941 16.516 -11.273 1 88.88 239 GLY B O 1
ATOM 4877 N N . THR B 1 240 ? -5.523 14.609 -12.312 1 88.31 240 THR B N 1
ATOM 4878 C CA . THR B 1 240 ? -5.426 15.227 -13.633 1 88.31 240 THR B CA 1
ATOM 4879 C C . THR B 1 240 ? -6.742 15.898 -14.016 1 88.31 240 THR B C 1
ATOM 4881 O O . THR B 1 240 ? -6.762 16.828 -14.828 1 88.31 240 THR B O 1
ATOM 4884 N N . ALA B 1 241 ? -7.855 15.477 -13.43 1 86.94 241 ALA B N 1
ATOM 4885 C CA . ALA B 1 241 ? -9.164 16.047 -13.734 1 86.94 241 ALA B CA 1
ATOM 4886 C C . ALA B 1 241 ? -9.492 17.203 -12.789 1 86.94 241 ALA B C 1
ATOM 4888 O O . ALA B 1 241 ? -10.547 17.828 -12.906 1 86.94 241 ALA B O 1
ATOM 4889 N N . ASP B 1 242 ? -8.609 17.453 -11.844 1 89.38 242 ASP B N 1
ATOM 4890 C CA . ASP B 1 242 ? -8.789 18.547 -10.906 1 89.38 242 ASP B CA 1
ATOM 4891 C C . ASP B 1 242 ? -8.258 19.859 -11.484 1 89.38 242 ASP B C 1
ATOM 4893 O O . ASP B 1 242 ? -7.117 20.25 -11.211 1 89.38 242 ASP B O 1
ATOM 4897 N N . ALA B 1 243 ? -9.031 20.594 -12.086 1 87.19 243 ALA B N 1
ATOM 4898 C CA . ALA B 1 243 ? -8.617 21.797 -12.812 1 87.19 243 ALA B CA 1
ATOM 4899 C C . ALA B 1 243 ? -8.203 22.891 -11.844 1 87.19 243 ALA B C 1
ATOM 4901 O O . ALA B 1 243 ? -7.504 23.828 -12.227 1 87.19 243 ALA B O 1
ATOM 4902 N N . THR B 1 244 ? -8.57 22.781 -10.617 1 85.38 244 THR B N 1
ATOM 4903 C CA . THR B 1 244 ? -8.273 23.828 -9.648 1 85.38 244 THR B CA 1
ATOM 4904 C C . THR B 1 244 ? -6.875 23.656 -9.07 1 85.38 244 THR B C 1
ATOM 4906 O O . THR B 1 244 ? -6.211 24.625 -8.711 1 85.38 244 THR B O 1
ATOM 4909 N N . SER B 1 245 ? -6.449 22.422 -8.969 1 87.31 245 SER B N 1
ATOM 4910 C CA . SER B 1 245 ? -5.223 22.156 -8.227 1 87.31 245 SER B CA 1
ATOM 4911 C C . SER B 1 245 ? -4.129 21.609 -9.133 1 87.31 245 SER B C 1
ATOM 4913 O O . SER B 1 245 ? -2.939 21.75 -8.844 1 87.31 245 SER B O 1
ATOM 4915 N N . CYS B 1 246 ? -4.504 20.906 -10.094 1 86.44 246 CYS B N 1
ATOM 4916 C CA . CYS B 1 246 ? -3.504 20.266 -10.945 1 86.44 246 CYS B CA 1
ATOM 4917 C C . CYS B 1 246 ? -3.211 21.109 -12.172 1 86.44 246 CYS B C 1
ATOM 4919 O O . CYS B 1 246 ? -3.602 20.75 -13.289 1 86.44 246 CYS B O 1
ATOM 4921 N N . THR B 1 247 ? -2.467 22.219 -11.859 1 80.12 247 THR B N 1
ATOM 4922 C CA . THR B 1 247 ? -2.117 23.203 -12.875 1 80.12 247 THR B CA 1
ATOM 4923 C C . THR B 1 247 ? -0.608 23.25 -13.094 1 80.12 247 THR B C 1
ATOM 4925 O O . THR B 1 247 ? 0.145 22.562 -12.398 1 80.12 247 THR B O 1
ATOM 4928 N N . LEU B 1 248 ? -0.222 23.906 -14.148 1 77 248 LEU B N 1
ATOM 4929 C CA . LEU B 1 248 ? 1.205 24.094 -14.383 1 77 248 LEU B CA 1
ATOM 4930 C C . LEU B 1 248 ? 1.867 24.781 -13.203 1 77 248 LEU B C 1
ATOM 4932 O O . LEU B 1 248 ? 3.029 24.516 -12.891 1 77 248 LEU B O 1
ATOM 4936 N N . ARG B 1 249 ? 1.133 25.578 -12.531 1 74.31 249 ARG B N 1
ATOM 4937 C CA . ARG B 1 249 ? 1.656 26.312 -11.383 1 74.31 249 ARG B CA 1
ATOM 4938 C C . ARG B 1 249 ? 1.973 25.375 -10.234 1 74.31 249 ARG B C 1
ATOM 4940 O O . ARG B 1 249 ? 2.938 25.578 -9.492 1 74.31 249 ARG B O 1
ATOM 4947 N N . SER B 1 250 ? 1.195 24.297 -10.172 1 75.19 250 SER B N 1
ATOM 4948 C CA . SER B 1 250 ? 1.42 23.344 -9.102 1 75.19 250 SER B CA 1
ATOM 4949 C C . SER B 1 250 ? 2.773 22.656 -9.258 1 75.19 250 SER B C 1
ATOM 4951 O O . SER B 1 250 ? 3.383 22.25 -8.266 1 75.19 250 SER B O 1
ATOM 4953 N N . ALA B 1 251 ? 3.199 22.609 -10.469 1 81.69 251 ALA B N 1
ATOM 4954 C CA . ALA B 1 251 ? 4.461 21.922 -10.742 1 81.69 251 ALA B CA 1
ATOM 4955 C C . ALA B 1 251 ? 5.648 22.844 -10.492 1 81.69 251 ALA B C 1
ATOM 4957 O O . ALA B 1 251 ? 6.789 22.391 -10.383 1 81.69 251 ALA B O 1
ATOM 4958 N N . ARG B 1 252 ? 5.457 24.125 -10.336 1 86.19 252 ARG B N 1
ATOM 4959 C CA . ARG B 1 252 ? 6.527 25.109 -10.242 1 86.19 252 ARG B CA 1
ATOM 4960 C C . ARG B 1 252 ? 7.367 24.891 -8.992 1 86.19 252 ARG B C 1
ATOM 4962 O O . ARG B 1 252 ? 8.586 25.078 -9.008 1 86.19 252 ARG B O 1
ATOM 4969 N N . LEU B 1 253 ? 6.719 24.531 -7.91 1 89.19 253 LEU B N 1
ATOM 4970 C CA . LEU B 1 253 ? 7.469 24.344 -6.672 1 89.1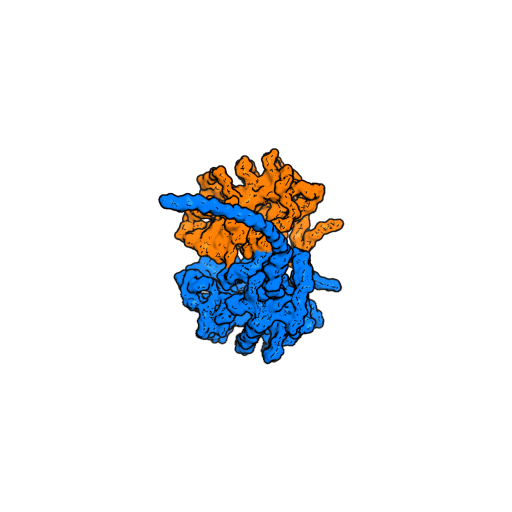9 253 LEU B CA 1
ATOM 4971 C C . LEU B 1 253 ? 8.383 23.125 -6.773 1 89.19 253 LEU B C 1
ATOM 4973 O O . LEU B 1 253 ? 9.469 23.109 -6.199 1 89.19 253 LEU B O 1
ATOM 4977 N N . GLY B 1 254 ? 7.93 22.094 -7.52 1 91.25 254 GLY B N 1
ATOM 4978 C CA . GLY B 1 254 ? 8.82 20.969 -7.777 1 91.25 254 GLY B CA 1
ATOM 4979 C C . GLY B 1 254 ? 10.109 21.375 -8.469 1 91.25 254 GLY B C 1
ATOM 4980 O O . GLY B 1 254 ? 11.195 20.969 -8.055 1 91.25 254 GLY B O 1
ATOM 4981 N N . VAL B 1 255 ? 9.953 22.203 -9.453 1 92.31 255 VAL B N 1
ATOM 4982 C CA . VAL B 1 255 ? 11.109 22.688 -10.195 1 92.31 255 VAL B CA 1
ATOM 4983 C C . VAL B 1 255 ? 11.992 23.531 -9.273 1 92.31 255 VAL B C 1
ATOM 4985 O O . VAL B 1 255 ? 13.219 23.375 -9.273 1 92.31 255 VAL B O 1
ATOM 4988 N N . LEU B 1 256 ? 11.398 24.391 -8.5 1 91.94 256 LEU B N 1
ATOM 4989 C CA . LEU B 1 256 ? 12.133 25.25 -7.582 1 91.94 256 LEU B CA 1
ATOM 4990 C C . LEU B 1 256 ? 12.945 24.422 -6.59 1 91.94 256 LEU B C 1
ATOM 4992 O O . LEU B 1 256 ? 14.141 24.672 -6.406 1 91.94 256 LEU B O 1
ATOM 4996 N N . PHE B 1 257 ? 12.344 23.484 -5.992 1 95.25 257 PHE B N 1
ATOM 4997 C CA . PHE B 1 257 ? 13.031 22.719 -4.949 1 95.25 257 PHE B CA 1
ATOM 4998 C C . PHE B 1 257 ? 14.039 21.75 -5.559 1 95.25 257 PHE B C 1
ATOM 5000 O O . PHE B 1 257 ? 15.039 21.406 -4.926 1 95.25 257 PHE B O 1
ATOM 5007 N N . ALA B 1 258 ? 13.734 21.266 -6.805 1 96.31 258 ALA B N 1
ATOM 5008 C CA . ALA B 1 258 ? 14.75 20.5 -7.512 1 96.31 258 ALA B CA 1
ATOM 5009 C C . ALA B 1 258 ? 16.016 21.328 -7.711 1 96.31 258 ALA B C 1
ATOM 5011 O O . ALA B 1 258 ? 17.125 20.828 -7.496 1 96.31 258 ALA B O 1
ATOM 5012 N N . LYS B 1 259 ? 15.852 22.578 -8.102 1 95.12 259 LYS B N 1
ATOM 5013 C CA . LYS B 1 259 ? 16.984 23.469 -8.289 1 95.12 259 LYS B CA 1
ATOM 5014 C C . LYS B 1 259 ? 17.703 23.75 -6.969 1 95.12 259 LYS B C 1
ATOM 5016 O O . LYS B 1 259 ? 18.922 23.672 -6.895 1 95.12 259 LYS B O 1
ATOM 5021 N N . GLN B 1 260 ? 16.938 24 -5.957 1 94.94 260 GLN B N 1
ATOM 5022 C CA . GLN B 1 260 ? 17.516 24.297 -4.648 1 94.94 260 GLN B CA 1
ATOM 5023 C C . GLN B 1 260 ? 18.266 23.094 -4.09 1 94.94 260 GLN B C 1
ATOM 5025 O O . GLN B 1 260 ? 19.266 23.266 -3.395 1 94.94 260 GLN B O 1
ATOM 5030 N N . SER B 1 261 ? 17.75 21.953 -4.402 1 96.94 261 SER B N 1
ATOM 5031 C CA . SER B 1 261 ? 18.375 20.719 -3.932 1 96.94 261 SER B CA 1
ATOM 5032 C C . SER B 1 261 ? 19.469 20.25 -4.898 1 96.94 261 SER B C 1
ATOM 5034 O O . SER B 1 261 ? 20 19.156 -4.75 1 96.94 261 SER B O 1
ATOM 5036 N N . ARG B 1 262 ? 19.719 21.016 -5.934 1 97.62 262 ARG B N 1
ATOM 5037 C CA . ARG B 1 262 ? 20.781 20.766 -6.902 1 97.62 262 ARG B CA 1
ATOM 5038 C C . ARG B 1 262 ? 20.641 19.391 -7.527 1 97.62 262 ARG B C 1
ATOM 5040 O O . ARG B 1 262 ? 21.609 18.625 -7.602 1 97.62 262 ARG B O 1
ATOM 5047 N N . CYS B 1 263 ? 19.484 19.062 -7.812 1 97.38 263 CYS B N 1
ATOM 5048 C CA . CYS B 1 263 ? 19.25 17.828 -8.539 1 97.38 263 CYS B CA 1
ATOM 5049 C C . CYS B 1 263 ? 19.891 17.875 -9.922 1 97.38 263 CYS B C 1
ATOM 5051 O O . CYS B 1 263 ? 19.875 18.922 -10.578 1 97.38 263 CYS B O 1
ATOM 5053 N N . THR B 1 264 ? 20.359 16.688 -10.438 1 96.38 264 THR B N 1
ATOM 5054 C CA . THR B 1 264 ? 21.188 16.719 -11.641 1 96.38 264 THR B CA 1
ATOM 5055 C C . THR B 1 264 ? 20.453 16.047 -12.805 1 96.38 264 THR B C 1
ATOM 5057 O O . THR B 1 264 ? 20.891 16.156 -13.961 1 96.38 264 THR B O 1
ATOM 5060 N N . ALA B 1 265 ? 19.391 15.344 -12.516 1 94.12 265 ALA B N 1
ATOM 5061 C CA . ALA B 1 265 ? 18.656 14.656 -13.57 1 94.12 265 ALA B CA 1
ATOM 5062 C C . ALA B 1 265 ? 17.156 14.664 -13.297 1 94.12 265 ALA B C 1
ATOM 5064 O O . ALA B 1 265 ? 16.719 14.961 -12.18 1 94.12 265 ALA B O 1
ATOM 5065 N N . GLN B 1 266 ? 16.406 14.602 -14.367 1 93.44 266 GLN B N 1
ATOM 5066 C CA . GLN B 1 266 ? 14.945 14.484 -14.328 1 93.44 266 GLN B CA 1
ATOM 5067 C C . GLN B 1 266 ? 14.477 13.242 -15.078 1 93.44 266 GLN B C 1
ATOM 5069 O O . GLN B 1 266 ? 15.008 12.906 -16.141 1 93.44 266 GLN B O 1
ATOM 5074 N N . GLN B 1 267 ? 13.516 12.531 -14.414 1 90.19 267 GLN B N 1
ATOM 5075 C CA . GLN B 1 267 ? 12.938 11.375 -15.094 1 90.19 267 GLN B CA 1
ATOM 5076 C C . GLN B 1 267 ? 11.43 11.336 -14.914 1 90.19 267 GLN B C 1
ATOM 5078 O O . GLN B 1 267 ? 10.906 11.781 -13.891 1 90.19 267 GLN B O 1
ATOM 5083 N N . HIS B 1 268 ? 10.797 10.938 -15.977 1 91 268 HIS B N 1
ATOM 5084 C CA . HIS B 1 268 ? 9.375 10.641 -15.906 1 91 268 HIS B CA 1
ATOM 5085 C C . HIS B 1 268 ? 9.133 9.172 -15.586 1 91 268 HIS B C 1
ATOM 5087 O O . HIS B 1 268 ? 9.672 8.289 -16.25 1 91 268 HIS B O 1
ATOM 5093 N N . ARG B 1 269 ? 8.383 8.977 -14.508 1 88.69 269 ARG B N 1
ATOM 5094 C CA . ARG B 1 269 ? 8.148 7.605 -14.062 1 88.69 269 ARG B CA 1
ATOM 5095 C C . ARG B 1 269 ? 6.66 7.328 -13.914 1 88.69 269 ARG B C 1
ATOM 5097 O O . ARG B 1 269 ? 5.938 8.109 -13.297 1 88.69 269 ARG B O 1
ATOM 5104 N N . ARG B 1 270 ? 6.285 6.18 -14.477 1 88.12 270 ARG B N 1
ATOM 5105 C CA . ARG B 1 270 ? 4.953 5.66 -14.18 1 88.12 270 ARG B CA 1
ATOM 5106 C C . ARG B 1 270 ? 4.98 4.73 -12.977 1 88.12 270 ARG B C 1
ATOM 5108 O O . ARG B 1 270 ? 5.535 3.633 -13.039 1 88.12 270 ARG B O 1
ATOM 5115 N N . GLN B 1 271 ? 4.426 5.215 -11.875 1 88.19 271 GLN B N 1
ATOM 5116 C CA . GLN B 1 271 ? 4.355 4.398 -10.664 1 88.19 271 GLN B CA 1
ATOM 5117 C C . GLN B 1 271 ? 3.311 3.297 -10.805 1 88.19 271 GLN B C 1
ATOM 5119 O O . GLN B 1 271 ? 3.428 2.24 -10.18 1 88.19 271 GLN B O 1
ATOM 5124 N N . SER B 1 272 ? 2.295 3.529 -11.547 1 86.62 272 SER B N 1
ATOM 5125 C CA . SER B 1 272 ? 1.208 2.613 -11.875 1 86.62 272 SER B CA 1
ATOM 5126 C C . SER B 1 272 ? 0.511 3.023 -13.172 1 86.62 272 SER B C 1
ATOM 5128 O O . SER B 1 272 ? 0.917 3.99 -13.82 1 86.62 272 SER B O 1
ATOM 5130 N N . ALA B 1 273 ? -0.516 2.248 -13.516 1 83.44 273 ALA B N 1
ATOM 5131 C CA . ALA B 1 273 ? -1.277 2.578 -14.719 1 83.44 273 ALA B CA 1
ATOM 5132 C C . ALA B 1 273 ? -1.92 3.957 -14.594 1 83.44 273 ALA B C 1
ATOM 5134 O O . ALA B 1 273 ? -2.117 4.645 -15.602 1 83.44 273 ALA B O 1
ATOM 5135 N N . THR B 1 274 ? -2.109 4.406 -13.359 1 82.5 274 THR B N 1
ATOM 5136 C CA . THR B 1 274 ? -2.92 5.609 -13.195 1 82.5 274 THR B CA 1
ATOM 5137 C C . THR B 1 274 ? -2.094 6.738 -12.586 1 82.5 274 THR B C 1
ATOM 5139 O O . THR B 1 274 ? -2.59 7.852 -12.406 1 82.5 274 THR B O 1
ATOM 5142 N N . VAL B 1 275 ? -0.843 6.492 -12.258 1 88.88 275 VAL B N 1
ATOM 5143 C CA . VAL B 1 275 ? -0.048 7.512 -11.578 1 88.88 275 VAL B CA 1
ATOM 5144 C C . VAL B 1 275 ? 1.285 7.691 -12.305 1 88.88 275 VAL B C 1
ATOM 5146 O O . VAL B 1 275 ? 2.008 6.719 -12.539 1 88.88 275 VAL B O 1
ATOM 5149 N N . SER B 1 276 ? 1.554 8.859 -12.648 1 91.5 276 SER B N 1
ATOM 5150 C CA . SER B 1 276 ? 2.824 9.234 -13.266 1 91.5 276 SER B CA 1
ATOM 5151 C C . SER B 1 276 ? 3.492 10.375 -12.492 1 91.5 276 SER B C 1
ATOM 5153 O O . SER B 1 276 ? 2.82 11.305 -12.047 1 91.5 276 SER B O 1
ATOM 5155 N N . CYS B 1 277 ? 4.824 10.281 -12.359 1 94.19 277 CYS B N 1
ATOM 5156 C CA . CYS B 1 277 ? 5.566 11.289 -11.609 1 94.19 277 CYS B CA 1
ATOM 5157 C C . CYS B 1 277 ? 6.73 11.828 -12.43 1 94.19 277 CYS B C 1
ATOM 5159 O O . CYS B 1 277 ? 7.395 11.078 -13.148 1 94.19 277 CYS B O 1
ATOM 5161 N N . THR B 1 278 ? 6.883 13.102 -12.375 1 95.5 278 THR B N 1
ATOM 5162 C CA . THR B 1 278 ? 8.188 13.688 -12.672 1 95.5 278 THR B CA 1
ATOM 5163 C C . THR B 1 278 ? 9.086 13.656 -11.438 1 95.5 278 THR B C 1
ATOM 5165 O O . THR B 1 278 ? 8.75 14.234 -10.406 1 95.5 278 THR B O 1
ATOM 5168 N N . GLU B 1 279 ? 10.156 12.922 -11.57 1 95 279 GLU B N 1
ATOM 5169 C CA . GLU B 1 279 ? 11.094 12.781 -10.461 1 95 279 GLU B CA 1
ATOM 5170 C C . GLU B 1 279 ? 12.422 13.453 -10.773 1 95 279 GLU B C 1
ATOM 5172 O O . GLU B 1 279 ? 13.008 13.234 -11.836 1 95 279 GLU B O 1
ATOM 5177 N N . TRP B 1 280 ? 12.852 14.312 -9.891 1 96.38 280 TRP B N 1
ATOM 5178 C CA . TRP B 1 280 ? 14.203 14.852 -9.977 1 96.38 280 TRP B CA 1
ATOM 5179 C C . TRP B 1 280 ? 15.172 14.031 -9.133 1 96.38 280 TRP B C 1
ATOM 5181 O O . TRP B 1 280 ? 14.875 13.711 -7.977 1 96.38 280 TRP B O 1
ATOM 5191 N N . THR B 1 281 ? 16.25 13.547 -9.766 1 92.62 281 THR B N 1
ATOM 5192 C CA . THR B 1 281 ? 17.172 12.625 -9.117 1 92.62 281 THR B CA 1
ATOM 5193 C C . THR B 1 281 ? 18.578 13.25 -9.023 1 92.62 281 THR B C 1
ATOM 5195 O O . THR B 1 281 ? 18.812 14.32 -9.578 1 92.62 281 THR B O 1
ATOM 5198 N N . GLY B 1 282 ? 19.516 12.484 -8.273 1 93.5 282 GLY B N 1
ATOM 5199 C CA . GLY B 1 282 ? 20.844 13.023 -8.055 1 93.5 282 GLY B CA 1
ATOM 5200 C C . GLY B 1 282 ? 20.844 14.297 -7.23 1 93.5 282 GLY B C 1
ATOM 5201 O O . GLY B 1 282 ? 21.625 15.211 -7.496 1 93.5 282 GLY B O 1
ATOM 5202 N N . CYS B 1 283 ? 19.922 14.477 -6.363 1 96.06 283 CYS B N 1
ATOM 5203 C CA . CYS B 1 283 ? 19.797 15.672 -5.539 1 96.06 283 CYS B CA 1
ATOM 5204 C C . CYS B 1 283 ? 20.797 15.656 -4.398 1 96.06 283 CYS B C 1
ATOM 5206 O O . CYS B 1 283 ? 21.141 14.594 -3.867 1 96.06 283 CYS B O 1
ATOM 5208 N N . ALA B 1 284 ? 21.188 16.797 -4.027 1 96.31 284 ALA B N 1
ATOM 5209 C CA . ALA B 1 284 ? 22.078 16.938 -2.885 1 96.31 284 ALA B CA 1
ATOM 5210 C C . ALA B 1 284 ? 21.406 16.484 -1.595 1 96.31 284 ALA B C 1
ATOM 5212 O O . ALA B 1 284 ? 20.203 16.688 -1.412 1 96.31 284 ALA B O 1
ATOM 5213 N N . GLU B 1 285 ? 22.203 15.852 -0.712 1 93.38 285 GLU B N 1
ATOM 5214 C CA . GLU B 1 285 ? 21.766 15.43 0.618 1 93.38 285 GLU B CA 1
ATOM 5215 C C . GLU B 1 285 ? 20.594 14.469 0.538 1 93.38 285 GLU B C 1
ATOM 5217 O O . GLU B 1 285 ? 19.75 14.438 1.436 1 93.38 285 GLU B O 1
ATOM 5222 N N . ASP B 1 286 ? 20.375 13.844 -0.593 1 90.69 286 ASP B N 1
ATOM 5223 C CA . ASP B 1 286 ? 19.391 12.781 -0.823 1 90.69 286 ASP B CA 1
ATOM 5224 C C . ASP B 1 286 ? 17.969 13.32 -0.717 1 90.69 286 ASP B C 1
ATOM 5226 O O . ASP B 1 286 ? 17.062 12.617 -0.256 1 90.69 286 ASP B O 1
ATOM 5230 N N . HIS B 1 287 ? 17.844 14.609 -1.037 1 95.81 287 HIS B N 1
ATOM 5231 C CA . HIS B 1 287 ? 16.5 15.156 -1.092 1 95.81 287 HIS B CA 1
ATOM 5232 C C . HIS B 1 287 ? 15.641 14.422 -2.117 1 95.81 287 HIS B C 1
ATOM 5234 O O . HIS B 1 287 ? 16.141 14.031 -3.178 1 95.81 287 HIS B O 1
ATOM 5240 N N . VAL B 1 288 ? 14.398 14.266 -1.777 1 95.75 288 VAL B N 1
ATOM 5241 C CA . VAL B 1 288 ? 13.414 13.672 -2.674 1 95.75 288 VAL B CA 1
ATOM 5242 C C . VAL B 1 288 ? 12.508 14.758 -3.244 1 95.75 288 VAL B C 1
ATOM 5244 O O . VAL B 1 288 ? 11.859 15.492 -2.494 1 95.75 288 VAL B O 1
ATOM 5247 N N . VAL B 1 289 ? 12.508 14.906 -4.555 1 96.75 289 VAL B N 1
ATOM 5248 C CA . VAL B 1 289 ? 11.664 15.914 -5.195 1 96.75 289 VAL B CA 1
ATOM 5249 C C . VAL B 1 289 ? 10.875 15.273 -6.332 1 96.75 289 VAL B C 1
ATOM 5251 O O . VAL B 1 289 ? 11.453 14.727 -7.27 1 96.75 289 VAL B O 1
ATOM 5254 N N . MET B 1 290 ? 9.555 15.312 -6.184 1 96.81 290 MET B N 1
ATOM 5255 C CA . MET B 1 290 ? 8.688 14.719 -7.191 1 96.81 290 MET B CA 1
ATOM 5256 C C . MET B 1 290 ? 7.43 15.555 -7.398 1 96.81 290 MET B C 1
ATOM 5258 O O . MET B 1 290 ? 6.965 16.219 -6.473 1 96.81 290 MET B O 1
ATOM 5262 N N . ASP B 1 291 ? 6.953 15.547 -8.609 1 95.88 291 ASP B N 1
ATOM 5263 C CA . ASP B 1 291 ? 5.613 16 -8.977 1 95.88 291 ASP B CA 1
ATOM 5264 C C . ASP B 1 291 ? 4.801 14.875 -9.602 1 95.88 291 ASP B C 1
ATOM 5266 O O . ASP B 1 291 ? 5.094 14.43 -10.719 1 95.88 291 ASP B O 1
ATOM 5270 N N . CYS B 1 292 ? 3.777 14.453 -8.898 1 94.75 292 CYS B N 1
ATOM 5271 C CA . CYS B 1 292 ? 3.035 13.266 -9.297 1 94.75 292 CYS B CA 1
ATOM 5272 C C . CYS B 1 292 ? 1.604 13.617 -9.688 1 94.75 292 CYS B C 1
ATOM 5274 O O . CYS B 1 292 ? 0.945 14.398 -9 1 94.75 292 CYS B O 1
ATOM 5276 N N . ARG B 1 293 ? 1.169 12.992 -10.75 1 92 293 ARG B N 1
ATOM 5277 C CA . ARG B 1 293 ? -0.191 13.133 -11.258 1 92 293 ARG B CA 1
ATOM 5278 C C . ARG B 1 293 ? -0.897 11.781 -11.312 1 92 293 ARG B C 1
ATOM 5280 O O . ARG B 1 293 ? -0.293 10.773 -11.688 1 92 293 ARG B O 1
ATOM 5287 N N . TRP B 1 294 ? -2.096 11.766 -10.82 1 87.38 294 TRP B N 1
ATOM 5288 C CA . TRP B 1 294 ? -2.887 10.547 -10.875 1 87.38 294 TRP B CA 1
ATOM 5289 C C . TRP B 1 294 ? -4.211 10.781 -11.594 1 87.38 294 TRP B C 1
ATOM 5291 O O . TRP B 1 294 ? -4.719 11.906 -11.617 1 87.38 294 TRP B O 1
ATOM 5301 N N . GLU B 1 295 ? -4.688 9.719 -12.219 1 83.06 295 GLU B N 1
ATOM 5302 C CA . GLU B 1 295 ? -5.961 9.82 -12.922 1 83.06 295 GLU B CA 1
ATOM 5303 C C . GLU B 1 295 ? -7.129 9.914 -11.945 1 83.06 295 GLU B C 1
ATOM 5305 O O . GLU B 1 295 ? -7.562 8.906 -11.391 1 83.06 295 GLU B O 1
ATOM 5310 N N . GLY B 1 296 ? -7.59 11.07 -11.781 1 81.62 296 GLY B N 1
ATOM 5311 C CA . GLY B 1 296 ? -8.688 11.344 -10.875 1 81.62 296 GLY B CA 1
ATOM 5312 C C . GLY B 1 296 ? -8.961 12.828 -10.695 1 81.62 296 GLY B C 1
ATOM 5313 O O . GLY B 1 296 ? -8.383 13.656 -11.398 1 81.62 296 GLY B O 1
ATOM 5314 N N . ASP B 1 297 ? -9.867 13.109 -9.734 1 83.81 297 ASP B N 1
ATOM 5315 C CA . ASP B 1 297 ? -10.305 14.484 -9.516 1 83.81 297 ASP B CA 1
ATOM 5316 C C . ASP B 1 297 ? -9.805 15.008 -8.172 1 83.81 297 ASP B C 1
ATOM 5318 O O . ASP B 1 297 ? -8.68 14.711 -7.762 1 83.81 297 ASP B O 1
ATOM 5322 N N . HIS B 1 298 ? -10.516 15.906 -7.523 1 86.75 298 HIS B N 1
ATOM 5323 C CA . HIS B 1 298 ? -10.125 16.594 -6.297 1 86.75 298 HIS B CA 1
ATOM 5324 C C . HIS B 1 298 ? -10.281 15.688 -5.082 1 86.75 298 HIS B C 1
ATOM 5326 O O . HIS B 1 298 ? -11.242 15.828 -4.316 1 86.75 298 HIS B O 1
ATOM 5332 N N . ASP B 1 299 ? -9.352 14.734 -5.023 1 83.5 299 ASP B N 1
ATOM 5333 C CA . ASP B 1 299 ? -9.367 13.734 -3.963 1 83.5 299 ASP B CA 1
ATOM 5334 C C . ASP B 1 299 ? -7.957 13.266 -3.617 1 83.5 299 ASP B C 1
ATOM 5336 O O . ASP B 1 299 ? -6.992 13.672 -4.27 1 83.5 299 ASP B O 1
ATOM 5340 N N . VAL B 1 300 ? -7.879 12.492 -2.531 1 82.75 300 VAL B N 1
ATOM 5341 C CA . VAL B 1 300 ? -6.625 11.836 -2.191 1 82.75 300 VAL B CA 1
ATOM 5342 C C . VAL B 1 300 ? -6.598 10.43 -2.803 1 82.75 300 VAL B C 1
ATOM 5344 O O . VAL B 1 300 ? -7.539 9.656 -2.633 1 82.75 300 VAL B O 1
ATOM 5347 N N . PRO B 1 301 ? -5.57 10.141 -3.553 1 79.88 301 PRO B N 1
ATOM 5348 C CA . PRO B 1 301 ? -5.578 8.82 -4.191 1 79.88 301 PRO B CA 1
ATOM 5349 C C . PRO B 1 301 ? -5.406 7.684 -3.189 1 79.88 301 PRO B C 1
ATOM 5351 O O . PRO B 1 301 ? -4.711 7.84 -2.184 1 79.88 301 PRO B O 1
ATOM 5354 N N . GLY B 1 302 ? -6.016 6.469 -3.535 1 76.19 302 GLY B N 1
ATOM 5355 C CA . GLY B 1 302 ? -5.738 5.203 -2.871 1 76.19 302 GLY B CA 1
ATOM 5356 C C . GLY B 1 302 ? -6.773 4.84 -1.824 1 76.19 302 GLY B C 1
ATOM 5357 O O . GLY B 1 302 ? -6.84 3.691 -1.384 1 76.19 302 GLY B O 1
ATOM 5358 N N . ARG B 1 303 ? -7.562 5.777 -1.361 1 73.31 303 ARG B N 1
ATOM 5359 C CA . ARG B 1 303 ? -8.57 5.488 -0.346 1 73.31 303 ARG B CA 1
ATOM 5360 C C . ARG B 1 303 ? -9.883 6.199 -0.657 1 73.31 303 ARG B C 1
ATOM 5362 O O . ARG B 1 303 ? -9.898 7.176 -1.41 1 73.31 303 ARG B O 1
ATOM 5369 N N . HIS B 1 304 ? -10.938 5.625 0.068 1 68.06 304 HIS B N 1
ATOM 5370 C CA . HIS B 1 304 ? -12.25 6.266 -0.046 1 68.06 304 HIS B CA 1
ATOM 5371 C C . HIS B 1 304 ? -12.461 7.277 1.072 1 68.06 304 HIS B C 1
ATOM 5373 O O . HIS B 1 304 ? -12.062 7.047 2.215 1 68.06 304 HIS B O 1
ATOM 5379 N N . ALA B 1 305 ? -13.125 8.352 0.575 1 68 305 ALA B N 1
ATOM 5380 C CA . ALA B 1 305 ? -13.508 9.328 1.584 1 68 305 ALA B CA 1
ATOM 5381 C C . ALA B 1 305 ? -14.492 8.727 2.588 1 68 305 ALA B C 1
ATOM 5383 O O . ALA B 1 305 ? -15.383 7.969 2.213 1 68 305 ALA B O 1
ATOM 5384 N N . PRO B 1 306 ? -14.273 9.008 3.854 1 62.97 306 PRO B N 1
ATOM 5385 C CA . PRO B 1 306 ? -15.117 8.406 4.891 1 62.97 306 PRO B CA 1
ATOM 5386 C C . PRO B 1 306 ? -16.578 8.836 4.781 1 62.97 306 PRO B C 1
ATOM 5388 O O . PRO B 1 306 ? -17.469 8.156 5.305 1 62.97 306 PRO B O 1
ATOM 5391 N N . ASP B 1 307 ? -16.797 9.93 4.195 1 58.56 307 ASP B N 1
ATOM 5392 C CA . ASP B 1 307 ? -18.172 10.438 4.105 1 58.56 307 ASP B CA 1
ATOM 5393 C C . ASP B 1 307 ? -18.891 9.828 2.912 1 58.56 307 ASP B C 1
ATOM 5395 O O . ASP B 1 307 ? -20.031 10.195 2.617 1 58.56 307 ASP B O 1
ATOM 5399 N N . GLY B 1 308 ? -18.281 8.891 2.309 1 61.28 308 GLY B N 1
ATOM 5400 C CA . GLY B 1 308 ? -18.906 8.188 1.205 1 61.28 308 GLY B CA 1
ATOM 5401 C C . GLY B 1 308 ? -18.969 9 -0.073 1 61.28 308 GLY B C 1
ATOM 5402 O O . GLY B 1 308 ? -19.609 8.594 -1.046 1 61.28 308 GLY B O 1
ATOM 5403 N N . THR B 1 309 ? -18.438 10.25 -0.023 1 56.69 309 THR B N 1
ATOM 5404 C CA . THR B 1 309 ? -18.562 11.148 -1.167 1 56.69 309 THR B CA 1
ATOM 5405 C C . THR B 1 309 ? -17.531 10.789 -2.246 1 56.69 309 THR B C 1
ATOM 5407 O O . THR B 1 309 ? -17.578 11.336 -3.352 1 56.69 309 THR B O 1
ATOM 5410 N N . SER B 1 310 ? -16.688 9.977 -1.738 1 56.47 310 SER B N 1
ATOM 5411 C CA . SER B 1 310 ? -15.75 9.609 -2.789 1 56.47 310 SER B CA 1
ATOM 5412 C C . SER B 1 310 ? -16.469 9.062 -4.012 1 56.47 310 SER B C 1
ATOM 5414 O O . SER B 1 310 ? -17.438 8.297 -3.883 1 56.47 310 SER B O 1
ATOM 5416 N N . VAL B 1 311 ? -16.672 9.93 -5.047 1 46.47 311 VAL B N 1
ATOM 5417 C CA . VAL B 1 311 ? -17.188 9.312 -6.27 1 46.47 311 VAL B CA 1
ATOM 5418 C C . VAL B 1 311 ? -16.484 7.973 -6.504 1 46.47 311 VAL B C 1
ATOM 5420 O O . VAL B 1 311 ? -15.297 7.824 -6.211 1 46.47 311 VAL B O 1
ATOM 5423 N N . LEU B 1 312 ? -17.422 6.938 -6.605 1 45.91 312 LEU B N 1
ATOM 5424 C CA . LEU B 1 312 ? -16.984 5.562 -6.844 1 45.91 312 LEU B CA 1
ATOM 5425 C C . LEU B 1 312 ? -15.742 5.523 -7.723 1 45.91 312 LEU B C 1
ATOM 5427 O O . LEU B 1 312 ? -15.375 4.465 -8.234 1 45.91 312 LEU B O 1
ATOM 5431 N N . ARG B 1 313 ? -15.141 6.586 -8.188 1 47.97 313 ARG B N 1
ATOM 5432 C CA . ARG B 1 313 ? -13.992 6.133 -8.977 1 47.97 313 ARG B CA 1
ATOM 5433 C C . ARG B 1 313 ? -12.867 5.641 -8.07 1 47.97 313 ARG B C 1
ATOM 5435 O O . ARG B 1 313 ? -12.531 6.289 -7.078 1 47.97 313 ARG B O 1
ATOM 5442 N N . PRO B 1 314 ? -12.758 4.383 -8.023 1 46.81 314 PRO B N 1
ATOM 5443 C CA . PRO B 1 314 ? -11.609 3.828 -7.305 1 46.81 314 PRO B CA 1
ATOM 5444 C C . PRO B 1 314 ? -10.375 4.727 -7.383 1 46.81 314 PRO B C 1
ATOM 5446 O O . PRO B 1 314 ? -10.031 5.211 -8.461 1 46.81 314 PRO B O 1
ATOM 5449 N N . ALA B 1 315 ? -10.172 5.535 -6.398 1 51.09 315 ALA B N 1
ATOM 5450 C CA . ALA B 1 315 ? -8.891 6.223 -6.254 1 51.09 315 ALA B CA 1
ATOM 5451 C C . ALA B 1 315 ? -7.758 5.414 -6.883 1 51.09 315 ALA B C 1
ATOM 5453 O O . ALA B 1 315 ? -7.891 4.207 -7.094 1 51.09 315 ALA B O 1
ATOM 5454 N N . SER B 1 316 ? -6.906 6.121 -7.43 1 61.09 316 SER B N 1
ATOM 5455 C CA . SER B 1 316 ? -5.633 5.66 -7.98 1 61.09 316 SER B CA 1
ATOM 5456 C C . SER B 1 316 ? -5.012 4.574 -7.109 1 61.09 316 SER B C 1
ATOM 5458 O O . SER B 1 316 ? -5.238 4.539 -5.895 1 61.09 316 SER B O 1
ATOM 5460 N N . ASP B 1 317 ? -4.543 3.557 -7.75 1 70.69 317 ASP B N 1
ATOM 5461 C CA . ASP B 1 317 ? -3.969 2.363 -7.133 1 70.69 317 ASP B CA 1
ATOM 5462 C C . ASP B 1 317 ? -2.887 2.732 -6.121 1 70.69 317 ASP B C 1
ATOM 5464 O O . ASP B 1 317 ? -2.613 1.972 -5.191 1 70.69 317 ASP B O 1
ATOM 5468 N N . ILE B 1 318 ? -2.391 3.938 -6.277 1 81.56 318 ILE B N 1
ATOM 5469 C CA . ILE B 1 318 ? -1.333 4.277 -5.328 1 81.56 318 ILE B CA 1
ATOM 5470 C C . ILE B 1 318 ? -1.943 4.902 -4.078 1 81.56 318 ILE B C 1
ATOM 5472 O O . ILE B 1 318 ? -2.729 5.848 -4.168 1 81.56 318 ILE B O 1
ATOM 5476 N N . ASP B 1 319 ? -1.678 4.355 -2.953 1 84 319 ASP B N 1
ATOM 5477 C CA . ASP B 1 319 ? -2.033 4.922 -1.656 1 84 319 ASP B CA 1
ATOM 5478 C C . ASP B 1 319 ? -1.076 6.047 -1.269 1 84 319 ASP B C 1
ATOM 5480 O O . ASP B 1 319 ? 0.075 5.793 -0.909 1 84 319 ASP B O 1
ATOM 5484 N N . TRP B 1 320 ? -1.569 7.293 -1.365 1 90 320 TRP B N 1
ATOM 5485 C CA . TRP B 1 320 ? -0.748 8.469 -1.106 1 90 320 TRP B CA 1
ATOM 5486 C C . TRP B 1 320 ? -0.075 8.375 0.259 1 90 320 TRP B C 1
ATOM 5488 O O . TRP B 1 320 ? 1.124 8.633 0.386 1 90 320 TRP B O 1
ATOM 5498 N N . THR B 1 321 ? -0.803 8.031 1.323 1 90.5 321 THR B N 1
ATOM 5499 C CA . THR B 1 321 ? -0.283 7.984 2.686 1 90.5 321 THR B CA 1
ATOM 5500 C C . THR B 1 321 ? 0.875 6.996 2.791 1 90.5 321 THR B C 1
ATOM 5502 O O . THR B 1 321 ? 1.952 7.344 3.279 1 90.5 321 THR B O 1
ATOM 5505 N N . LYS B 1 322 ? 0.599 5.828 2.316 1 87.62 322 LYS B N 1
ATOM 5506 C CA . LYS B 1 322 ? 1.633 4.801 2.389 1 87.62 322 LYS B CA 1
ATOM 5507 C C . LYS B 1 322 ? 2.893 5.234 1.643 1 87.62 322 LYS B C 1
ATOM 5509 O O . LYS B 1 322 ? 4.004 5.09 2.154 1 87.62 322 LYS B O 1
ATOM 5514 N N . TYR B 1 323 ? 2.711 5.75 0.46 1 91.81 323 TYR B N 1
ATOM 5515 C CA . TYR B 1 323 ? 3.857 6.141 -0.35 1 91.81 323 TYR B CA 1
ATOM 5516 C C . TYR B 1 323 ? 4.656 7.246 0.331 1 91.81 323 TYR B C 1
ATOM 5518 O O . TYR B 1 323 ? 5.887 7.223 0.334 1 91.81 323 TYR B O 1
ATOM 5526 N N . ILE B 1 324 ? 4.043 8.242 0.886 1 95.25 324 ILE B N 1
ATOM 5527 C CA . ILE B 1 324 ? 4.742 9.367 1.512 1 95.25 324 ILE B CA 1
ATOM 5528 C C . ILE B 1 324 ? 5.496 8.875 2.746 1 95.25 324 ILE B C 1
ATOM 5530 O O . ILE B 1 324 ? 6.609 9.328 3.018 1 95.25 324 ILE B O 1
ATOM 5534 N N . PHE B 1 325 ? 4.918 7.973 3.561 1 93.12 325 PHE B N 1
ATOM 5535 C CA . PHE B 1 325 ? 5.621 7.395 4.699 1 93.12 325 PHE B CA 1
ATOM 5536 C C . PHE B 1 325 ? 6.867 6.645 4.238 1 93.12 325 PHE B C 1
ATOM 5538 O O . PHE B 1 325 ? 7.922 6.742 4.867 1 93.12 325 PHE B O 1
ATOM 5545 N N . GLU B 1 326 ? 6.699 5.906 3.111 1 90.25 326 GLU B N 1
ATOM 5546 C CA . GLU B 1 326 ? 7.852 5.203 2.551 1 90.25 326 GLU B CA 1
ATOM 5547 C C . GLU B 1 326 ? 8.953 6.18 2.154 1 90.25 326 GLU B C 1
ATOM 5549 O O . GLU B 1 326 ? 10.133 5.945 2.449 1 90.25 326 GLU B O 1
ATOM 5554 N N . GLN B 1 327 ? 8.609 7.285 1.496 1 92.94 327 GLN B N 1
ATOM 5555 C CA . GLN B 1 327 ? 9.594 8.273 1.08 1 92.94 327 GLN B CA 1
ATOM 5556 C C . GLN B 1 327 ? 10.203 8.984 2.285 1 92.94 327 GLN B C 1
ATOM 5558 O O . GLN B 1 327 ? 11.406 9.25 2.311 1 92.94 327 GLN B O 1
ATOM 5563 N N . PHE B 1 328 ? 9.391 9.273 3.312 1 94.06 328 PHE B N 1
ATOM 5564 C CA . PHE B 1 328 ? 9.914 9.93 4.508 1 94.06 328 PHE B CA 1
ATOM 5565 C C . PHE B 1 328 ? 10.852 8.992 5.262 1 94.06 328 PHE B C 1
ATOM 5567 O O . PHE B 1 328 ? 11.797 9.453 5.914 1 94.06 328 PHE B O 1
ATOM 5574 N N . SER B 1 329 ? 10.57 7.734 5.188 1 89.81 329 SER B N 1
ATOM 5575 C CA . SER B 1 329 ? 11.445 6.781 5.867 1 89.81 329 SER B CA 1
ATOM 5576 C C . SER B 1 329 ? 12.875 6.895 5.363 1 89.81 329 SER B C 1
ATOM 5578 O O . SER B 1 329 ? 13.812 6.48 6.051 1 89.81 329 SER B O 1
ATOM 5580 N N . LEU B 1 330 ? 13.055 7.449 4.141 1 89.5 330 LEU B N 1
ATOM 5581 C CA . LEU B 1 330 ? 14.383 7.645 3.574 1 89.5 330 LEU B CA 1
ATOM 5582 C C . LEU B 1 330 ? 15.086 8.828 4.238 1 89.5 330 LEU B C 1
ATOM 5584 O O . LEU B 1 330 ? 16.297 9 4.078 1 89.5 330 LEU B O 1
ATOM 5588 N N . ARG B 1 331 ? 14.266 9.555 4.992 1 91.44 331 ARG B N 1
ATOM 5589 C CA . ARG B 1 331 ? 14.781 10.805 5.535 1 91.44 331 ARG B CA 1
ATOM 5590 C C . ARG B 1 331 ? 14.969 10.711 7.043 1 91.44 331 ARG B C 1
ATOM 5592 O O . ARG B 1 331 ? 15.188 11.727 7.711 1 91.44 331 ARG B O 1
ATOM 5599 N N . VAL B 1 332 ? 14.758 9.531 7.59 1 89.94 332 VAL B N 1
ATOM 5600 C CA . VAL B 1 332 ? 14.938 9.336 9.023 1 89.94 332 VAL B CA 1
ATOM 5601 C C . VAL B 1 332 ? 16 8.266 9.273 1 89.94 332 VAL B C 1
ATOM 5603 O O . VAL B 1 332 ? 16.438 7.582 8.344 1 89.94 332 VAL B O 1
ATOM 5606 N N . ASP B 1 333 ? 16.453 8.258 10.461 1 84.31 333 ASP B N 1
ATOM 5607 C CA . ASP B 1 333 ? 17.406 7.219 10.836 1 84.31 333 ASP B CA 1
ATOM 5608 C C . ASP B 1 333 ? 16.719 5.871 11.016 1 84.31 333 ASP B C 1
ATOM 5610 O O . ASP B 1 333 ? 15.625 5.797 11.57 1 84.31 333 ASP B O 1
ATOM 5614 N N . PRO B 1 334 ? 17.391 4.828 10.555 1 75.81 334 PRO B N 1
ATOM 5615 C CA . PRO B 1 334 ? 16.781 3.502 10.656 1 75.81 334 PRO B CA 1
ATOM 5616 C C . PRO B 1 334 ? 16.359 3.156 12.078 1 75.81 334 PRO B C 1
ATOM 5618 O O . PRO B 1 334 ? 15.383 2.424 12.281 1 75.81 334 PRO B O 1
ATOM 5621 N N . HIS B 1 335 ? 17.031 3.664 13.039 1 77.56 335 HIS B N 1
ATOM 5622 C CA . HIS B 1 335 ? 16.703 3.324 14.422 1 77.56 335 HIS B CA 1
ATOM 5623 C C . HIS B 1 335 ? 15.453 4.059 14.891 1 77.56 335 HIS B C 1
ATOM 5625 O O . HIS B 1 335 ? 14.922 3.766 15.969 1 77.56 335 HIS B O 1
ATOM 5631 N N . GLN B 1 336 ? 14.961 4.961 14.094 1 83 336 GLN B N 1
ATOM 5632 C CA . GLN B 1 336 ? 13.766 5.703 14.453 1 83 336 GLN B CA 1
ATOM 5633 C C . GLN B 1 336 ? 12.508 5.043 13.891 1 83 336 GLN B C 1
ATOM 5635 O O . GLN B 1 336 ? 11.406 5.578 14.008 1 83 336 GLN B O 1
ATOM 5640 N N . ILE B 1 337 ? 12.766 3.969 13.242 1 75.62 337 ILE B N 1
ATOM 5641 C CA . ILE B 1 337 ? 11.656 3.248 12.625 1 75.62 337 ILE B CA 1
ATOM 5642 C C . ILE B 1 337 ? 11.375 1.966 13.398 1 75.62 337 ILE B C 1
ATOM 5644 O O . ILE B 1 337 ? 12.289 1.182 13.664 1 75.62 337 ILE B O 1
ATOM 5648 N N . LEU B 1 338 ? 10.219 1.898 14.062 1 66.88 338 LEU B N 1
ATOM 5649 C CA . LEU B 1 338 ? 9.828 0.728 14.844 1 66.88 338 LEU B CA 1
ATOM 5650 C C . LEU B 1 338 ? 9.656 -0.491 13.938 1 66.88 338 LEU B C 1
ATOM 5652 O O . LEU B 1 338 ? 10.18 -1.567 14.242 1 66.88 338 LEU B O 1
ATOM 5656 N N . PHE B 1 339 ? 9.586 -0.544 12.781 1 57.25 339 PHE B N 1
ATOM 5657 C CA . PHE B 1 339 ? 9.031 -1.504 11.836 1 57.25 339 PHE B CA 1
ATOM 5658 C C . PHE B 1 339 ? 8.516 -2.742 12.562 1 57.25 339 PHE B C 1
ATOM 5660 O O . PHE B 1 339 ? 8.859 -3.867 12.195 1 57.25 339 PHE B O 1
ATOM 5667 N N . TYR B 1 340 ? 8.234 -2.559 14.016 1 51.72 340 TYR B N 1
ATOM 5668 C CA . TYR B 1 340 ? 7.891 -3.783 14.734 1 51.72 340 TYR B CA 1
ATOM 5669 C C . TYR B 1 340 ? 6.508 -4.281 14.336 1 51.72 340 TYR B C 1
ATOM 5671 O O . TYR B 1 340 ? 5.641 -3.486 13.961 1 51.72 340 TYR B O 1
ATOM 5679 N N . GLY B 1 341 ? 6.406 -5.609 14.055 1 52.28 341 GLY B N 1
ATOM 5680 C CA . GLY B 1 341 ? 5.098 -6.25 14.047 1 52.28 341 GLY B CA 1
ATOM 5681 C C . GLY B 1 341 ? 4.195 -5.773 15.164 1 52.28 341 GLY B C 1
ATOM 5682 O O . GLY B 1 341 ? 4.598 -4.941 15.984 1 52.28 341 GLY B O 1
ATOM 5683 N N . ARG B 1 342 ? 2.838 -6.008 14.992 1 50.03 342 ARG B N 1
ATOM 5684 C CA . ARG B 1 342 ? 1.859 -5.707 16.031 1 50.03 342 ARG B CA 1
ATOM 5685 C C . ARG B 1 342 ? 2.229 -6.395 17.344 1 50.03 342 ARG B C 1
ATOM 5687 O O . ARG B 1 342 ? 2.645 -7.555 17.344 1 50.03 342 ARG B O 1
ATOM 5694 N N . PRO B 1 343 ? 2.371 -5.531 18.422 1 49.66 343 PRO B N 1
ATOM 5695 C CA . PRO B 1 343 ? 2.537 -6.234 19.688 1 49.66 343 PRO B CA 1
ATOM 5696 C C . PRO B 1 343 ? 1.522 -7.359 19.875 1 49.66 343 PRO B C 1
ATOM 5698 O O . PRO B 1 343 ? 0.408 -7.289 19.359 1 49.66 343 PRO B O 1
ATOM 5701 N N . THR B 1 344 ? 1.993 -8.453 20.328 1 55.44 344 THR B N 1
ATOM 5702 C CA . THR B 1 344 ? 1.043 -9.484 20.734 1 55.44 344 THR B CA 1
ATOM 5703 C C . THR B 1 344 ? 0.046 -8.922 21.75 1 55.44 344 THR B C 1
ATOM 5705 O O . THR B 1 344 ? 0.29 -7.879 22.359 1 55.44 344 THR B O 1
ATOM 5708 N N . PRO B 1 345 ? -1.128 -9.531 21.75 1 56.59 345 PRO B N 1
ATOM 5709 C CA . PRO B 1 345 ? -2.068 -9.109 22.781 1 56.59 345 PRO B CA 1
ATOM 5710 C C . PRO B 1 345 ? -1.422 -9.016 24.172 1 56.59 345 PRO B C 1
ATOM 5712 O O . PRO B 1 345 ? -1.711 -8.086 24.922 1 56.59 345 PRO B O 1
ATOM 5715 N N . GLU B 1 346 ? -0.534 -9.93 24.5 1 59.94 346 GLU B N 1
ATOM 5716 C CA . GLU B 1 346 ? 0.157 -9.922 25.781 1 59.94 346 GLU B CA 1
ATOM 5717 C C . GLU B 1 346 ? 1.065 -8.703 25.922 1 59.94 346 GLU B C 1
ATOM 5719 O O . GLU B 1 346 ? 1.109 -8.062 26.969 1 59.94 346 GLU B O 1
ATOM 5724 N N . GLU B 1 347 ? 1.765 -8.391 24.844 1 59.56 347 GLU B N 1
ATOM 5725 C CA . GLU B 1 347 ? 2.633 -7.215 24.859 1 59.56 347 GLU B CA 1
ATOM 5726 C C . GLU B 1 347 ? 1.823 -5.93 25 1 59.56 347 GLU B C 1
ATOM 5728 O O . GLU B 1 347 ? 2.229 -5.012 25.719 1 59.56 347 GLU B O 1
ATOM 5733 N N . GLU B 1 348 ? 0.713 -5.961 24.344 1 58.19 348 GLU B N 1
ATOM 5734 C CA . GLU B 1 348 ? -0.162 -4.797 24.438 1 58.19 348 GLU B CA 1
ATOM 5735 C C . GLU B 1 348 ? -0.659 -4.594 25.875 1 58.19 348 GLU B C 1
ATOM 5737 O O . GLU B 1 348 ? -0.683 -3.469 26.375 1 58.19 348 GLU B O 1
ATOM 5742 N N . GLU B 1 349 ? -1.127 -5.68 26.344 1 61.44 349 GLU B N 1
ATOM 5743 C CA . GLU B 1 349 ? -1.588 -5.629 27.734 1 61.44 349 GLU B CA 1
ATOM 5744 C C . GLU B 1 349 ? -0.488 -5.125 28.672 1 61.44 349 GLU B C 1
ATOM 5746 O O . GLU B 1 349 ? -0.739 -4.293 29.531 1 61.44 349 GLU B O 1
ATOM 5751 N N . HIS B 1 350 ? 0.656 -5.578 28.5 1 58.31 350 HIS B N 1
ATOM 5752 C CA . HIS B 1 350 ? 1.778 -5.156 29.344 1 58.31 350 HIS B CA 1
ATOM 5753 C C . HIS B 1 350 ? 2.074 -3.672 29.156 1 58.31 350 HIS B C 1
ATOM 5755 O O . HIS B 1 350 ? 2.26 -2.947 30.141 1 58.31 350 HIS B O 1
ATOM 5761 N N . LYS B 1 351 ? 2.102 -3.271 28.031 1 58.75 351 LYS B N 1
ATOM 5762 C CA . LYS B 1 351 ? 2.406 -1.875 27.734 1 58.75 351 LYS B CA 1
ATOM 5763 C C . LYS B 1 351 ? 1.351 -0.945 28.328 1 58.75 351 LYS B C 1
ATOM 5765 O O . LYS B 1 351 ? 1.682 0.111 28.859 1 58.75 351 LYS B O 1
ATOM 5770 N N . MET B 1 352 ? 0.17 -1.369 28.219 1 59.56 352 MET B N 1
ATOM 5771 C CA . MET B 1 352 ? -0.914 -0.556 28.766 1 59.56 352 MET B CA 1
ATOM 5772 C C . MET B 1 352 ? -0.819 -0.471 30.297 1 59.56 352 MET B C 1
ATOM 5774 O O . MET B 1 352 ? -1.136 0.564 30.875 1 59.56 352 MET B O 1
ATOM 5778 N N . ALA B 1 353 ? -0.467 -1.53 30.781 1 57.06 353 ALA B N 1
ATOM 5779 C CA . ALA B 1 353 ? -0.39 -1.596 32.25 1 57.06 353 ALA B CA 1
ATOM 5780 C C . ALA B 1 353 ? 0.689 -0.659 32.781 1 57.06 353 ALA B C 1
ATOM 5782 O O . ALA B 1 353 ? 0.597 -0.179 33.906 1 57.06 353 ALA B O 1
ATOM 5783 N N . VAL B 1 354 ? 1.68 -0.323 31.984 1 53.38 354 VAL B N 1
ATOM 5784 C CA . VAL B 1 354 ? 2.807 0.456 32.5 1 53.38 354 VAL B CA 1
ATOM 5785 C C . VAL B 1 354 ? 2.725 1.886 31.969 1 53.38 354 VAL B C 1
ATOM 5787 O O . VAL B 1 354 ? 3.66 2.672 32.125 1 53.38 354 VAL B O 1
ATOM 5790 N N . TRP B 1 355 ? 1.703 2.164 31.281 1 52.69 355 TRP B N 1
ATOM 5791 C CA . TRP B 1 355 ? 1.56 3.51 30.734 1 52.69 355 TRP B CA 1
ATOM 5792 C C . TRP B 1 355 ? 1.464 4.543 31.859 1 52.69 355 TRP B C 1
ATOM 5794 O O . TRP B 1 355 ? 0.67 4.387 32.781 1 52.69 355 TRP B O 1
ATOM 5804 N N . PRO B 1 356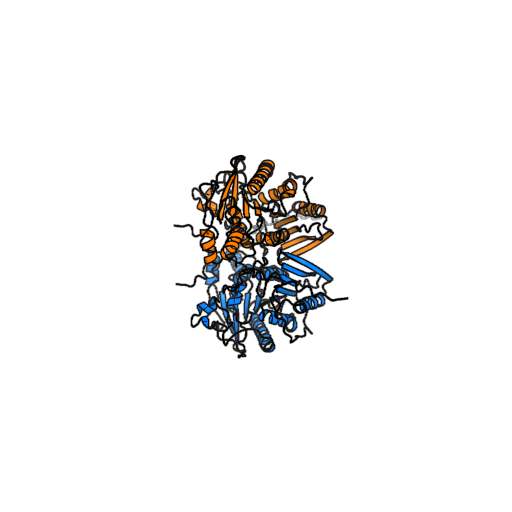 ? 2.414 5.492 31.891 1 50.25 356 PRO B N 1
ATOM 5805 C CA . PRO B 1 356 ? 2.363 6.504 32.938 1 50.25 356 PRO B CA 1
ATOM 5806 C C . PRO B 1 356 ? 1.038 7.262 32.969 1 50.25 356 PRO B C 1
ATOM 5808 O O . PRO B 1 356 ? 0.361 7.371 31.953 1 50.25 356 PRO B O 1
ATOM 5811 N N . PRO B 1 357 ? 0.69 7.742 34.188 1 46 357 PRO B N 1
ATOM 5812 C CA . PRO B 1 357 ? -0.5 8.586 34.312 1 46 357 PRO B CA 1
ATOM 5813 C C . PRO B 1 357 ? -0.375 9.898 33.531 1 46 357 PRO B C 1
ATOM 5815 O O . PRO B 1 357 ? 0.735 10.398 33.312 1 46 357 PRO B O 1
ATOM 5818 N N . LYS B 1 358 ? -1.488 10.32 32.844 1 45.12 358 LYS B N 1
ATOM 5819 C CA . LYS B 1 358 ? -1.564 11.562 32.062 1 45.12 358 LYS B CA 1
ATOM 5820 C C . LYS B 1 358 ? -1.081 12.75 32.906 1 45.12 358 LYS B C 1
ATOM 5822 O O . LYS B 1 358 ? -1.434 12.867 34.062 1 45.12 358 LYS B O 1
ATOM 5827 N N . LYS B 1 359 ? -0.019 13.328 32.562 1 43.16 359 LYS B N 1
ATOM 5828 C CA . LYS B 1 359 ? 0.356 14.531 33.281 1 43.16 359 LYS B CA 1
ATOM 5829 C C . LYS B 1 359 ? -0.438 15.742 32.812 1 43.16 359 LYS B C 1
ATOM 5831 O O . LYS B 1 359 ? -0.53 16.75 33.5 1 43.16 359 LYS B O 1
ATOM 5836 N N . GLY B 1 360 ? -0.596 15.836 31.391 1 41.78 360 GLY B N 1
ATOM 5837 C CA . GLY B 1 360 ? -1.157 17.094 30.906 1 41.78 360 GLY B CA 1
ATOM 5838 C C . GLY B 1 360 ? -2.672 17.125 30.984 1 41.78 360 GLY B C 1
ATOM 5839 O O . GLY B 1 360 ? -3.314 16.109 31.25 1 41.78 360 GLY B O 1
ATOM 5840 N N . THR B 1 361 ? -3.188 18.359 31.219 1 37.88 361 THR B N 1
ATOM 5841 C CA . THR B 1 361 ? -4.621 18.625 31.219 1 37.88 361 THR B CA 1
ATOM 5842 C C . THR B 1 361 ? -5.238 18.219 29.875 1 37.88 361 THR B C 1
ATOM 5844 O O . THR B 1 361 ? -4.926 18.797 28.844 1 37.88 361 THR B O 1
ATOM 5847 N N . ASP B 1 362 ? -5.336 17 29.672 1 43.03 362 ASP B N 1
ATOM 5848 C CA . ASP B 1 362 ? -6.055 16.562 28.484 1 43.03 362 ASP B CA 1
ATOM 5849 C C . ASP B 1 362 ? -7.398 17.281 28.359 1 43.03 362 ASP B C 1
ATOM 5851 O O . ASP B 1 362 ? -7.938 17.781 29.344 1 43.03 362 ASP B O 1
ATOM 5855 N N . HIS B 1 363 ? -7.602 17.891 27.156 1 45.03 363 HIS B N 1
ATOM 5856 C CA . HIS B 1 363 ? -9.008 18.281 27.078 1 45.03 363 HIS B CA 1
ATOM 5857 C C . HIS B 1 363 ? -9.906 17.203 27.688 1 45.03 363 HIS B C 1
ATOM 5859 O O . HIS B 1 363 ? -9.578 16.016 27.641 1 45.03 363 HIS B O 1
ATOM 5865 N N . VAL B 1 364 ? -10.719 17.625 28.516 1 43.88 364 VAL B N 1
ATOM 5866 C CA . VAL B 1 364 ? -11.641 16.75 29.25 1 43.88 364 VAL B CA 1
ATOM 5867 C C . VAL B 1 364 ? -12.125 15.633 28.312 1 43.88 364 VAL B C 1
ATOM 5869 O O . VAL B 1 364 ? -12.516 14.562 28.781 1 43.88 364 VAL B O 1
ATOM 5872 N N . TYR B 1 365 ? -12.203 15.891 27 1 40.66 365 TYR B N 1
ATOM 5873 C CA . TYR B 1 365 ? -12.75 14.898 26.094 1 40.66 365 TYR B CA 1
ATOM 5874 C C . TYR B 1 365 ? -11.641 14.109 25.406 1 40.66 365 TYR B C 1
ATOM 5876 O O . TYR B 1 365 ? -11.047 14.578 24.438 1 40.66 365 TYR B O 1
ATOM 5884 N N . LEU B 1 366 ? -10.781 13.57 26.328 1 47.72 366 LEU B N 1
ATOM 5885 C CA . LEU B 1 366 ? -9.75 12.758 25.688 1 47.72 366 LEU B CA 1
ATOM 5886 C C . LEU B 1 366 ? -10.344 11.477 25.109 1 47.72 366 LEU B C 1
ATOM 5888 O O . LEU B 1 366 ? -11.102 10.781 25.797 1 47.72 366 LEU B O 1
ATOM 5892 N N . ARG B 1 367 ? -10.703 11.398 24.016 1 45.5 367 ARG B N 1
ATOM 5893 C CA . ARG B 1 367 ? -11.188 10.133 23.469 1 45.5 367 ARG B CA 1
ATOM 5894 C C . ARG B 1 367 ? -10.062 9.109 23.359 1 45.5 367 ARG B C 1
ATOM 5896 O O . ARG B 1 367 ? -8.961 9.438 22.922 1 45.5 367 ARG B O 1
ATOM 5903 N N . GLN B 1 368 ? -10.062 8.18 24.391 1 41.19 368 GLN B N 1
ATOM 5904 C CA . GLN B 1 368 ? -9.117 7.078 24.516 1 41.19 368 GLN B CA 1
ATOM 5905 C C . GLN B 1 368 ? -9.047 6.266 23.219 1 41.19 368 GLN B C 1
ATOM 5907 O O . GLN B 1 368 ? -7.961 5.875 22.781 1 41.19 368 GLN B O 1
ATOM 5912 N N . ALA B 1 369 ? -10.117 5.324 23 1 38.59 369 ALA B N 1
ATOM 5913 C CA . ALA B 1 369 ? -10.023 4.023 22.344 1 38.59 369 ALA B CA 1
ATOM 5914 C C . ALA B 1 369 ? -9.406 4.16 20.953 1 38.59 369 ALA B C 1
ATOM 5916 O O . ALA B 1 369 ? -9.945 4.859 20.094 1 38.59 369 ALA B O 1
ATOM 5917 N N . LEU B 1 370 ? -8.32 4.246 20.922 1 37.94 370 LEU B N 1
ATOM 5918 C CA . LEU B 1 370 ? -7.566 3.928 19.719 1 37.94 370 LEU B CA 1
ATOM 5919 C C . LEU B 1 370 ? -8.289 2.863 18.891 1 37.94 370 LEU B C 1
ATOM 5921 O O . LEU B 1 370 ? -9.164 2.16 19.406 1 37.94 370 LEU B O 1
ATOM 5925 N N . LEU B 1 371 ? -7.379 2.16 18 1 33.69 371 LEU B N 1
ATOM 5926 C CA . LEU B 1 371 ? -7.305 1.419 16.75 1 33.69 371 LEU B CA 1
ATOM 5927 C C . LEU B 1 371 ? -7.727 -0.033 16.953 1 33.69 371 LEU B C 1
ATOM 5929 O O . LEU B 1 371 ? -6.891 -0.889 17.25 1 33.69 371 LEU B O 1
ATOM 5933 N N . LYS B 1 372 ? -8.531 -0.418 17.766 1 32.5 372 LYS B N 1
ATOM 5934 C CA . LYS B 1 372 ? -8.766 -1.853 17.625 1 32.5 372 LYS B CA 1
ATOM 5935 C C . LYS B 1 372 ? -9.016 -2.227 16.172 1 32.5 372 LYS B C 1
ATOM 5937 O O . LYS B 1 372 ? -9.719 -1.515 15.453 1 32.5 372 LYS B O 1
ATOM 5942 N N . ARG B 1 373 ? -8.305 -3.033 15.703 1 37.22 373 ARG B N 1
ATOM 5943 C CA . ARG B 1 373 ? -8.469 -3.432 14.305 1 37.22 373 ARG B CA 1
ATOM 5944 C C . ARG B 1 373 ? -9.938 -3.357 13.891 1 37.22 373 ARG B C 1
ATOM 5946 O O . ARG B 1 373 ? -10.25 -2.9 12.789 1 37.22 373 ARG B O 1
ATOM 5953 N N . GLY B 1 374 ? -11.141 -4.102 14.477 1 29.39 374 GLY B N 1
ATOM 5954 C CA . GLY B 1 374 ? -12.539 -4.395 14.219 1 29.39 374 GLY B CA 1
ATOM 5955 C C . GLY B 1 374 ? -13.477 -3.303 14.695 1 29.39 374 GLY B C 1
ATOM 5956 O O . GLY B 1 374 ? -14.492 -3.023 14.055 1 29.39 374 GLY B O 1
ATOM 5957 N N . LEU B 1 375 ? -13.5 -2.949 16.078 1 24.89 375 LEU B N 1
ATOM 5958 C CA . LEU B 1 375 ? -14.594 -2.318 16.797 1 24.89 375 LEU B CA 1
ATOM 5959 C C . LEU B 1 375 ? -14.539 -0.802 16.656 1 24.89 375 LEU B C 1
ATOM 5961 O O . LEU B 1 375 ? -13.727 -0.14 17.312 1 24.89 375 LEU B O 1
ATOM 5965 N N . LEU B 1 376 ? -14.422 -0.08 15.828 1 28.75 376 LEU B N 1
ATOM 5966 C CA . LEU B 1 376 ? -15.141 1.18 15.992 1 28.75 376 LEU B CA 1
ATOM 5967 C C . LEU B 1 376 ? -16.562 0.933 16.469 1 28.75 376 LEU B C 1
ATOM 5969 O O . LEU B 1 376 ? -17.5 0.877 15.664 1 28.75 376 LEU B O 1
ATOM 5973 N N . THR B 1 377 ? -16.984 -0.155 17.094 1 25.03 377 THR B N 1
ATOM 5974 C CA . THR B 1 377 ? -18.312 -0.109 17.672 1 25.03 377 THR B CA 1
ATOM 5975 C C . THR B 1 377 ? -18.406 0.978 18.734 1 25.03 377 THR B C 1
ATOM 5977 O O . THR B 1 377 ? -17.594 1.023 19.656 1 25.03 377 THR B O 1
ATOM 5980 N N . LEU B 1 378 ? -19 2.18 18.484 1 24.09 378 LEU B N 1
ATOM 5981 C CA . LEU B 1 378 ? -19.734 2.975 19.453 1 24.09 378 LEU B CA 1
ATOM 5982 C C . LEU B 1 378 ? -20.391 2.082 20.5 1 24.09 378 LEU B C 1
ATOM 5984 O O . LEU B 1 378 ? -20.938 1.031 20.172 1 24.09 378 LEU B O 1
ATOM 5988 N N . ASP B 1 379 ? -20.016 2.033 21.719 1 22.17 379 ASP B N 1
ATOM 5989 C CA . ASP B 1 379 ? -20.875 1.561 22.797 1 22.17 379 ASP B CA 1
ATOM 5990 C C . ASP B 1 379 ? -22.328 1.917 22.531 1 22.17 379 ASP B C 1
ATOM 5992 O O . ASP B 1 379 ? -22.641 3.035 22.109 1 22.17 379 ASP B O 1
ATOM 5996 N N . GLU B 1 380 ? -23.281 0.936 22.562 1 20.45 380 GLU B N 1
ATOM 5997 C CA . GLU B 1 380 ? -24.5 1.262 23.297 1 20.45 380 GLU B CA 1
ATOM 5998 C C . GLU B 1 380 ? -24.188 1.635 24.734 1 20.45 380 GLU B C 1
ATOM 6000 O O . GLU B 1 380 ? -23.344 1.01 25.375 1 20.45 380 GLU B O 1
#

Organism: NCBI:txid2562239